Protein AF-A0A6J8EBM7-F1 (afdb_monomer_lite)

pLDDT: mean 73.79, std 21.21, range [24.28, 97.88]

Structure (mmCIF, N/CA/C/O backbone):
data_AF-A0A6J8EBM7-F1
#
_entry.id   AF-A0A6J8EBM7-F1
#
loop_
_atom_site.group_PDB
_atom_site.id
_atom_site.type_symbol
_atom_site.label_atom_id
_atom_site.label_alt_id
_atom_site.label_comp_id
_atom_site.label_asym_id
_atom_site.label_entity_id
_atom_site.label_seq_id
_atom_site.pdbx_PDB_ins_code
_atom_site.Cartn_x
_atom_site.Cartn_y
_atom_site.Cartn_z
_atom_site.occupancy
_atom_site.B_iso_or_equiv
_atom_site.auth_seq_id
_atom_site.auth_comp_id
_atom_site.auth_asym_id
_atom_site.auth_atom_id
_atom_site.pdbx_PDB_model_num
ATOM 1 N N . MET A 1 1 ? -61.424 26.260 4.643 1.00 34.34 1 MET A N 1
ATOM 2 C CA . MET A 1 1 ? -61.121 25.057 3.842 1.00 34.34 1 MET A CA 1
ATOM 3 C C . MET A 1 1 ? -59.621 25.085 3.586 1.00 34.34 1 MET A C 1
ATOM 5 O O . MET A 1 1 ? -59.171 25.880 2.775 1.00 34.34 1 MET A O 1
ATOM 9 N N . LEU A 1 2 ? -58.847 24.397 4.428 1.00 28.45 2 LEU A N 1
ATOM 10 C CA . LEU A 1 2 ? -57.384 24.498 4.471 1.00 28.45 2 LEU A CA 1
ATOM 11 C C . LEU A 1 2 ? -56.798 23.385 3.592 1.00 28.45 2 LEU A C 1
ATOM 13 O O . LEU A 1 2 ? -57.099 22.214 3.816 1.00 28.45 2 LEU A O 1
ATOM 17 N N . ILE A 1 3 ? -56.026 23.755 2.573 1.00 31.33 3 ILE A N 1
ATOM 18 C CA . ILE A 1 3 ? -55.379 22.823 1.643 1.00 31.33 3 ILE A CA 1
ATOM 19 C C . ILE A 1 3 ? -54.123 22.270 2.321 1.00 31.33 3 ILE A C 1
ATOM 21 O O . ILE A 1 3 ? -53.202 23.017 2.645 1.00 31.33 3 ILE A O 1
ATOM 25 N N . LEU A 1 4 ? -54.115 20.957 2.547 1.00 28.03 4 LEU A N 1
ATOM 26 C CA . LEU A 1 4 ? -52.976 20.199 3.049 1.00 28.03 4 LEU A CA 1
ATOM 27 C C . LEU A 1 4 ? -52.017 19.941 1.874 1.00 28.03 4 LEU A C 1
ATOM 29 O O . LEU A 1 4 ? -52.316 19.139 0.991 1.00 28.03 4 LEU A O 1
ATOM 33 N N . VAL A 1 5 ? -50.881 20.637 1.838 1.00 30.91 5 VAL A N 1
ATOM 34 C CA . VAL A 1 5 ? -49.774 20.317 0.926 1.00 30.91 5 VAL A CA 1
ATOM 35 C C . VAL A 1 5 ? -48.948 19.220 1.590 1.00 30.91 5 VAL A C 1
ATOM 37 O O . VAL A 1 5 ? -48.211 19.474 2.539 1.00 30.91 5 VAL A O 1
ATOM 40 N N . VAL A 1 6 ? -49.113 17.983 1.121 1.00 29.61 6 VAL A N 1
ATOM 41 C CA . VAL A 1 6 ? -48.229 16.867 1.470 1.00 29.61 6 VAL A CA 1
ATOM 42 C C . VAL A 1 6 ? -47.024 16.935 0.541 1.00 29.61 6 VAL A C 1
ATOM 44 O O . VAL A 1 6 ? -47.094 16.547 -0.623 1.00 29.61 6 VAL A O 1
ATOM 47 N N . THR A 1 7 ? -45.917 17.459 1.055 1.00 29.83 7 THR A N 1
ATOM 48 C CA . THR A 1 7 ? -44.614 17.398 0.395 1.00 29.83 7 THR A CA 1
ATOM 49 C C . THR A 1 7 ? -44.094 15.964 0.500 1.00 29.83 7 THR A C 1
ATOM 51 O O . THR A 1 7 ? -43.665 15.527 1.567 1.00 29.83 7 THR A O 1
ATOM 54 N N . PHE A 1 8 ? -44.160 15.208 -0.597 1.00 27.70 8 PHE A N 1
ATOM 55 C CA . PHE A 1 8 ? -43.480 13.919 -0.727 1.00 27.70 8 PHE A CA 1
ATOM 56 C C . PHE A 1 8 ? -41.963 14.164 -0.754 1.00 27.70 8 PHE A C 1
ATOM 58 O O . PHE A 1 8 ? -41.404 14.552 -1.778 1.00 27.70 8 PHE A O 1
ATOM 65 N N . PHE A 1 9 ? -41.287 13.942 0.373 1.00 28.20 9 PHE A N 1
ATOM 66 C CA . PHE A 1 9 ? -39.843 13.727 0.388 1.00 28.20 9 PHE A CA 1
ATOM 67 C C . PHE A 1 9 ? -39.566 12.345 -0.216 1.00 28.20 9 PHE A C 1
ATOM 69 O O . PHE A 1 9 ? -39.691 11.321 0.454 1.00 28.20 9 PHE A O 1
ATOM 76 N N . VAL A 1 10 ? -39.210 12.309 -1.500 1.00 27.64 10 VAL A N 1
ATOM 77 C CA . VAL A 1 10 ? -38.586 11.132 -2.111 1.00 27.64 10 VAL A CA 1
ATOM 78 C C . VAL A 1 10 ? -37.149 11.076 -1.595 1.00 27.64 10 VAL A C 1
ATOM 80 O O . VAL A 1 10 ? -36.259 11.738 -2.128 1.00 27.64 10 VAL A O 1
ATOM 83 N N . LEU A 1 11 ? -36.940 10.307 -0.525 1.00 28.88 11 LEU A N 1
ATOM 84 C CA . LEU A 1 11 ? -35.621 9.843 -0.102 1.00 28.88 11 LEU A CA 1
ATOM 85 C C . LEU A 1 11 ? -35.016 9.033 -1.256 1.00 28.88 11 LEU A C 1
ATOM 87 O O . LEU A 1 11 ? -35.345 7.864 -1.452 1.00 28.88 11 LEU A O 1
ATOM 91 N N . HIS A 1 12 ? -34.155 9.675 -2.043 1.00 28.83 12 HIS A N 1
ATOM 92 C CA . HIS A 1 12 ? -33.317 9.035 -3.051 1.00 28.83 12 HIS A CA 1
ATOM 93 C C . HIS A 1 12 ? -32.204 8.240 -2.351 1.00 28.83 12 HIS A C 1
ATOM 95 O O . HIS A 1 12 ? -31.049 8.647 -2.335 1.00 28.83 12 HIS A O 1
ATOM 101 N N . ASN A 1 13 ? -32.549 7.090 -1.771 1.00 30.36 13 ASN A N 1
ATOM 102 C CA . ASN A 1 13 ? -31.578 6.023 -1.539 1.00 30.36 13 ASN A CA 1
ATOM 103 C C . ASN A 1 13 ? -31.380 5.296 -2.873 1.00 30.36 13 ASN A C 1
ATOM 105 O O . ASN A 1 13 ? -32.031 4.288 -3.146 1.00 30.36 13 ASN A O 1
ATOM 109 N N . VAL A 1 14 ? -30.543 5.853 -3.750 1.00 36.25 14 VAL A N 1
ATOM 110 C CA . VAL A 1 14 ? -30.169 5.187 -5.001 1.00 36.25 14 VAL A CA 1
ATOM 111 C C . VAL A 1 14 ? -29.110 4.138 -4.658 1.00 36.25 14 VAL A C 1
ATOM 113 O O . VAL A 1 14 ? -27.910 4.407 -4.666 1.00 36.25 14 VAL A O 1
ATOM 116 N N . ALA A 1 15 ? -29.565 2.926 -4.324 1.00 38.06 15 ALA A N 1
ATOM 117 C CA . ALA A 1 15 ? -28.757 1.726 -4.540 1.00 38.06 15 ALA A CA 1
ATOM 118 C C . ALA A 1 15 ? -28.240 1.779 -5.985 1.00 38.06 15 ALA A C 1
ATOM 120 O O . ALA A 1 15 ? -29.002 2.193 -6.859 1.00 38.06 15 ALA A O 1
ATOM 121 N N . GLY A 1 16 ? -26.965 1.454 -6.220 1.00 50.47 16 GLY A N 1
ATOM 122 C CA . GLY A 1 16 ? -26.249 1.709 -7.476 1.00 50.47 16 GLY A CA 1
ATOM 123 C C . GLY A 1 16 ? -26.928 1.102 -8.709 1.00 50.47 16 GLY A C 1
ATOM 124 O O . GLY A 1 16 ? -26.553 0.030 -9.177 1.00 50.47 16 GLY A O 1
ATOM 125 N N . LEU A 1 17 ? -27.936 1.786 -9.245 1.00 66.12 17 LEU A N 1
ATOM 126 C CA . LEU A 1 17 ? -28.756 1.324 -10.351 1.00 66.12 17 LEU A CA 1
ATOM 127 C C . LEU A 1 17 ? -28.099 1.771 -11.648 1.00 66.12 17 LEU A C 1
ATOM 129 O O . LEU A 1 17 ? -28.055 2.957 -11.974 1.00 66.12 17 LEU A O 1
ATOM 133 N N . LEU A 1 18 ? -27.580 0.789 -12.381 1.00 80.81 18 LEU A N 1
ATOM 134 C CA . LEU A 1 18 ? -27.188 0.959 -13.773 1.00 80.81 18 LEU A CA 1
ATOM 135 C C . LEU A 1 18 ? -28.331 1.629 -14.566 1.00 80.81 18 LEU A C 1
ATOM 137 O O . LEU A 1 18 ? -29.501 1.353 -14.278 1.00 80.81 18 LEU A O 1
ATOM 141 N N . PRO A 1 19 ? -28.026 2.480 -15.563 1.00 82.25 19 PRO A N 1
ATOM 142 C CA . PRO A 1 19 ? -29.050 3.149 -16.360 1.00 82.25 19 PRO A CA 1
ATOM 143 C C . PRO A 1 19 ? -30.061 2.175 -16.978 1.00 82.25 19 PRO A C 1
ATOM 145 O O . PRO A 1 19 ? -29.709 1.092 -17.447 1.00 82.25 19 PRO A O 1
ATOM 148 N N . ASN A 1 20 ? -31.332 2.577 -17.035 1.00 78.12 20 ASN A N 1
ATOM 149 C CA . ASN A 1 20 ? -32.352 1.802 -17.741 1.00 78.12 20 ASN A CA 1
ATOM 150 C C . ASN A 1 20 ? -31.999 1.696 -19.234 1.00 78.12 20 ASN A C 1
ATOM 152 O O . ASN A 1 20 ? -31.618 2.689 -19.848 1.00 78.12 20 ASN A O 1
ATOM 156 N N . GLY A 1 21 ? -32.155 0.506 -19.820 1.00 75.69 21 GLY A N 1
ATOM 157 C CA . GLY A 1 21 ? -31.900 0.275 -21.248 1.00 75.69 21 GLY A CA 1
ATOM 158 C C . GLY A 1 21 ? -30.443 -0.028 -21.616 1.00 75.69 21 GLY A C 1
ATOM 159 O O . GLY A 1 21 ? -30.142 -0.150 -22.798 1.00 75.69 21 GLY A O 1
ATOM 160 N N . CYS A 1 22 ? -29.535 -0.184 -20.646 1.00 83.00 22 CYS A N 1
ATOM 161 C CA . CYS A 1 22 ? -28.195 -0.696 -20.932 1.00 83.00 22 CYS A CA 1
ATOM 162 C C . CYS A 1 22 ? -28.129 -2.233 -20.881 1.00 83.00 22 CYS A C 1
ATOM 164 O O . CYS A 1 22 ? -28.809 -2.891 -20.089 1.00 83.00 22 CYS A O 1
ATOM 166 N N . HIS A 1 23 ? -27.269 -2.812 -21.718 1.00 84.31 23 HIS A N 1
ATOM 167 C CA . HIS A 1 23 ? -26.944 -4.232 -21.713 1.00 84.31 23 HIS A CA 1
ATOM 168 C C . HIS A 1 23 ? -25.970 -4.523 -20.572 1.00 84.31 23 HIS A C 1
ATOM 170 O O . HIS A 1 23 ? -24.823 -4.066 -20.588 1.00 84.31 23 HIS A O 1
ATOM 176 N N . ARG A 1 24 ? -26.432 -5.261 -19.560 1.00 84.44 24 ARG A N 1
ATOM 177 C CA . ARG A 1 24 ? -25.586 -5.706 -18.447 1.00 84.44 24 ARG A CA 1
ATOM 178 C C . ARG A 1 24 ? -24.506 -6.654 -18.957 1.00 84.44 24 ARG A C 1
ATOM 180 O O . ARG A 1 24 ? -24.792 -7.548 -19.747 1.00 84.44 24 ARG A O 1
ATOM 187 N N . LEU A 1 25 ? -23.283 -6.449 -18.479 1.00 74.62 25 LEU A N 1
ATOM 188 C CA . LEU A 1 25 ? -22.130 -7.303 -18.780 1.00 74.62 25 LEU A CA 1
ATOM 189 C C . LEU A 1 25 ? -21.904 -8.389 -17.713 1.00 74.62 25 LEU A C 1
ATOM 191 O O . LEU A 1 25 ? -20.878 -9.060 -17.731 1.00 74.62 25 LEU A O 1
ATOM 195 N N . GLU A 1 26 ? -22.832 -8.528 -16.765 1.00 69.88 26 GLU A N 1
ATOM 196 C CA . GLU A 1 26 ? -22.801 -9.543 -15.705 1.00 69.88 26 GLU A CA 1
ATOM 197 C C . GLU A 1 26 ? -22.791 -10.952 -16.312 1.00 69.88 26 GLU A C 1
ATOM 199 O O . GLU A 1 26 ? -23.626 -11.214 -17.169 1.00 69.88 26 GLU A O 1
ATOM 204 N N . ASP A 1 27 ? -21.869 -11.818 -15.867 1.00 58.56 27 ASP A N 1
ATOM 205 C CA . ASP A 1 27 ? -21.811 -13.295 -15.949 1.00 58.56 27 ASP A CA 1
ATOM 206 C C . ASP A 1 27 ? -22.617 -14.027 -17.045 1.00 58.56 27 ASP A C 1
ATOM 208 O O . ASP A 1 27 ? -23.107 -15.136 -16.826 1.00 58.56 27 ASP A O 1
ATOM 212 N N . ILE A 1 28 ? -22.742 -13.474 -18.253 1.00 62.69 28 ILE A N 1
ATOM 213 C CA . ILE A 1 28 ? -23.234 -14.235 -19.398 1.00 62.69 28 ILE A CA 1
ATOM 214 C C . ILE A 1 28 ? -22.073 -15.148 -19.793 1.00 62.69 28 ILE A C 1
ATOM 216 O O . ILE A 1 28 ? -21.040 -14.641 -20.246 1.00 62.69 28 ILE A O 1
ATOM 220 N N . PRO A 1 29 ? -22.187 -16.478 -19.607 1.00 66.69 29 PRO A N 1
ATOM 221 C CA . PRO A 1 29 ? -21.123 -17.380 -20.001 1.00 66.69 29 PRO A CA 1
ATOM 222 C C . PRO A 1 29 ? -20.877 -17.193 -21.497 1.00 66.69 29 PRO A C 1
ATOM 224 O O . PRO A 1 29 ? -21.786 -17.364 -22.309 1.00 66.69 29 PRO A O 1
ATOM 227 N N . LEU A 1 30 ? -19.645 -16.815 -21.851 1.00 71.00 30 LEU A N 1
ATOM 228 C CA . LEU A 1 30 ? -19.228 -16.671 -23.248 1.00 71.00 30 LEU A CA 1
ATOM 229 C C . LEU A 1 30 ? -19.467 -17.977 -24.020 1.00 71.00 30 LEU A C 1
ATOM 231 O O . LEU A 1 30 ? -19.822 -17.956 -25.195 1.00 71.00 30 LEU A O 1
ATOM 235 N N . ASP A 1 31 ? -19.270 -19.100 -23.331 1.00 75.06 31 ASP A N 1
ATOM 236 C CA . ASP A 1 31 ? -19.528 -20.450 -23.802 1.00 75.06 31 ASP A CA 1
ATOM 237 C C . ASP A 1 31 ? -19.895 -21.342 -22.599 1.00 75.06 31 ASP A C 1
ATOM 239 O O . ASP A 1 31 ? -19.508 -21.072 -21.461 1.00 75.06 31 ASP A O 1
ATOM 243 N N . SER A 1 32 ? -20.644 -22.408 -22.860 1.00 83.19 32 SER A N 1
ATOM 244 C CA . SER A 1 32 ? -20.987 -23.466 -21.902 1.00 83.19 32 SER A CA 1
ATOM 245 C C . SER A 1 32 ? -20.140 -24.732 -22.079 1.00 83.19 32 SER A C 1
ATOM 247 O O . SER A 1 32 ? -20.293 -25.683 -21.312 1.00 83.19 32 SER A O 1
ATOM 249 N N . ALA A 1 33 ? -19.259 -24.763 -23.086 1.00 85.31 33 ALA A N 1
ATOM 250 C CA . ALA A 1 33 ? -18.337 -25.865 -23.309 1.00 85.31 33 ALA A CA 1
ATOM 251 C C . ALA A 1 33 ? -17.456 -26.119 -22.075 1.00 85.31 33 ALA A C 1
ATOM 253 O O . ALA A 1 33 ? -16.852 -25.197 -21.526 1.00 85.31 33 ALA A O 1
ATOM 254 N N . ASP A 1 34 ? -17.345 -27.386 -21.665 1.00 81.81 34 ASP A N 1
ATOM 255 C CA . ASP A 1 34 ? -16.455 -27.786 -20.577 1.00 81.81 34 ASP A CA 1
ATOM 256 C C . ASP A 1 34 ? -14.995 -27.778 -21.070 1.00 81.81 34 ASP A C 1
ATOM 258 O O . ASP A 1 34 ? -14.613 -28.653 -21.863 1.00 81.81 34 ASP A O 1
ATOM 262 N N . PRO A 1 35 ? -14.141 -26.849 -20.595 1.00 81.06 35 PRO A N 1
ATOM 263 C CA . PRO A 1 35 ? -12.741 -26.798 -20.998 1.00 81.06 35 PRO A CA 1
ATOM 264 C C . PRO A 1 35 ? -11.982 -28.079 -20.628 1.00 81.06 35 PRO A C 1
ATOM 266 O O . PRO A 1 35 ? -11.009 -28.414 -21.301 1.00 81.06 35 PRO A O 1
ATOM 269 N N . GLY A 1 36 ? -12.428 -28.838 -19.620 1.00 82.25 36 GLY A N 1
ATOM 270 C CA . GLY A 1 36 ? -11.840 -30.127 -19.257 1.00 82.25 36 GLY A CA 1
ATOM 271 C C . GLY A 1 36 ? -11.951 -31.175 -20.367 1.00 82.25 36 GLY A C 1
ATOM 272 O O . GLY A 1 36 ? -11.052 -32.000 -20.515 1.00 82.25 36 GLY A O 1
ATOM 273 N N . THR A 1 37 ? -12.992 -31.112 -21.204 1.00 86.44 37 THR A N 1
ATOM 274 C CA . THR A 1 37 ? -13.149 -32.020 -22.357 1.00 86.44 37 THR A CA 1
ATOM 275 C C . THR A 1 37 ? -12.228 -31.668 -23.525 1.00 86.44 37 THR A C 1
ATOM 277 O O . THR A 1 37 ? -11.832 -32.551 -24.282 1.00 86.44 37 THR A O 1
ATOM 280 N N . ILE A 1 38 ? -11.860 -30.390 -23.655 1.00 84.94 38 ILE A N 1
ATOM 281 C CA . ILE A 1 38 ? -11.020 -29.873 -24.743 1.00 84.94 38 ILE A CA 1
ATOM 282 C C . ILE A 1 38 ? -9.536 -29.965 -24.370 1.00 84.94 38 ILE A C 1
ATOM 284 O O . ILE A 1 38 ? -8.713 -30.401 -25.172 1.00 84.94 38 ILE A O 1
ATOM 288 N N . PHE A 1 39 ? -9.191 -29.551 -23.150 1.00 84.75 39 PHE A N 1
ATOM 289 C CA . PHE A 1 39 ? -7.809 -29.391 -22.691 1.00 84.75 39 PHE A CA 1
ATOM 290 C C . PHE A 1 39 ? -7.352 -30.494 -21.725 1.00 84.75 39 PHE A C 1
ATOM 292 O O . PHE A 1 39 ? -6.162 -30.581 -21.420 1.00 84.75 39 PHE A O 1
ATOM 299 N N . GLY A 1 40 ? -8.269 -31.345 -21.254 1.00 82.75 40 GLY A N 1
ATOM 300 C CA . GLY A 1 40 ? -8.010 -32.313 -20.189 1.00 82.75 40 GLY A CA 1
ATOM 301 C C . GLY A 1 40 ? -7.995 -31.675 -18.795 1.00 82.75 40 GLY A C 1
ATOM 302 O O . GLY A 1 40 ? -7.933 -30.458 -18.627 1.00 82.75 40 GLY A O 1
ATOM 303 N N . THR A 1 41 ? -8.033 -32.513 -17.760 1.00 80.19 41 THR A N 1
ATOM 304 C CA . THR A 1 41 ? -7.941 -32.092 -16.352 1.00 80.19 41 THR A CA 1
ATOM 305 C C . THR A 1 41 ? -6.570 -32.436 -15.779 1.00 80.19 41 THR A C 1
ATOM 307 O O . THR A 1 41 ? -6.117 -33.573 -15.921 1.00 80.19 41 THR A O 1
ATOM 310 N N . ASN A 1 42 ? -5.927 -31.497 -15.080 1.00 75.81 42 ASN A N 1
ATOM 311 C CA . ASN A 1 42 ? -4.681 -31.749 -14.351 1.00 75.81 42 ASN A CA 1
ATOM 312 C C . ASN A 1 42 ? -4.820 -31.411 -12.858 1.00 75.81 42 ASN A C 1
ATOM 314 O O . ASN A 1 42 ? -5.669 -30.619 -12.460 1.00 75.81 42 ASN A O 1
ATOM 318 N N . ASN A 1 43 ? -3.963 -32.024 -12.036 1.00 70.88 43 ASN A N 1
ATOM 319 C CA . ASN A 1 43 ? -3.931 -31.824 -10.582 1.00 70.88 43 ASN A CA 1
ATOM 320 C C . ASN A 1 43 ? -2.633 -31.150 -10.098 1.00 70.88 43 ASN A C 1
ATOM 322 O O . ASN A 1 43 ? -2.368 -31.115 -8.896 1.00 70.88 43 ASN A O 1
ATOM 326 N N . GLU A 1 44 ? -1.808 -30.618 -11.008 1.00 66.06 44 GLU A N 1
ATOM 327 C CA . GLU A 1 44 ? -0.467 -30.122 -10.668 1.00 66.06 44 GLU A CA 1
ATOM 328 C C . GLU A 1 44 ? -0.490 -28.952 -9.678 1.00 66.06 44 GLU A C 1
ATOM 330 O O . GLU A 1 44 ? 0.314 -28.910 -8.745 1.00 66.06 44 GLU A O 1
ATOM 335 N N . ILE A 1 45 ? -1.420 -28.009 -9.855 1.00 63.88 45 ILE A N 1
ATOM 336 C CA . ILE A 1 45 ? -1.513 -26.807 -9.012 1.00 63.88 45 ILE A CA 1
ATOM 337 C C . ILE A 1 45 ? -1.828 -27.184 -7.560 1.00 63.88 45 ILE A C 1
ATOM 339 O O . ILE A 1 45 ? -1.248 -26.610 -6.639 1.00 63.88 45 ILE A O 1
ATOM 343 N N . ASN A 1 46 ? -2.681 -28.194 -7.355 1.00 66.06 46 ASN A N 1
ATOM 344 C CA . ASN A 1 46 ? -3.083 -28.647 -6.023 1.00 66.06 46 ASN A CA 1
ATOM 345 C C . ASN A 1 46 ? -1.897 -29.196 -5.208 1.00 66.06 46 ASN A C 1
ATOM 347 O O . ASN A 1 46 ? -1.910 -29.139 -3.984 1.00 66.06 46 ASN A O 1
ATOM 351 N N . GLN A 1 47 ? -0.860 -29.705 -5.883 1.00 67.75 47 GLN A N 1
ATOM 352 C CA . GLN A 1 47 ? 0.333 -30.262 -5.240 1.00 67.75 47 GLN A CA 1
ATOM 353 C C . GLN A 1 47 ? 1.483 -29.253 -5.122 1.00 67.75 47 GLN A C 1
ATOM 355 O O . GLN A 1 47 ? 2.264 -29.333 -4.178 1.00 67.75 47 GLN A O 1
ATOM 360 N N . LYS A 1 48 ? 1.610 -28.310 -6.068 1.00 70.88 48 LYS A N 1
ATOM 361 C CA . LYS A 1 48 ? 2.747 -27.372 -6.123 1.00 70.88 48 LYS A CA 1
ATOM 362 C C . LYS A 1 48 ? 2.537 -26.086 -5.318 1.00 70.88 48 LYS A C 1
ATOM 364 O O . LYS A 1 48 ? 3.514 -25.518 -4.843 1.00 70.88 48 LYS A O 1
ATOM 369 N N . ALA A 1 49 ? 1.299 -25.607 -5.191 1.00 71.81 49 ALA A N 1
ATOM 370 C CA . ALA A 1 49 ? 0.998 -24.345 -4.514 1.00 71.81 49 ALA A CA 1
ATOM 371 C C . ALA A 1 49 ? -0.410 -24.370 -3.888 1.00 71.81 49 ALA A C 1
ATOM 373 O O . ALA A 1 49 ? -1.303 -23.653 -4.353 1.00 71.81 49 ALA A O 1
ATOM 374 N N . PRO A 1 50 ? -0.643 -25.215 -2.866 1.00 80.06 50 PRO A N 1
ATOM 375 C CA . PRO A 1 50 ? -1.941 -25.279 -2.212 1.00 80.06 50 PRO A CA 1
ATOM 376 C C . PRO A 1 50 ? -2.269 -23.935 -1.537 1.00 80.06 50 PRO A C 1
ATOM 378 O O . PRO A 1 50 ? -1.382 -23.297 -0.962 1.00 80.06 50 PRO A O 1
ATOM 381 N N . PRO A 1 51 ? -3.528 -23.477 -1.596 1.00 86.50 51 PRO A N 1
ATOM 382 C CA . PRO A 1 51 ? -3.931 -22.254 -0.924 1.00 86.50 51 PRO A CA 1
ATOM 383 C C . PRO A 1 51 ? -4.038 -22.483 0.592 1.00 86.50 51 PRO A C 1
ATOM 385 O O . PRO A 1 51 ? -4.559 -23.498 1.050 1.00 86.50 51 PRO A O 1
ATOM 388 N N . HIS A 1 52 ? -3.585 -21.511 1.376 1.00 88.94 52 HIS A N 1
ATOM 389 C CA . HIS A 1 52 ? -3.660 -21.497 2.838 1.00 88.94 52 HIS A CA 1
ATOM 390 C C . HIS A 1 52 ? -4.772 -20.557 3.308 1.00 88.94 52 HIS A C 1
ATOM 392 O O . HIS A 1 52 ? -5.193 -19.686 2.557 1.00 88.94 52 HIS A O 1
ATOM 398 N N . ARG A 1 53 ? -5.239 -20.701 4.558 1.00 90.50 53 ARG A N 1
ATOM 399 C CA . ARG A 1 53 ? -6.215 -19.776 5.176 1.00 90.50 53 ARG A CA 1
ATOM 400 C C . ARG A 1 53 ? -7.551 -19.678 4.427 1.00 90.50 53 ARG A C 1
ATOM 402 O O . ARG A 1 53 ? -8.170 -18.626 4.404 1.00 90.50 53 ARG A O 1
ATOM 409 N N . THR A 1 54 ? -8.007 -20.754 3.789 1.00 89.81 54 THR A N 1
ATOM 410 C CA . THR A 1 54 ? -9.242 -20.743 2.973 1.00 89.81 54 THR A CA 1
ATOM 411 C C . THR A 1 54 ? -10.417 -21.473 3.608 1.00 89.81 54 THR A C 1
ATOM 413 O O . THR A 1 54 ? -11.517 -21.437 3.060 1.00 89.81 54 THR A O 1
ATOM 416 N N . GLY A 1 55 ? -10.206 -22.145 4.745 1.00 86.50 55 GLY A N 1
ATOM 417 C CA . GLY A 1 55 ? -11.245 -22.928 5.411 1.00 86.50 55 GLY A CA 1
ATOM 418 C C . GLY A 1 55 ? -11.929 -23.881 4.429 1.00 86.50 55 GLY A C 1
ATOM 419 O O . GLY A 1 55 ? -11.270 -24.667 3.750 1.00 86.50 55 GLY A O 1
ATOM 420 N N . TYR A 1 56 ? -13.252 -23.761 4.312 1.00 86.88 56 TYR A N 1
ATOM 421 C CA . TYR A 1 56 ? -14.059 -24.547 3.376 1.00 86.88 56 TYR A CA 1
ATOM 422 C C . TYR A 1 56 ? -14.321 -23.850 2.031 1.00 86.88 56 TYR A C 1
ATOM 424 O O . TYR A 1 56 ? -14.902 -24.474 1.141 1.00 86.88 56 TYR A O 1
ATOM 432 N N . LEU A 1 57 ? -13.873 -22.605 1.821 1.00 88.12 57 LEU A N 1
ATOM 433 C CA . LEU A 1 57 ? -14.194 -21.839 0.607 1.00 88.12 57 LEU A CA 1
ATOM 434 C C . LEU A 1 57 ? -13.751 -22.545 -0.673 1.00 88.12 57 LEU A C 1
ATOM 436 O O . LEU A 1 57 ? -14.490 -22.552 -1.655 1.00 88.12 57 LEU A O 1
ATOM 440 N N . ARG A 1 58 ? -12.582 -23.200 -0.657 1.00 83.06 58 ARG A N 1
ATOM 441 C CA . ARG A 1 58 ? -12.070 -23.928 -1.829 1.00 83.06 58 ARG A CA 1
ATOM 442 C C . ARG A 1 58 ? -13.006 -25.045 -2.292 1.00 83.06 58 ARG A C 1
ATOM 444 O O . ARG A 1 58 ? -13.024 -25.355 -3.481 1.00 83.06 58 ARG A O 1
ATOM 451 N N . SER A 1 59 ? -13.743 -25.651 -1.359 1.00 83.56 59 SER A N 1
ATOM 452 C CA . SER A 1 59 ? -14.717 -26.709 -1.648 1.00 83.56 59 SER A CA 1
ATOM 453 C C . SER A 1 59 ? -16.050 -26.169 -2.170 1.00 83.56 59 SER A C 1
ATOM 455 O O . SER A 1 59 ? -16.779 -26.898 -2.832 1.00 83.56 59 SER A O 1
ATOM 457 N N . GLN A 1 60 ? -16.353 -24.897 -1.900 1.00 86.12 60 GLN A N 1
ATOM 458 C CA . GLN A 1 60 ? -17.609 -24.256 -2.284 1.00 86.12 60 GLN A CA 1
ATOM 459 C C . GLN A 1 60 ? -17.511 -23.540 -3.632 1.00 86.12 60 GLN A C 1
ATOM 461 O O . GLN A 1 60 ? -18.473 -23.543 -4.395 1.00 86.12 60 GLN A O 1
ATOM 466 N N . ARG A 1 61 ? -16.363 -22.917 -3.934 1.00 84.62 61 ARG A N 1
ATOM 467 C CA . ARG A 1 61 ? -16.147 -22.176 -5.183 1.00 84.62 61 ARG A CA 1
ATOM 468 C C . ARG A 1 61 ? -14.667 -22.086 -5.580 1.00 84.62 61 ARG A C 1
ATOM 470 O O . ARG A 1 61 ? -13.780 -22.305 -4.747 1.00 84.62 61 ARG A O 1
ATOM 477 N N . PRO A 1 62 ? -14.360 -21.773 -6.854 1.00 85.25 62 PRO A N 1
ATOM 478 C CA . PRO A 1 62 ? -13.006 -21.418 -7.263 1.00 85.25 62 PRO A CA 1
ATOM 479 C C . PRO A 1 62 ? -12.466 -20.255 -6.428 1.00 85.25 62 PRO A C 1
ATOM 481 O O . PRO A 1 62 ? -13.186 -19.305 -6.135 1.00 85.25 62 PRO A O 1
ATOM 484 N N . LEU A 1 63 ? -11.192 -20.337 -6.047 1.00 87.06 63 LEU A N 1
ATOM 485 C CA . LEU A 1 63 ? -10.510 -19.244 -5.361 1.00 87.06 63 LEU A CA 1
ATOM 486 C C . LEU A 1 63 ? -9.858 -18.313 -6.380 1.00 87.06 63 LEU A C 1
ATOM 488 O O . LEU A 1 63 ? -9.369 -18.789 -7.410 1.00 87.06 63 LEU A O 1
ATOM 492 N N . PRO A 1 64 ? -9.770 -17.011 -6.086 1.00 82.62 64 PRO A N 1
ATOM 493 C CA . PRO A 1 64 ? -9.150 -16.084 -7.002 1.00 82.62 64 PRO A CA 1
ATOM 494 C C . PRO A 1 64 ? -7.624 -16.228 -6.974 1.00 82.62 64 PRO A C 1
ATOM 496 O O . PRO A 1 64 ? -7.001 -16.319 -5.912 1.00 82.62 64 PRO A O 1
ATOM 4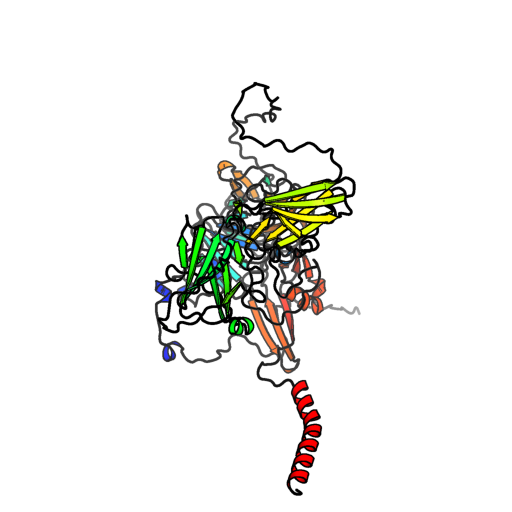99 N N . THR A 1 65 ? -7.001 -16.195 -8.150 1.00 80.50 65 THR A N 1
ATOM 500 C CA . THR A 1 65 ? -5.542 -16.339 -8.311 1.00 80.50 65 THR A CA 1
ATOM 501 C C . THR A 1 65 ? -4.823 -15.019 -8.603 1.00 80.50 65 THR A C 1
ATOM 503 O O . THR A 1 65 ? -3.608 -14.945 -8.428 1.00 80.50 65 THR A O 1
ATOM 506 N N . GLN A 1 66 ? -5.557 -13.972 -8.996 1.00 81.06 66 GLN A N 1
ATOM 507 C CA . GLN A 1 66 ? -5.039 -12.621 -9.278 1.00 81.06 66 GLN A CA 1
ATOM 508 C C . GLN A 1 66 ? -5.825 -11.519 -8.547 1.00 81.06 66 GLN A C 1
ATOM 510 O O . GLN A 1 66 ? -5.845 -10.364 -8.964 1.00 81.06 66 GLN A O 1
ATOM 515 N N . HIS A 1 67 ? -6.486 -11.871 -7.447 1.00 87.00 67 HIS A N 1
ATOM 516 C CA . HIS A 1 67 ? -7.179 -10.908 -6.600 1.00 87.00 67 HIS A CA 1
ATOM 517 C C . HIS A 1 67 ? -6.214 -10.314 -5.572 1.00 87.00 67 HIS A C 1
ATOM 519 O O . HIS A 1 67 ? -5.193 -10.913 -5.229 1.00 87.00 67 HIS A O 1
ATOM 525 N N . PHE A 1 68 ? -6.535 -9.143 -5.026 1.00 86.12 68 PHE A N 1
ATOM 526 C CA . PHE A 1 68 ? -5.655 -8.475 -4.062 1.00 86.12 68 PHE A CA 1
ATOM 527 C C . PHE A 1 68 ? -5.428 -9.304 -2.797 1.00 86.12 68 PHE A C 1
ATOM 529 O O . PHE A 1 68 ? -4.320 -9.348 -2.269 1.00 86.12 68 PHE A O 1
ATOM 536 N N . ALA A 1 69 ? -6.462 -10.029 -2.367 1.00 89.44 69 ALA A N 1
ATOM 537 C CA . ALA A 1 69 ? -6.401 -10.927 -1.222 1.00 89.44 69 ALA A CA 1
ATOM 538 C C . ALA A 1 69 ? -5.716 -12.269 -1.529 1.00 89.44 69 ALA A C 1
ATOM 540 O O . ALA A 1 69 ? -5.422 -13.024 -0.603 1.00 89.44 69 ALA A O 1
ATOM 541 N N . SER A 1 70 ? -5.399 -12.573 -2.798 1.00 88.50 70 SER A N 1
ATOM 542 C CA . SER A 1 70 ? -4.659 -13.791 -3.155 1.00 88.50 70 SER A CA 1
ATOM 543 C C . SER A 1 70 ? -3.280 -13.827 -2.486 1.00 88.50 70 SER A C 1
ATOM 545 O O . SER A 1 70 ? -2.752 -14.904 -2.234 1.00 88.50 70 SER A O 1
ATOM 547 N N . ASN A 1 71 ? -2.701 -12.668 -2.150 1.00 85.31 71 ASN A N 1
ATOM 548 C CA . ASN A 1 71 ? -1.453 -12.585 -1.389 1.00 85.31 71 ASN A CA 1
ATOM 549 C C . ASN A 1 71 ? -1.582 -13.114 0.043 1.00 85.31 71 ASN A C 1
ATOM 551 O O . ASN A 1 71 ? -0.621 -13.682 0.554 1.00 85.31 71 ASN A O 1
ATOM 555 N N . ALA A 1 72 ? -2.751 -12.976 0.669 1.00 89.38 72 ALA A N 1
ATOM 556 C CA . ALA A 1 72 ? -2.972 -13.402 2.045 1.00 89.38 72 ALA A CA 1
ATOM 557 C C . ALA A 1 72 ? -3.202 -14.913 2.187 1.00 89.38 72 ALA A C 1
ATOM 559 O O . ALA A 1 72 ? -2.990 -15.433 3.274 1.00 89.38 72 ALA A O 1
ATOM 560 N N . ILE A 1 73 ? -3.587 -15.613 1.112 1.00 89.06 73 ILE A N 1
ATOM 561 C CA . ILE A 1 73 ? -3.864 -17.067 1.094 1.00 89.06 73 ILE A CA 1
ATOM 562 C C . ILE A 1 73 ? -2.709 -17.902 0.517 1.00 89.06 73 ILE A C 1
ATOM 564 O O . ILE A 1 73 ? -2.879 -19.070 0.165 1.00 89.06 73 ILE A O 1
ATOM 568 N N . LYS A 1 74 ? -1.517 -17.311 0.394 1.00 86.75 74 LYS A N 1
ATOM 569 C CA . LYS A 1 74 ? -0.277 -18.018 0.035 1.00 86.75 74 LYS A CA 1
ATOM 570 C C . LYS A 1 74 ? 0.370 -18.617 1.284 1.00 86.75 74 LYS A C 1
ATOM 572 O O . LYS A 1 74 ? 0.174 -18.113 2.385 1.00 86.75 74 LYS A O 1
ATOM 577 N N . ALA A 1 75 ? 1.201 -19.643 1.098 1.00 81.50 75 ALA A N 1
ATOM 578 C CA . ALA A 1 75 ? 2.002 -20.233 2.178 1.00 81.50 75 ALA A CA 1
ATOM 579 C C . ALA A 1 75 ? 2.906 -19.200 2.877 1.00 81.50 75 ALA A C 1
ATOM 581 O O . ALA A 1 75 ? 3.097 -19.247 4.088 1.00 81.50 75 ALA A O 1
ATOM 582 N N . SER A 1 76 ? 3.434 -18.246 2.107 1.00 83.06 76 SER A N 1
ATOM 583 C CA . SER A 1 76 ? 4.168 -17.085 2.609 1.00 83.06 76 SER A CA 1
ATOM 584 C C . SER A 1 76 ? 3.429 -15.822 2.171 1.00 83.06 76 SER A C 1
ATOM 586 O O . SER A 1 76 ? 3.561 -15.416 1.011 1.00 83.06 76 SER A O 1
ATOM 588 N N . PRO A 1 77 ? 2.599 -15.238 3.052 1.00 84.25 77 PRO A N 1
ATOM 589 C CA . PRO A 1 77 ? 1.880 -14.017 2.748 1.00 84.25 77 PRO A CA 1
ATOM 590 C C . PRO A 1 77 ? 2.840 -12.880 2.421 1.00 84.25 77 PRO A C 1
ATOM 592 O O . PRO A 1 77 ? 3.883 -12.723 3.052 1.00 84.25 77 PRO A O 1
ATOM 595 N N . VAL A 1 78 ? 2.456 -12.072 1.444 1.00 82.44 78 VAL A N 1
ATOM 596 C CA . VAL A 1 78 ? 3.143 -10.824 1.098 1.00 82.44 78 VAL A CA 1
ATOM 597 C C . VAL A 1 78 ? 2.166 -9.662 1.272 1.00 82.44 78 VAL A C 1
ATOM 599 O O . VAL A 1 78 ? 0.953 -9.905 1.296 1.00 82.44 78 VAL A O 1
ATOM 602 N N . PRO A 1 79 ? 2.647 -8.414 1.396 1.00 85.62 79 PRO A N 1
ATOM 603 C CA . PRO A 1 79 ? 1.768 -7.272 1.583 1.00 85.62 79 PRO A CA 1
ATOM 604 C C . PRO A 1 79 ? 0.663 -7.162 0.523 1.00 85.62 79 PRO A C 1
ATOM 606 O O . PRO A 1 79 ? 0.845 -7.458 -0.665 1.00 85.62 79 PRO A O 1
ATOM 609 N N . MET A 1 80 ? -0.512 -6.743 0.975 1.00 87.56 80 MET A N 1
ATOM 610 C CA . MET A 1 80 ? -1.655 -6.369 0.155 1.00 87.56 80 MET A CA 1
ATOM 611 C C . MET A 1 80 ? -1.689 -4.856 0.011 1.00 87.56 80 MET A C 1
ATOM 613 O O . MET A 1 80 ? -1.465 -4.141 0.981 1.00 87.56 80 MET A O 1
ATOM 617 N N . ILE A 1 81 ? -2.042 -4.377 -1.178 1.00 83.00 81 ILE A N 1
ATOM 618 C CA . ILE A 1 81 ? -2.293 -2.956 -1.422 1.00 83.00 81 ILE A CA 1
ATOM 619 C C . ILE A 1 81 ? -3.809 -2.750 -1.432 1.00 83.00 81 ILE A C 1
ATOM 621 O O . ILE A 1 81 ? -4.513 -3.289 -2.298 1.00 83.00 81 ILE A O 1
ATOM 625 N N . LEU A 1 82 ? -4.295 -2.005 -0.439 1.00 83.88 82 LEU A N 1
ATOM 626 C CA . LEU A 1 82 ? -5.713 -1.733 -0.200 1.00 83.88 82 LEU A CA 1
ATOM 627 C C . LEU A 1 82 ? -6.125 -0.321 -0.631 1.00 83.88 82 LEU A C 1
ATOM 629 O O . LEU A 1 82 ? -7.288 -0.149 -0.972 1.00 83.88 82 LEU A O 1
ATOM 633 N N . TYR A 1 83 ? -5.179 0.626 -0.687 1.00 80.06 83 TYR A N 1
ATOM 634 C CA . TYR A 1 83 ? -5.382 2.066 -0.926 1.00 80.06 83 TYR A CA 1
ATOM 635 C C . TYR A 1 83 ? -6.364 2.720 0.073 1.00 80.06 83 TYR A C 1
ATOM 637 O O . TYR A 1 83 ? -7.536 2.353 0.102 1.00 80.06 83 TYR A O 1
ATOM 645 N N . PRO A 1 84 ? -5.927 3.691 0.897 1.00 80.75 84 PRO A N 1
ATOM 646 C CA . PRO A 1 84 ? -4.593 4.294 0.998 1.00 80.75 84 PRO A CA 1
ATOM 647 C C . PRO A 1 84 ? -3.651 3.491 1.912 1.00 80.75 84 PRO A C 1
ATOM 649 O O . PRO A 1 84 ? -2.707 4.042 2.464 1.00 80.75 84 PRO A O 1
ATOM 652 N N . TYR A 1 85 ? -3.917 2.199 2.115 1.00 87.69 85 TYR A N 1
ATOM 653 C CA . TYR A 1 85 ? -3.148 1.344 3.017 1.00 87.69 85 TYR A CA 1
ATOM 654 C C . TYR A 1 85 ? -2.406 0.249 2.274 1.00 87.69 85 TYR A C 1
ATOM 656 O O . TYR A 1 85 ? -2.875 -0.271 1.255 1.00 87.69 85 TYR A O 1
ATOM 664 N N . GLU A 1 86 ? -1.295 -0.160 2.860 1.00 87.81 86 GLU A N 1
ATOM 665 C CA . GLU A 1 86 ? -0.739 -1.486 2.673 1.00 87.81 86 GLU A CA 1
ATOM 666 C C . GLU A 1 86 ? -0.925 -2.307 3.942 1.00 87.81 86 GLU A C 1
ATOM 668 O O . GLU A 1 86 ? -0.997 -1.768 5.048 1.00 87.81 86 GLU A O 1
ATOM 673 N N . ALA A 1 87 ? -1.062 -3.619 3.780 1.00 92.06 87 ALA A N 1
ATOM 674 C CA . ALA A 1 87 ? -1.362 -4.475 4.906 1.00 92.06 87 ALA A CA 1
ATOM 675 C C . ALA A 1 87 ? -0.735 -5.860 4.796 1.00 92.06 87 ALA A C 1
ATOM 677 O O . ALA A 1 87 ? -0.736 -6.471 3.727 1.00 92.06 87 ALA A O 1
ATOM 678 N N . LEU A 1 88 ? -0.238 -6.380 5.914 1.00 92.94 88 LEU A N 1
ATOM 679 C CA . LEU A 1 88 ? 0.324 -7.721 6.011 1.00 92.94 88 LEU A CA 1
ATOM 680 C C . LEU A 1 88 ? -0.413 -8.528 7.075 1.00 92.94 88 LEU A C 1
ATOM 682 O O . LEU A 1 88 ? -0.602 -8.085 8.206 1.00 92.94 88 LEU A O 1
ATOM 686 N N . MET A 1 89 ? -0.814 -9.738 6.697 1.00 93.38 89 MET A N 1
ATOM 687 C CA . MET A 1 89 ? -1.621 -10.621 7.528 1.00 93.38 89 MET A CA 1
ATOM 688 C C . MET A 1 89 ? -0.762 -11.704 8.187 1.00 93.38 89 MET A C 1
ATOM 690 O O . MET A 1 89 ? -0.259 -12.602 7.500 1.00 93.38 89 MET A O 1
ATOM 694 N N . GLY A 1 90 ? -0.642 -11.639 9.513 1.00 92.25 90 GLY A N 1
ATOM 695 C CA . GLY A 1 90 ? 0.023 -12.637 10.352 1.00 92.25 90 GLY A CA 1
ATOM 696 C C . GLY A 1 90 ? -0.960 -13.411 11.230 1.00 92.25 90 GLY A C 1
ATOM 697 O O . GLY A 1 90 ? -2.159 -13.129 11.230 1.00 92.25 90 GLY A O 1
ATOM 698 N N . SER A 1 91 ? -0.445 -14.379 11.992 1.00 91.81 91 SER A N 1
ATOM 699 C CA . SER A 1 91 ? -1.214 -15.139 12.987 1.00 91.81 91 SER A CA 1
ATOM 700 C C . SER A 1 91 ? -1.610 -14.309 14.203 1.00 91.81 91 SER A C 1
ATOM 702 O O . SER A 1 91 ? -2.554 -14.656 14.892 1.00 91.81 91 SER A O 1
ATOM 704 N N . ASP A 1 92 ? -0.875 -13.239 14.500 1.00 91.00 92 ASP A N 1
ATOM 705 C CA . ASP A 1 92 ? -1.036 -12.365 15.668 1.00 91.00 92 ASP A CA 1
ATOM 706 C C . ASP A 1 92 ? -1.854 -11.095 15.377 1.00 91.00 92 ASP A C 1
ATOM 708 O O . ASP A 1 92 ? -1.967 -10.206 16.227 1.00 91.00 92 ASP A O 1
ATOM 712 N N . GLY A 1 93 ? -2.415 -11.010 14.170 1.00 94.56 93 GLY A N 1
ATOM 713 C CA . GLY A 1 93 ? -3.235 -9.906 13.700 1.00 94.56 93 GLY A CA 1
ATOM 714 C C . GLY A 1 93 ? -2.823 -9.413 12.318 1.00 94.56 93 GLY A C 1
ATOM 715 O O . GLY A 1 93 ? -2.043 -10.044 11.598 1.00 94.56 93 GLY A O 1
ATOM 716 N N . MET A 1 94 ? -3.360 -8.255 11.955 1.00 95.50 94 MET A N 1
ATOM 717 C CA . MET A 1 94 ? -3.095 -7.597 10.684 1.00 95.50 94 MET A CA 1
ATOM 718 C C . MET A 1 94 ? -2.328 -6.301 10.920 1.00 95.50 94 MET A C 1
ATOM 720 O O . MET A 1 94 ? -2.733 -5.477 11.739 1.00 95.50 94 MET A O 1
ATOM 724 N N . VAL A 1 95 ? -1.189 -6.159 10.242 1.00 95.62 95 VAL A N 1
ATOM 725 C CA . VAL A 1 95 ? -0.331 -4.971 10.288 1.00 95.62 95 VAL A CA 1
ATOM 726 C C . VAL A 1 95 ? -0.710 -4.056 9.141 1.00 95.62 95 VAL A C 1
ATOM 728 O O . VAL A 1 95 ? -0.815 -4.529 8.012 1.00 95.62 95 VAL A O 1
ATOM 731 N N . TYR A 1 96 ? -0.863 -2.768 9.421 1.00 94.75 96 TYR A N 1
ATOM 732 C CA . TYR A 1 96 ? -1.181 -1.744 8.436 1.00 94.75 96 TYR A CA 1
ATOM 733 C C . TYR A 1 96 ? -0.137 -0.641 8.448 1.00 94.75 96 TYR A C 1
ATOM 735 O O . TYR A 1 96 ? 0.241 -0.163 9.521 1.00 94.75 96 TYR A O 1
ATOM 743 N N . ASP A 1 97 ? 0.261 -0.198 7.262 1.00 90.44 97 ASP A N 1
ATOM 744 C CA . ASP A 1 97 ? 1.004 1.044 7.073 1.00 90.44 97 ASP A CA 1
ATOM 745 C C . ASP A 1 97 ? 0.392 1.854 5.927 1.00 90.44 97 ASP A C 1
ATOM 747 O O . ASP A 1 97 ? -0.515 1.407 5.213 1.00 90.44 97 ASP A O 1
ATOM 751 N N . ALA A 1 98 ? 0.853 3.086 5.793 1.00 81.75 98 ALA A N 1
ATOM 752 C CA . ALA A 1 98 ? 0.335 4.020 4.818 1.00 81.75 98 ALA A CA 1
ATOM 753 C C . ALA A 1 98 ? 0.888 3.770 3.410 1.00 81.75 98 ALA A C 1
ATOM 755 O O . ALA A 1 98 ? 2.077 3.538 3.212 1.00 81.75 98 ALA A O 1
ATOM 756 N N . TYR A 1 99 ? 0.017 3.929 2.419 1.00 76.19 99 TYR A N 1
ATOM 757 C CA . TYR A 1 99 ? 0.305 3.897 0.991 1.00 76.19 99 TYR A CA 1
ATOM 758 C C . TYR A 1 99 ? -0.274 5.164 0.328 1.00 76.19 99 TYR A C 1
ATOM 760 O O . TYR A 1 99 ? -1.383 5.165 -0.211 1.00 76.19 99 TYR A O 1
ATOM 768 N N . THR A 1 100 ? 0.467 6.270 0.429 1.00 67.00 100 THR A N 1
ATOM 769 C CA . THR A 1 100 ? 0.057 7.635 0.034 1.00 67.00 100 THR A CA 1
ATOM 770 C C . THR A 1 100 ? 0.319 7.949 -1.447 1.00 67.00 100 THR A C 1
ATOM 772 O O . THR A 1 100 ? 1.166 7.316 -2.090 1.00 67.00 100 THR A O 1
ATOM 775 N N . LEU A 1 101 ? -0.397 8.944 -2.006 1.00 58.47 101 LEU A N 1
ATOM 776 C CA . LEU A 1 101 ? -0.165 9.406 -3.388 1.00 58.47 101 LEU A CA 1
ATOM 777 C C . LEU A 1 101 ? 1.155 10.136 -3.580 1.00 58.47 101 LEU A C 1
ATOM 779 O O . LEU A 1 101 ? 1.699 10.064 -4.679 1.00 58.47 101 LEU A O 1
ATOM 783 N N . ASP A 1 102 ? 1.680 10.790 -2.544 1.00 56.50 102 ASP A N 1
ATOM 784 C CA . ASP A 1 102 ? 2.897 11.602 -2.647 1.00 56.50 102 ASP A CA 1
ATOM 785 C C . ASP A 1 102 ? 4.088 10.799 -3.186 1.00 56.50 102 ASP A C 1
ATOM 787 O O . ASP A 1 102 ? 4.989 11.345 -3.809 1.00 56.50 102 ASP A O 1
ATOM 791 N N . ARG A 1 103 ? 4.055 9.469 -3.056 1.00 56.03 103 ARG A N 1
ATOM 792 C CA . ARG A 1 103 ? 5.039 8.546 -3.643 1.00 56.03 103 ARG A CA 1
ATOM 793 C C . ARG A 1 103 ? 5.049 8.505 -5.164 1.00 56.03 103 ARG A C 1
ATOM 795 O O . ARG A 1 103 ? 6.076 8.206 -5.757 1.00 56.03 103 ARG A O 1
ATOM 802 N N . TRP A 1 104 ? 3.906 8.754 -5.789 1.00 51.22 104 TRP A N 1
ATOM 803 C CA . TRP A 1 104 ? 3.752 8.757 -7.242 1.00 51.22 104 TRP A CA 1
ATOM 804 C C . TRP A 1 104 ? 4.170 10.097 -7.853 1.00 51.22 104 TRP A C 1
ATOM 806 O O . TRP A 1 104 ? 4.427 10.156 -9.053 1.00 51.22 104 TRP A O 1
ATOM 816 N N . SER A 1 105 ? 4.230 11.156 -7.041 1.00 48.12 105 SER A N 1
ATOM 817 C CA . SER A 1 105 ? 4.613 12.510 -7.452 1.00 48.12 105 SER A CA 1
ATOM 818 C C . SER A 1 105 ? 5.986 12.963 -6.941 1.00 48.12 105 SER A C 1
ATOM 820 O O . SER A 1 105 ? 6.528 13.914 -7.495 1.00 48.12 105 SER A O 1
ATOM 822 N N . ASP A 1 106 ? 6.556 12.322 -5.913 1.00 49.00 106 ASP A N 1
ATOM 823 C CA . ASP A 1 106 ? 7.911 12.600 -5.415 1.00 49.00 106 ASP A CA 1
ATOM 824 C C . ASP A 1 106 ? 8.944 11.914 -6.336 1.00 49.00 106 ASP A C 1
ATOM 826 O O . ASP A 1 106 ? 8.978 10.679 -6.394 1.00 49.00 106 ASP A O 1
ATOM 830 N N . PRO A 1 107 ? 9.778 12.667 -7.079 1.00 48.22 107 PRO A N 1
ATOM 831 C CA . PRO A 1 107 ? 10.788 12.109 -7.983 1.00 48.22 107 PRO A CA 1
ATOM 832 C C . PRO A 1 107 ? 11.866 11.283 -7.263 1.00 48.22 107 PRO A C 1
ATOM 834 O O . PRO A 1 107 ? 12.494 10.440 -7.894 1.00 48.22 107 PRO A O 1
ATOM 837 N N . ASP A 1 108 ? 12.040 11.444 -5.947 1.00 47.03 108 ASP A N 1
ATOM 838 C CA . ASP A 1 108 ? 12.952 10.607 -5.153 1.00 47.03 108 ASP A CA 1
ATOM 839 C C . ASP A 1 108 ? 12.315 9.253 -4.778 1.00 47.03 108 ASP A C 1
ATOM 841 O O . ASP A 1 108 ? 12.998 8.328 -4.334 1.00 47.03 108 ASP A O 1
ATOM 845 N N . ARG A 1 109 ? 10.986 9.136 -4.926 1.00 45.47 109 ARG A N 1
ATOM 846 C CA . ARG A 1 109 ? 10.166 7.947 -4.613 1.00 45.47 109 ARG A CA 1
ATOM 847 C C . ARG A 1 109 ? 9.524 7.315 -5.847 1.00 45.47 109 ARG A C 1
ATOM 849 O O . ARG A 1 109 ? 8.958 6.225 -5.751 1.00 45.47 109 ARG A O 1
ATOM 856 N N . SER A 1 110 ? 9.661 7.950 -7.010 1.00 43.00 110 SER A N 1
ATOM 857 C CA . SER A 1 110 ? 9.185 7.475 -8.309 1.00 43.00 110 SER A CA 1
ATOM 858 C C . SER A 1 110 ? 10.357 7.356 -9.290 1.00 43.00 110 SER A C 1
ATOM 860 O O . SER A 1 110 ? 11.190 8.243 -9.396 1.00 43.00 110 SER A O 1
ATOM 862 N N . ASP A 1 111 ? 10.470 6.232 -10.004 1.00 42.69 111 ASP A N 1
ATOM 863 C CA . ASP A 1 111 ? 11.338 6.219 -11.188 1.00 42.69 111 ASP A CA 1
ATOM 864 C C . ASP A 1 111 ? 10.634 7.002 -12.286 1.00 42.69 111 ASP A C 1
ATOM 866 O O . ASP A 1 111 ? 9.402 7.099 -12.273 1.00 42.69 111 ASP A O 1
ATOM 870 N N . MET A 1 112 ? 11.391 7.511 -13.258 1.00 37.00 112 MET A N 1
ATOM 871 C CA . MET A 1 112 ? 10.797 8.120 -14.437 1.00 37.00 112 MET A CA 1
ATOM 872 C C . MET A 1 112 ? 9.916 7.077 -15.125 1.00 37.00 112 MET A C 1
ATOM 874 O O . MET A 1 112 ? 10.373 6.241 -15.906 1.00 37.00 112 MET A O 1
ATOM 878 N N . MET A 1 113 ? 8.618 7.151 -14.847 1.00 37.66 113 MET A N 1
ATOM 879 C CA . MET A 1 113 ? 7.579 6.590 -15.680 1.00 37.66 113 MET A CA 1
ATOM 880 C C . MET A 1 113 ? 7.806 7.197 -17.057 1.00 37.66 113 MET A C 1
ATOM 882 O O . MET A 1 113 ? 7.451 8.350 -17.303 1.00 37.66 113 MET A O 1
ATOM 886 N N . LEU A 1 114 ? 8.439 6.451 -17.961 1.00 36.72 114 LEU A N 1
ATOM 887 C CA . LEU A 1 114 ? 8.423 6.792 -19.373 1.00 36.72 114 LEU A CA 1
ATOM 888 C C . LEU A 1 114 ? 6.940 6.843 -19.765 1.00 36.72 114 LEU A C 1
ATOM 890 O O . LEU A 1 114 ? 6.351 5.794 -20.013 1.00 36.72 114 LEU A O 1
ATOM 894 N N . GLN A 1 115 ? 6.381 8.064 -19.779 1.00 30.20 115 GLN A N 1
ATOM 895 C CA . GLN A 1 115 ? 4.985 8.487 -20.019 1.00 30.20 115 GLN A CA 1
ATOM 896 C C . GLN A 1 115 ? 4.150 9.012 -18.827 1.00 30.20 115 GLN A C 1
ATOM 898 O O . GLN A 1 115 ? 2.950 9.219 -19.003 1.00 30.20 115 GLN A O 1
ATOM 903 N N . GLN A 1 116 ? 4.729 9.355 -17.672 1.00 36.94 116 GLN A N 1
ATOM 904 C CA . GLN A 1 116 ? 4.071 10.295 -16.747 1.00 36.94 116 GLN A CA 1
ATOM 905 C C . GLN A 1 116 ? 4.927 11.541 -16.533 1.00 36.94 116 GLN A C 1
ATOM 907 O O . GLN A 1 116 ? 6.129 11.461 -16.315 1.00 36.94 116 GLN A O 1
ATOM 912 N N . SER A 1 117 ? 4.279 12.700 -16.520 1.00 33.81 117 SER A N 1
ATOM 913 C CA . SER A 1 117 ? 4.695 13.806 -15.665 1.00 33.81 117 SER A CA 1
ATOM 914 C C . SER A 1 117 ? 3.611 13.945 -14.599 1.00 33.81 117 SER A C 1
ATOM 916 O O . SER A 1 117 ? 2.599 14.607 -14.825 1.00 33.81 117 SER A O 1
ATOM 918 N N . ALA A 1 118 ? 3.787 13.286 -13.453 1.00 40.72 118 ALA A N 1
ATOM 919 C CA . ALA A 1 118 ? 2.959 13.481 -12.259 1.00 40.72 118 ALA A CA 1
ATOM 920 C C . ALA A 1 118 ? 3.348 14.783 -11.524 1.00 40.72 118 ALA A C 1
ATOM 922 O O . ALA A 1 118 ? 3.409 14.832 -10.302 1.00 40.72 118 ALA A O 1
ATOM 923 N N . SER A 1 119 ? 3.707 15.836 -12.263 1.00 37.44 119 SER A N 1
ATOM 924 C CA . SER A 1 119 ? 4.579 16.889 -11.734 1.00 37.44 119 SER A CA 1
ATOM 925 C C . SER A 1 119 ? 3.871 17.958 -10.899 1.00 37.44 119 SER A C 1
ATOM 927 O O . SER A 1 119 ? 4.527 18.919 -10.509 1.00 37.44 119 SER A O 1
ATOM 929 N N . VAL A 1 120 ? 2.560 17.853 -10.640 1.00 38.00 120 VAL A N 1
ATOM 930 C CA . VAL A 1 120 ? 1.845 18.859 -9.837 1.00 38.00 120 VAL A CA 1
ATOM 931 C C . VAL A 1 120 ? 0.787 18.212 -8.943 1.00 38.00 120 VAL A C 1
ATOM 933 O O . VAL A 1 120 ? -0.236 17.718 -9.422 1.00 38.00 120 VAL A O 1
ATOM 936 N N . ALA A 1 121 ? 1.023 18.261 -7.630 1.00 35.88 121 ALA A N 1
ATOM 937 C CA . ALA A 1 121 ? 0.045 17.893 -6.612 1.00 35.88 121 ALA A CA 1
ATOM 938 C C . ALA A 1 121 ? -1.280 18.654 -6.826 1.00 35.88 121 ALA A C 1
ATOM 940 O O . ALA A 1 121 ? -1.286 19.860 -7.075 1.00 35.88 121 ALA A O 1
ATOM 941 N N . GLY A 1 122 ? -2.408 17.941 -6.758 1.00 35.09 122 GLY A N 1
ATOM 942 C CA . GLY A 1 122 ? -3.7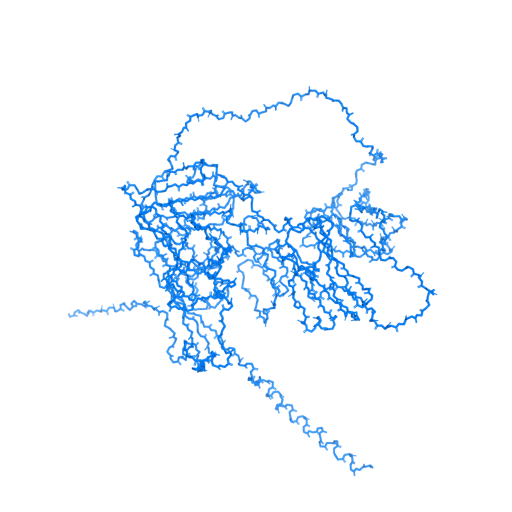42 18.526 -6.934 1.00 35.09 122 GLY A CA 1
ATOM 943 C C . GLY A 1 122 ? -4.174 18.810 -8.382 1.00 35.09 122 GLY A C 1
ATOM 944 O O . GLY A 1 122 ? -5.219 19.431 -8.574 1.00 35.09 122 GLY A O 1
ATOM 945 N N . GLN A 1 123 ? -3.428 18.368 -9.408 1.00 36.75 123 GLN A N 1
ATOM 946 C CA . GLN A 1 123 ? -3.845 18.488 -10.816 1.00 36.75 123 GLN A CA 1
ATOM 947 C C . GLN A 1 123 ? -4.234 17.155 -11.474 1.00 36.75 123 GLN A C 1
ATOM 949 O O . GLN A 1 123 ? -3.820 16.069 -11.071 1.00 36.75 123 GLN A O 1
ATOM 954 N N . SER A 1 124 ? -5.073 17.254 -12.509 1.00 36.62 124 SER A N 1
ATOM 955 C CA . SER A 1 124 ? -5.591 16.129 -13.290 1.00 36.62 124 SER A CA 1
ATOM 956 C C . SER A 1 124 ? -4.496 15.397 -14.070 1.00 36.62 124 SER A C 1
ATOM 958 O O . SER A 1 124 ? -3.610 16.016 -14.652 1.00 36.62 124 SER A O 1
ATOM 960 N N . TRP A 1 125 ? -4.605 14.070 -14.126 1.00 40.38 125 TRP A N 1
ATOM 961 C CA . TRP A 1 125 ? -3.655 13.193 -14.808 1.00 40.38 125 TRP A CA 1
ATOM 962 C C . TRP A 1 125 ? -3.718 13.355 -16.333 1.00 40.38 125 TRP A C 1
ATOM 964 O O . TRP A 1 125 ? -4.801 13.440 -16.914 1.00 40.38 125 TRP A O 1
ATOM 974 N N . ASN A 1 126 ? -2.561 13.306 -17.001 1.00 37.00 126 ASN A N 1
ATOM 975 C CA . ASN A 1 126 ? -2.506 13.145 -18.455 1.00 37.00 126 ASN A CA 1
ATOM 976 C C . ASN A 1 126 ? -2.912 11.709 -18.848 1.00 37.00 126 ASN A C 1
ATOM 978 O O . ASN A 1 126 ? -2.489 10.736 -18.222 1.00 37.00 126 ASN A O 1
ATOM 982 N N . LYS A 1 127 ? -3.746 11.577 -19.891 1.00 32.09 127 LYS A N 1
ATOM 983 C CA . LYS A 1 127 ? -4.320 10.303 -20.365 1.00 32.09 127 LYS A CA 1
ATOM 984 C C . LYS A 1 127 ? -3.237 9.363 -20.919 1.00 32.09 127 LYS A C 1
ATOM 986 O O . LYS A 1 127 ? -2.464 9.754 -21.792 1.00 32.09 127 LYS A O 1
ATOM 991 N N . LEU A 1 128 ? -3.230 8.112 -20.454 1.00 36.44 128 LEU A N 1
ATOM 992 C CA . LEU A 1 128 ? -2.368 7.038 -20.959 1.00 36.44 128 LEU A CA 1
ATOM 993 C C . LEU A 1 128 ? -2.986 6.371 -22.197 1.00 36.44 128 LEU A C 1
ATOM 995 O O . LEU A 1 128 ? -4.177 6.067 -22.213 1.00 36.44 128 LEU A O 1
ATOM 999 N N . TRP A 1 129 ? -2.154 6.083 -23.200 1.00 31.39 129 TRP A N 1
ATOM 1000 C CA . TRP A 1 129 ? -2.532 5.297 -24.386 1.00 31.39 129 TRP A CA 1
ATOM 1001 C C . TRP A 1 129 ? -1.958 3.869 -24.376 1.00 31.39 129 TRP A C 1
ATOM 1003 O O . TRP A 1 129 ? -2.324 3.061 -25.223 1.00 31.39 129 TRP A O 1
ATOM 1013 N N . SER A 1 130 ? -1.065 3.539 -23.434 1.00 31.77 130 SER A N 1
ATOM 1014 C CA . SER A 1 130 ? -0.448 2.212 -23.316 1.00 31.77 130 SER A CA 1
ATOM 1015 C C . SER A 1 130 ? 0.154 2.003 -21.922 1.00 31.77 130 SER A C 1
ATOM 1017 O O . SER A 1 130 ? 1.110 2.680 -21.554 1.00 31.77 130 SER A O 1
ATOM 1019 N N . LEU A 1 131 ? -0.343 1.016 -21.174 1.00 32.88 131 LEU A N 1
ATOM 1020 C CA . LEU A 1 131 ? 0.341 0.481 -19.992 1.00 32.88 131 LEU A CA 1
ATOM 1021 C C . LEU A 1 131 ? 1.387 -0.537 -20.472 1.00 32.88 131 LEU A C 1
ATOM 1023 O O . LEU A 1 131 ? 1.077 -1.702 -20.706 1.00 32.88 131 LEU A O 1
ATOM 1027 N N . GLY A 1 132 ? 2.622 -0.087 -20.700 1.00 32.88 132 GLY A N 1
ATOM 1028 C CA . GLY A 1 132 ? 3.739 -0.991 -20.989 1.00 32.88 132 GLY A CA 1
ATOM 1029 C C . GLY A 1 132 ? 4.104 -1.839 -19.763 1.00 32.88 132 GLY A C 1
ATOM 1030 O O . GLY A 1 132 ? 3.900 -1.420 -18.628 1.00 32.88 132 GLY A O 1
ATOM 1031 N N . THR A 1 133 ? 4.698 -3.014 -19.980 1.00 30.83 133 THR A N 1
ATOM 1032 C CA . THR A 1 133 ? 5.113 -4.026 -18.978 1.00 30.83 133 THR A CA 1
ATOM 1033 C C . THR A 1 133 ? 6.197 -3.580 -17.977 1.00 30.83 133 THR A C 1
ATOM 1035 O O . THR A 1 133 ? 6.892 -4.416 -17.409 1.00 30.83 133 THR A O 1
ATOM 1038 N N . ASN A 1 134 ? 6.403 -2.277 -17.780 1.00 39.72 134 ASN A N 1
ATOM 1039 C CA . ASN A 1 134 ? 7.649 -1.716 -17.252 1.00 39.72 134 ASN A CA 1
ATOM 1040 C C . ASN A 1 134 ? 7.427 -0.782 -16.056 1.00 39.72 134 ASN A C 1
ATOM 1042 O O . ASN A 1 134 ? 8.133 0.213 -15.905 1.00 39.72 134 ASN A O 1
ATOM 1046 N N . MET A 1 135 ? 6.456 -1.089 -15.197 1.00 36.12 135 MET A N 1
ATOM 1047 C CA . MET A 1 135 ? 6.408 -0.456 -13.883 1.00 36.12 135 MET A CA 1
ATOM 1048 C C . MET A 1 135 ? 7.586 -0.960 -13.051 1.00 36.12 135 MET A C 1
ATOM 1050 O O . MET A 1 135 ? 7.613 -2.124 -12.647 1.00 36.12 135 MET A O 1
ATOM 1054 N N . LYS A 1 136 ? 8.524 -0.070 -12.719 1.00 42.78 136 LYS A N 1
ATOM 1055 C CA . LYS A 1 136 ? 9.255 -0.235 -11.466 1.00 42.78 136 LYS A CA 1
ATOM 1056 C C . LYS A 1 136 ? 8.225 -0.009 -10.362 1.00 42.78 136 LYS A C 1
ATOM 1058 O O . LYS A 1 136 ? 7.788 1.115 -10.139 1.00 42.78 136 LYS A O 1
ATOM 1063 N N . GLN A 1 137 ? 7.790 -1.082 -9.706 1.00 40.88 137 GLN A N 1
ATOM 1064 C CA . GLN A 1 137 ? 7.247 -0.962 -8.357 1.00 40.88 137 GLN A CA 1
ATOM 1065 C C . GLN A 1 137 ? 8.421 -0.518 -7.481 1.00 40.88 137 GLN A C 1
ATOM 1067 O O . GLN A 1 137 ? 9.141 -1.352 -6.936 1.00 40.88 137 GLN A O 1
ATOM 1072 N N . MET A 1 138 ? 8.690 0.792 -7.433 1.00 45.22 138 MET A N 1
ATOM 1073 C CA . MET A 1 138 ? 9.501 1.327 -6.346 1.00 45.22 138 MET A CA 1
ATOM 1074 C C . MET A 1 138 ? 8.728 1.025 -5.072 1.00 45.22 138 MET A C 1
ATOM 1076 O O . MET A 1 138 ? 7.505 1.159 -5.012 1.00 45.22 138 MET A O 1
ATOM 1080 N N . THR A 1 139 ? 9.443 0.398 -4.162 1.00 51.28 139 THR A N 1
ATOM 1081 C CA . THR A 1 139 ? 8.930 -0.448 -3.100 1.00 51.28 139 THR A CA 1
ATOM 1082 C C . THR A 1 139 ? 7.904 0.276 -2.234 1.00 51.28 139 THR A C 1
ATOM 1084 O O . THR A 1 139 ? 8.010 1.469 -1.962 1.00 51.28 139 THR A O 1
ATOM 1087 N N . SER A 1 140 ? 6.864 -0.447 -1.823 1.00 51.81 140 SER A N 1
ATOM 1088 C CA . SER A 1 140 ? 5.913 0.055 -0.840 1.00 51.81 140 SER A CA 1
ATOM 1089 C C . SER A 1 140 ? 6.609 0.024 0.519 1.00 51.81 140 SER A C 1
ATOM 1091 O O . SER A 1 140 ? 7.065 -1.040 0.892 1.00 51.81 140 SER A O 1
ATOM 1093 N N . GLY A 1 141 ? 6.817 1.156 1.190 1.00 59.00 141 GLY A N 1
ATOM 1094 C CA . GLY A 1 141 ? 7.449 1.242 2.515 1.00 59.00 141 GLY A CA 1
ATOM 1095 C C . GLY A 1 141 ? 6.708 2.171 3.477 1.00 59.00 141 GLY A C 1
ATOM 1096 O O . GLY A 1 141 ? 5.633 2.639 3.151 1.00 59.00 141 GLY A O 1
ATOM 1097 N N . PRO A 1 142 ? 7.261 2.502 4.646 1.00 60.88 142 PRO A N 1
ATOM 1098 C CA . PRO A 1 142 ? 6.700 3.511 5.553 1.00 60.88 142 PRO A CA 1
ATOM 1099 C C . PRO A 1 142 ? 6.657 4.908 4.912 1.00 60.88 142 PRO A C 1
ATOM 1101 O O . PRO A 1 142 ? 7.575 5.276 4.185 1.00 60.88 142 PRO A O 1
ATOM 1104 N N . ASP A 1 143 ? 5.638 5.721 5.211 1.00 64.12 143 ASP A N 1
ATOM 1105 C CA . ASP A 1 143 ? 5.436 7.022 4.542 1.00 64.12 143 ASP A CA 1
ATOM 1106 C C . ASP A 1 143 ? 6.592 8.024 4.667 1.00 64.12 143 ASP A C 1
ATOM 1108 O O . ASP A 1 143 ? 6.832 8.789 3.736 1.00 64.12 143 ASP A O 1
ATOM 1112 N N . GLY A 1 144 ? 7.373 8.024 5.749 1.00 57.97 144 GLY A N 1
ATOM 1113 C CA . GLY A 1 144 ? 8.556 8.885 5.824 1.00 57.97 144 GLY A CA 1
ATOM 1114 C C . GLY A 1 144 ? 9.814 8.307 5.180 1.00 57.97 144 GLY A C 1
ATOM 1115 O O . GLY A 1 144 ? 10.735 9.072 4.904 1.00 57.97 144 GLY A O 1
ATOM 1116 N N . ASN A 1 145 ? 9.868 7.003 4.883 1.00 66.31 145 ASN A N 1
ATOM 1117 C CA . ASN A 1 145 ? 11.061 6.357 4.332 1.00 66.31 145 ASN A CA 1
ATOM 1118 C C . ASN A 1 145 ? 10.943 6.162 2.812 1.00 66.31 145 ASN A C 1
ATOM 1120 O O . ASN A 1 145 ? 10.343 5.196 2.337 1.00 66.31 145 ASN A O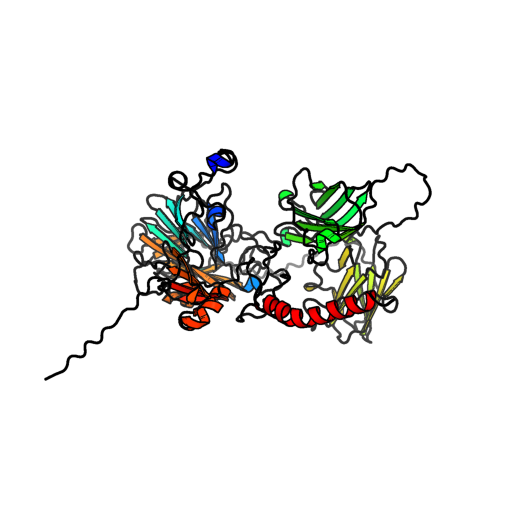 1
ATOM 1124 N N . LYS A 1 146 ? 11.571 7.071 2.051 1.00 57.56 146 LYS A N 1
ATOM 1125 C CA . LYS A 1 146 ? 11.489 7.151 0.579 1.00 57.56 146 LYS A CA 1
ATOM 1126 C C . LYS A 1 1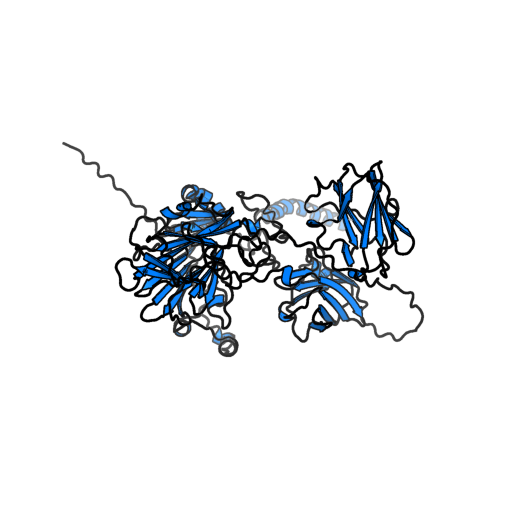46 ? 11.845 5.846 -0.150 1.00 57.56 146 LYS A C 1
ATOM 1128 O O . LYS A 1 146 ? 11.307 5.591 -1.222 1.00 57.56 146 LYS A O 1
ATOM 1133 N N . GLY A 1 147 ? 12.739 5.036 0.420 1.00 60.44 147 GLY A N 1
ATOM 1134 C CA . GLY A 1 147 ? 13.194 3.773 -0.165 1.00 60.44 147 GLY A CA 1
ATOM 1135 C C . GLY A 1 147 ? 12.717 2.533 0.584 1.00 60.44 147 GLY A C 1
ATOM 1136 O O . GLY A 1 147 ? 13.187 1.442 0.272 1.00 60.44 147 GLY A O 1
ATOM 1137 N N . GLY A 1 148 ? 11.854 2.675 1.592 1.00 68.25 148 GLY A N 1
ATOM 1138 C CA . GLY A 1 148 ? 11.444 1.569 2.449 1.00 68.25 148 GLY A CA 1
ATOM 1139 C C . GLY A 1 148 ? 10.678 0.474 1.704 1.00 68.25 148 GLY A C 1
ATOM 1140 O O . GLY A 1 148 ? 10.010 0.712 0.697 1.00 68.25 148 GLY A O 1
ATOM 1141 N N . VAL A 1 149 ? 10.757 -0.738 2.241 1.00 74.19 149 VAL A N 1
ATOM 1142 C CA . VAL A 1 149 ? 9.928 -1.889 1.899 1.00 74.19 149 VAL A CA 1
ATOM 1143 C C . VAL A 1 149 ? 9.143 -2.271 3.143 1.00 74.19 149 VAL A C 1
ATOM 1145 O O . VAL A 1 149 ? 9.727 -2.509 4.192 1.00 74.19 149 VAL A O 1
ATOM 1148 N N . PHE A 1 150 ? 7.830 -2.360 3.042 1.00 82.56 150 PHE A N 1
ATOM 1149 C CA . PHE A 1 150 ? 6.949 -2.737 4.118 1.00 82.56 150 PHE A CA 1
ATOM 1150 C C . PHE A 1 150 ? 7.010 -4.244 4.277 1.00 82.56 150 PHE A C 1
ATOM 1152 O O . PHE A 1 150 ? 6.527 -5.012 3.440 1.00 82.56 150 PHE A O 1
ATOM 1159 N N . THR A 1 151 ? 7.632 -4.678 5.367 1.00 82.81 151 THR A N 1
ATOM 1160 C CA . THR A 1 151 ? 7.728 -6.096 5.722 1.00 82.81 151 THR A CA 1
ATOM 1161 C C . THR A 1 151 ? 6.783 -6.466 6.862 1.00 82.81 151 THR A C 1
ATOM 1163 O O . THR A 1 151 ? 6.835 -7.588 7.364 1.00 82.81 151 THR A O 1
ATOM 1166 N N . GLY A 1 152 ? 5.901 -5.541 7.265 1.00 86.06 152 GLY A N 1
ATOM 1167 C CA . GLY A 1 152 ? 5.029 -5.688 8.431 1.00 86.06 152 GLY A CA 1
ATOM 1168 C C . GLY A 1 152 ? 5.738 -5.419 9.758 1.00 86.06 152 GLY A C 1
ATOM 1169 O O . GLY A 1 152 ? 5.273 -5.879 10.802 1.00 86.06 152 GLY A O 1
ATOM 1170 N N . LYS A 1 153 ? 6.875 -4.714 9.734 1.00 87.44 153 LYS A N 1
ATOM 1171 C CA . LYS A 1 153 ? 7.623 -4.299 10.928 1.00 87.44 153 LYS A CA 1
ATOM 1172 C C . LYS A 1 153 ? 7.418 -2.820 11.255 1.00 87.44 153 LYS A C 1
ATOM 1174 O O . LYS A 1 153 ? 7.962 -2.332 12.238 1.00 87.44 153 LYS A O 1
ATOM 1179 N N . SER A 1 154 ? 6.611 -2.113 10.482 1.00 89.06 154 SER A N 1
ATOM 1180 C CA . SER A 1 154 ? 6.221 -0.729 10.719 1.00 89.06 154 SER A CA 1
ATOM 1181 C C . SER A 1 154 ? 4.698 -0.572 10.780 1.00 89.06 154 SER A C 1
ATOM 1183 O O . SER A 1 154 ? 3.946 -1.495 10.470 1.00 89.06 154 SER A O 1
ATOM 1185 N N . GLY A 1 155 ? 4.239 0.601 11.224 1.00 92.50 155 GLY A N 1
ATOM 1186 C CA . GLY A 1 155 ? 2.816 0.932 11.274 1.00 92.50 155 GLY A CA 1
ATOM 1187 C C . GLY A 1 155 ? 2.117 0.348 12.503 1.00 92.50 155 GLY A C 1
ATOM 1188 O O . GLY A 1 155 ? 2.697 0.290 13.590 1.00 92.50 155 GLY A O 1
ATOM 1189 N N . VAL A 1 156 ? 0.856 -0.056 12.352 1.00 96.75 156 VAL A N 1
ATOM 1190 C CA . VAL A 1 156 ? 0.004 -0.498 13.465 1.00 96.75 156 VAL A CA 1
ATOM 1191 C C . VAL A 1 156 ? -0.541 -1.892 13.199 1.00 96.75 156 VAL A C 1
ATOM 1193 O O . VAL A 1 156 ? -1.232 -2.120 12.210 1.00 96.75 156 VAL A O 1
ATOM 1196 N N . ARG A 1 157 ? -0.275 -2.827 14.116 1.00 97.12 157 ARG A N 1
ATOM 1197 C CA . ARG A 1 157 ? -0.919 -4.141 14.131 1.00 97.12 157 ARG A CA 1
ATOM 1198 C C . ARG A 1 157 ? -2.160 -4.140 15.005 1.00 97.12 157 ARG A C 1
ATOM 1200 O O . ARG A 1 157 ? -2.092 -3.702 16.153 1.00 97.12 157 ARG A O 1
ATOM 1207 N N . ILE A 1 158 ? -3.241 -4.718 14.496 1.00 97.88 158 ILE A N 1
ATOM 1208 C CA . ILE A 1 158 ? -4.485 -4.963 15.229 1.00 97.88 158 ILE A CA 1
ATOM 1209 C C . ILE A 1 158 ? -4.735 -6.468 15.278 1.00 97.88 158 ILE A C 1
ATOM 1211 O O . ILE A 1 158 ? -4.714 -7.137 14.246 1.00 97.88 158 ILE A O 1
ATOM 1215 N N . GLY A 1 159 ? -4.945 -7.005 16.477 1.00 96.69 159 GLY A N 1
ATOM 1216 C CA . GLY A 1 159 ? -5.195 -8.427 16.687 1.00 96.69 159 GLY A CA 1
ATOM 1217 C C . GLY A 1 159 ? -5.985 -8.720 17.960 1.00 96.69 159 GLY A C 1
ATOM 1218 O O . GLY A 1 159 ? -6.449 -7.815 18.657 1.00 96.69 159 GLY A O 1
ATOM 1219 N N . ILE A 1 160 ? -6.102 -10.011 18.270 1.00 93.81 160 ILE A N 1
ATOM 1220 C CA . ILE A 1 160 ? -6.682 -10.537 19.513 1.00 93.81 160 ILE A CA 1
ATOM 1221 C C . ILE A 1 160 ? -5.661 -11.419 20.225 1.00 93.81 160 ILE A C 1
ATOM 1223 O O . ILE A 1 160 ? -4.818 -12.060 19.601 1.00 93.81 160 ILE A O 1
ATOM 1227 N N . SER A 1 161 ? -5.729 -11.469 21.554 1.00 86.69 161 SER A N 1
ATOM 1228 C CA . SER A 1 161 ? -4.828 -12.317 22.338 1.00 86.69 161 SER A CA 1
ATOM 1229 C C . SER A 1 161 ? -5.071 -13.807 22.066 1.00 86.69 161 SER A C 1
ATOM 1231 O O . SER A 1 161 ? -6.217 -14.267 22.055 1.00 86.69 161 SER A O 1
ATOM 1233 N N . GLY A 1 162 ? -3.983 -14.563 21.887 1.00 83.44 162 GLY A N 1
ATOM 1234 C CA . GLY A 1 162 ? -4.041 -15.998 21.596 1.00 83.44 162 GLY A CA 1
ATOM 1235 C C . GLY A 1 162 ? -4.611 -16.318 20.215 1.00 83.44 162 GLY A C 1
ATOM 1236 O O . GLY A 1 162 ? -5.162 -17.401 20.039 1.00 83.44 162 GLY A O 1
ATOM 1237 N N . SER A 1 163 ? -4.535 -15.379 19.266 1.00 88.19 163 SER A N 1
ATOM 1238 C CA . SER A 1 163 ? -5.056 -15.587 17.920 1.00 88.19 163 SER A CA 1
ATOM 1239 C C . SER A 1 163 ? -4.349 -16.726 17.185 1.00 88.19 163 SER A C 1
ATOM 1241 O O . SER A 1 163 ? -3.138 -16.928 17.312 1.00 88.19 163 SER A O 1
ATOM 1243 N N . SER A 1 164 ? -5.123 -17.457 16.388 1.00 85.62 164 SER A N 1
ATOM 1244 C CA . SER A 1 164 ? -4.618 -18.404 15.399 1.00 85.62 164 SER A CA 1
ATOM 1245 C C . SER A 1 164 ? -4.393 -17.741 14.038 1.00 85.62 164 SER A C 1
ATOM 1247 O O . SER A 1 164 ? -4.743 -16.581 13.817 1.00 85.62 164 SER A O 1
ATOM 1249 N N . GLU A 1 165 ? -3.868 -18.517 13.087 1.00 90.94 165 GLU A N 1
ATOM 1250 C CA . GLU A 1 165 ? -3.931 -18.164 11.666 1.00 90.94 165 GLU A CA 1
ATOM 1251 C C . GLU A 1 165 ? -5.376 -17.803 11.265 1.00 90.94 165 GLU A C 1
ATOM 1253 O O . GLU A 1 165 ? -6.302 -18.534 11.640 1.00 90.94 165 GLU A O 1
ATOM 1258 N N . PRO A 1 166 ? -5.582 -16.697 10.529 1.00 94.31 166 PRO A N 1
ATOM 1259 C CA . PRO A 1 166 ? -6.910 -16.286 10.100 1.00 94.31 166 PRO A CA 1
ATOM 1260 C C . PRO A 1 166 ? -7.445 -17.192 8.995 1.00 94.31 166 PRO A C 1
ATOM 1262 O O . PRO A 1 166 ? -6.690 -17.851 8.276 1.00 94.31 166 PRO A O 1
ATOM 1265 N N . VAL A 1 167 ? -8.760 -17.172 8.810 1.00 94.12 167 VAL A N 1
ATOM 1266 C CA . VAL A 1 167 ? -9.443 -17.886 7.729 1.00 94.12 167 VAL A CA 1
ATOM 1267 C C . VAL A 1 167 ? -10.211 -16.888 6.876 1.00 94.12 167 VAL A C 1
ATOM 1269 O O . VAL A 1 167 ? -10.990 -16.098 7.394 1.00 94.12 167 VAL A O 1
ATOM 1272 N N . MET A 1 168 ? -10.007 -16.923 5.560 1.00 94.69 168 MET A N 1
ATOM 1273 C CA . MET A 1 168 ? -10.854 -16.220 4.605 1.00 94.69 168 MET A CA 1
ATOM 1274 C C . MET A 1 168 ? -12.248 -16.846 4.654 1.00 94.69 168 MET A C 1
ATOM 1276 O O . MET A 1 168 ? -12.405 -18.035 4.373 1.00 94.69 168 MET A O 1
ATOM 1280 N N . THR A 1 169 ? -13.245 -16.051 5.022 1.00 93.81 169 THR A N 1
ATOM 1281 C CA . THR A 1 169 ? -14.640 -16.488 5.158 1.00 93.81 169 THR A CA 1
ATOM 1282 C C . THR A 1 169 ? -15.485 -16.087 3.959 1.00 93.81 169 THR A C 1
ATOM 1284 O O . THR A 1 169 ? -16.486 -16.740 3.678 1.00 93.81 169 THR A O 1
ATOM 1287 N N . ASP A 1 170 ? -15.078 -15.048 3.224 1.00 94.12 170 ASP A N 1
ATOM 1288 C CA . ASP A 1 170 ? -15.765 -14.588 2.020 1.00 94.12 170 ASP A CA 1
ATOM 1289 C C . ASP A 1 170 ? -14.859 -13.706 1.137 1.00 94.12 170 ASP A C 1
ATOM 1291 O O . ASP A 1 170 ? -13.838 -13.193 1.594 1.00 94.12 170 ASP A O 1
ATOM 1295 N N . PHE A 1 171 ? -15.239 -13.511 -0.125 1.00 93.88 171 PHE A N 1
ATOM 1296 C CA . PHE A 1 171 ? -14.613 -12.565 -1.057 1.00 93.88 171 PHE A CA 1
ATOM 1297 C C . PHE A 1 171 ? -15.557 -12.195 -2.214 1.00 93.88 171 PHE A C 1
ATOM 1299 O O . PHE A 1 171 ? -16.403 -13.000 -2.618 1.00 93.88 171 PHE A O 1
ATOM 1306 N N . GLY A 1 172 ? -15.355 -11.007 -2.776 1.00 91.12 172 GLY A N 1
ATOM 1307 C CA . GLY A 1 172 ? -15.979 -10.512 -4.006 1.00 91.12 172 GLY A CA 1
ATOM 1308 C C . GLY A 1 172 ? -14.981 -9.667 -4.800 1.00 91.12 172 GLY A C 1
ATOM 1309 O O . GLY A 1 172 ? -13.793 -9.688 -4.493 1.00 91.12 172 GLY A O 1
ATOM 1310 N N . ASP A 1 173 ? -15.437 -8.903 -5.790 1.00 87.25 173 ASP A N 1
ATOM 1311 C CA . ASP A 1 173 ? -14.537 -8.154 -6.689 1.00 87.25 173 ASP A CA 1
ATOM 1312 C C . ASP A 1 173 ? -13.721 -7.062 -5.977 1.00 87.25 173 ASP A C 1
ATOM 1314 O O . ASP A 1 173 ? -12.578 -6.771 -6.342 1.00 87.25 173 ASP A O 1
ATOM 1318 N N . LEU A 1 174 ? -14.312 -6.451 -4.947 1.00 89.94 174 LEU A N 1
ATOM 1319 C CA . LEU A 1 174 ? -13.740 -5.315 -4.220 1.00 89.94 174 LEU A CA 1
ATOM 1320 C C . LEU A 1 174 ? -13.358 -5.631 -2.774 1.00 89.94 174 LEU A C 1
ATOM 1322 O O . LEU A 1 174 ? -12.804 -4.764 -2.090 1.00 89.94 174 LEU A O 1
ATOM 1326 N N . TYR A 1 175 ? -13.648 -6.845 -2.299 1.00 94.81 175 TYR A N 1
ATOM 1327 C CA . TYR A 1 175 ? -13.489 -7.185 -0.892 1.00 94.81 175 TYR A CA 1
ATOM 1328 C C . TYR A 1 175 ? -13.009 -8.613 -0.643 1.00 94.81 175 TYR A C 1
ATOM 1330 O O . TYR A 1 175 ? -13.212 -9.525 -1.441 1.00 94.81 175 TYR A O 1
ATOM 1338 N N . ALA A 1 176 ? -12.412 -8.813 0.526 1.00 95.25 176 ALA A N 1
ATOM 1339 C CA . ALA A 1 176 ? -12.174 -10.121 1.113 1.00 95.25 176 ALA A CA 1
ATOM 1340 C C . ALA A 1 176 ? -12.364 -10.033 2.624 1.00 95.25 176 ALA A C 1
ATOM 1342 O O . ALA A 1 176 ? -11.922 -9.078 3.255 1.00 95.25 176 ALA A O 1
ATOM 1343 N N . ASN A 1 177 ? -13.014 -11.030 3.202 1.00 95.62 177 ASN A N 1
ATOM 1344 C CA . ASN A 1 177 ? -13.289 -11.071 4.625 1.00 95.62 177 ASN A CA 1
ATOM 1345 C C . ASN A 1 177 ? -12.478 -12.177 5.286 1.00 95.62 177 ASN A C 1
ATOM 1347 O O . ASN A 1 177 ? -12.427 -13.300 4.776 1.00 95.62 177 ASN A O 1
ATOM 1351 N N . PHE A 1 178 ? -11.860 -11.858 6.416 1.00 96.12 178 PHE A N 1
ATOM 1352 C CA . PHE A 1 178 ? -11.059 -12.798 7.190 1.00 96.12 178 PHE A CA 1
ATOM 1353 C C . PHE A 1 178 ? -11.530 -12.832 8.633 1.00 96.12 178 PHE A C 1
ATOM 1355 O O . PHE A 1 178 ? -11.897 -11.804 9.185 1.00 96.12 178 PHE A O 1
ATOM 1362 N N . GLU A 1 179 ? -11.479 -13.999 9.256 1.00 96.50 179 GLU A N 1
ATOM 1363 C CA . GLU A 1 179 ? -11.816 -14.169 10.664 1.00 96.50 179 GLU A CA 1
ATOM 1364 C C . GLU A 1 179 ? -10.626 -14.740 11.432 1.00 96.50 179 GLU A C 1
ATOM 1366 O O . GLU A 1 179 ? -10.007 -15.727 11.026 1.00 96.50 179 GLU A O 1
ATOM 1371 N N . TYR A 1 180 ? -10.311 -14.094 12.550 1.00 96.75 180 TYR A N 1
ATOM 1372 C CA . TYR A 1 180 ? -9.381 -14.573 13.560 1.00 96.75 180 TYR A CA 1
ATOM 1373 C C . TYR A 1 180 ? -10.159 -15.164 14.732 1.00 96.75 180 TYR A C 1
ATOM 1375 O O . TYR A 1 180 ? -11.101 -14.545 15.229 1.00 96.75 180 TYR A O 1
ATOM 1383 N N . HIS A 1 181 ? -9.697 -16.304 15.241 1.00 95.00 181 HIS A N 1
ATOM 1384 C CA . HIS A 1 181 ? -10.181 -16.891 16.489 1.00 95.00 181 HIS A CA 1
ATOM 1385 C C . HIS A 1 181 ? -9.102 -16.775 17.561 1.00 95.00 181 HIS A C 1
ATOM 1387 O O . HIS A 1 181 ? -7.935 -17.056 17.294 1.00 95.00 181 HIS A O 1
ATOM 1393 N N . GLY A 1 182 ? -9.490 -16.352 18.763 1.00 90.31 182 GLY A N 1
ATOM 1394 C CA . GLY A 1 182 ? -8.600 -16.225 19.918 1.00 90.31 182 GLY A CA 1
ATOM 1395 C C . GLY A 1 182 ? -9.172 -16.917 21.150 1.00 90.31 182 GLY A C 1
ATOM 1396 O O . GLY A 1 182 ? -10.014 -17.809 21.046 1.00 90.31 182 GLY A O 1
ATOM 1397 N N . ASN A 1 183 ? -8.743 -16.485 22.338 1.00 86.31 183 ASN A N 1
ATOM 1398 C CA . ASN A 1 183 ? -9.168 -17.053 23.624 1.00 86.31 183 ASN A CA 1
ATOM 1399 C C . ASN A 1 183 ? -10.653 -16.762 23.957 1.00 86.31 183 ASN A C 1
ATOM 1401 O O . ASN A 1 183 ? -10.949 -15.964 24.846 1.00 86.31 183 ASN A O 1
ATOM 1405 N N . GLY A 1 184 ? -11.587 -17.418 23.259 1.00 82.25 184 GLY A N 1
ATOM 1406 C CA . GLY A 1 184 ? -13.032 -17.377 23.527 1.00 82.25 184 GLY A CA 1
ATOM 1407 C C . GLY A 1 184 ? -13.839 -16.336 22.738 1.00 82.25 184 GLY A C 1
ATOM 1408 O O . GLY A 1 184 ? -15.025 -16.162 23.018 1.00 82.25 184 GLY A O 1
ATOM 1409 N N . GLY A 1 185 ? -13.228 -15.670 21.758 1.00 94.31 185 GLY A N 1
ATOM 1410 C CA . GLY A 1 185 ? -13.887 -14.685 20.899 1.00 94.31 185 GLY A CA 1
ATOM 1411 C C . GLY A 1 185 ? -13.235 -14.581 19.522 1.00 94.31 185 GLY A C 1
ATOM 1412 O O . GLY A 1 185 ? -12.266 -15.293 19.231 1.00 94.31 185 GLY A O 1
ATOM 1413 N N . THR A 1 186 ? -13.774 -13.703 18.680 1.00 96.75 186 THR A N 1
ATOM 1414 C CA . THR A 1 186 ? -13.354 -13.539 17.283 1.00 96.75 186 THR A CA 1
ATOM 1415 C C . THR A 1 186 ? -13.070 -12.088 16.922 1.00 96.75 186 THR A C 1
ATOM 1417 O O . THR A 1 186 ? -13.541 -11.153 17.577 1.00 96.75 186 THR A O 1
ATOM 1420 N N . MET A 1 187 ? -12.274 -11.916 15.870 1.00 97.38 187 MET A N 1
ATOM 1421 C CA . MET A 1 187 ? -12.073 -10.648 15.180 1.00 97.38 187 MET A CA 1
ATOM 1422 C C . MET A 1 187 ? -12.261 -10.876 13.682 1.00 97.38 187 MET A C 1
ATOM 1424 O O . MET A 1 187 ? -11.425 -11.510 13.036 1.00 97.38 187 MET A O 1
ATOM 1428 N N . GLU A 1 188 ? -13.356 -10.360 13.140 1.00 97.06 188 GLU A N 1
ATOM 1429 C CA . GLU A 1 188 ? -13.619 -10.312 11.705 1.00 97.06 188 GLU A CA 1
ATOM 1430 C C . GLU A 1 188 ? -12.968 -9.058 11.103 1.00 97.06 188 GLU A C 1
ATOM 1432 O O . GLU A 1 188 ? -12.974 -7.976 11.695 1.00 97.06 188 GLU A O 1
ATOM 1437 N N . VAL A 1 189 ? -12.380 -9.211 9.922 1.00 97.00 189 VAL A N 1
ATOM 1438 C CA . VAL A 1 189 ? -11.638 -8.178 9.203 1.00 97.00 189 VAL A CA 1
ATOM 1439 C C . VAL A 1 189 ? -12.217 -8.049 7.791 1.00 97.00 189 VAL A C 1
ATOM 1441 O O . VAL A 1 189 ? -11.756 -8.741 6.872 1.00 97.00 189 VAL A O 1
ATOM 1444 N N . PRO A 1 190 ? -13.223 -7.175 7.599 1.00 95.69 190 PRO A N 1
ATOM 1445 C CA . PRO A 1 190 ? -13.742 -6.854 6.278 1.00 95.69 190 PRO A CA 1
ATOM 1446 C C . PRO A 1 190 ? -12.749 -5.962 5.527 1.00 95.69 190 PRO A C 1
ATOM 1448 O O . PRO A 1 190 ? -12.707 -4.744 5.705 1.00 95.69 190 PRO A O 1
ATOM 1451 N N . LEU A 1 191 ? -11.933 -6.566 4.663 1.00 95.31 191 LEU A N 1
ATOM 1452 C CA . LEU A 1 191 ? -11.008 -5.829 3.808 1.00 95.31 191 LEU A CA 1
ATOM 1453 C C . LEU A 1 191 ? -11.730 -5.375 2.552 1.00 95.31 191 LEU A C 1
ATOM 1455 O O . LEU A 1 191 ? -12.085 -6.195 1.708 1.00 95.31 191 LEU A O 1
ATOM 1459 N N . VAL A 1 192 ? -11.887 -4.065 2.407 1.00 94.00 192 VAL A N 1
ATOM 1460 C CA . VAL A 1 192 ? -12.447 -3.428 1.215 1.00 94.00 192 VAL A CA 1
ATOM 1461 C C . VAL A 1 192 ? -11.415 -2.464 0.644 1.00 94.00 192 VAL A C 1
ATOM 1463 O O . VAL A 1 192 ? -10.808 -1.677 1.374 1.00 94.00 192 VAL A O 1
ATOM 1466 N N . ARG A 1 193 ? -11.187 -2.539 -0.669 1.00 88.12 193 ARG A N 1
ATOM 1467 C CA . ARG A 1 193 ? -10.296 -1.600 -1.359 1.00 88.12 193 ARG A CA 1
ATOM 1468 C C . ARG A 1 193 ? -10.887 -0.195 -1.364 1.00 88.12 193 ARG A C 1
ATOM 1470 O O . ARG A 1 193 ? -12.062 -0.023 -1.669 1.00 88.12 193 ARG A O 1
ATOM 1477 N N . GLY A 1 194 ? -10.054 0.801 -1.079 1.00 88.12 194 GLY A N 1
ATOM 1478 C CA . GLY A 1 194 ? -10.483 2.193 -1.004 1.00 88.12 194 GLY A CA 1
ATOM 1479 C C . GLY A 1 194 ? -11.101 2.584 0.337 1.00 88.12 194 GLY A C 1
ATOM 1480 O O . GLY A 1 194 ? -11.517 3.724 0.472 1.00 88.12 194 GLY A O 1
ATOM 1481 N N . SER A 1 195 ? -11.188 1.710 1.344 1.00 92.31 195 SER A N 1
ATOM 1482 C CA . SER A 1 195 ? -11.690 2.132 2.659 1.00 92.31 195 SER A CA 1
ATOM 1483 C C . SER A 1 195 ? -10.780 3.194 3.273 1.00 92.31 195 SER A C 1
ATOM 1485 O O . SER A 1 195 ? -9.601 2.934 3.509 1.00 92.31 195 SER A O 1
ATOM 1487 N N . ALA A 1 196 ? -11.332 4.373 3.577 1.00 91.00 196 ALA A N 1
ATOM 1488 C CA . ALA A 1 196 ? -10.596 5.420 4.287 1.00 91.00 196 ALA A CA 1
ATOM 1489 C C . ALA A 1 196 ? -10.315 5.032 5.749 1.00 91.00 196 ALA A C 1
ATOM 1491 O O . ALA A 1 196 ? -9.281 5.396 6.295 1.00 91.00 196 ALA A O 1
ATOM 1492 N N . LEU A 1 197 ? -11.210 4.253 6.368 1.00 92.38 197 LEU A N 1
ATOM 1493 C CA . LEU A 1 197 ? -11.046 3.718 7.718 1.00 92.38 197 LEU A CA 1
ATOM 1494 C C . LEU A 1 197 ? -11.069 2.188 7.684 1.00 92.38 197 LEU A C 1
ATOM 1496 O O . LEU A 1 197 ? -12.048 1.566 7.264 1.00 92.38 197 LEU A O 1
ATOM 1500 N N . LEU A 1 198 ? -9.991 1.567 8.156 1.00 95.44 198 LEU A N 1
ATOM 1501 C CA . LEU A 1 198 ? -9.863 0.112 8.212 1.00 95.44 198 LEU A CA 1
ATOM 1502 C C . LEU A 1 198 ? -10.627 -0.428 9.417 1.00 95.44 198 LEU A C 1
ATOM 1504 O O . LEU A 1 198 ? -10.338 -0.049 10.550 1.00 95.44 198 LEU A O 1
ATOM 1508 N N . THR A 1 199 ? -11.579 -1.327 9.185 1.00 95.88 199 THR A N 1
ATOM 1509 C CA . THR A 1 199 ? -12.513 -1.792 10.218 1.00 95.88 199 THR A CA 1
ATOM 1510 C C . THR A 1 199 ? -12.192 -3.212 10.675 1.00 95.88 199 THR A C 1
ATOM 1512 O O . THR A 1 199 ? -11.875 -4.076 9.864 1.00 95.88 199 THR A O 1
ATOM 1515 N N . HIS A 1 200 ? -12.305 -3.445 11.982 1.00 97.44 200 HIS A N 1
ATOM 1516 C CA . HIS A 1 200 ? -12.181 -4.746 12.635 1.00 97.44 200 HIS A CA 1
ATOM 1517 C C . HIS A 1 200 ? -13.382 -4.938 13.558 1.00 97.44 200 HIS A C 1
ATOM 1519 O O . HIS A 1 200 ? -13.661 -4.069 14.385 1.00 97.44 200 HIS A O 1
ATOM 1525 N N . ILE A 1 201 ? -14.089 -6.055 13.430 1.00 96.38 201 ILE A N 1
ATOM 1526 C CA . ILE A 1 201 ? -15.307 -6.351 14.187 1.00 96.38 201 ILE A CA 1
ATOM 1527 C C . ILE A 1 201 ? -14.962 -7.405 15.236 1.00 96.38 201 ILE A C 1
ATOM 1529 O O . ILE A 1 201 ? -14.624 -8.538 14.907 1.00 96.38 201 ILE A O 1
ATOM 1533 N N . PHE A 1 202 ? -15.027 -7.030 16.507 1.00 95.94 202 PHE A N 1
ATOM 1534 C CA . PHE A 1 202 ? -14.694 -7.896 17.631 1.00 95.94 202 PHE A CA 1
ATOM 1535 C C . PHE A 1 202 ? -15.962 -8.453 18.266 1.00 95.94 202 PHE A C 1
ATOM 1537 O O . PHE A 1 202 ? -16.880 -7.700 18.602 1.00 95.94 202 PHE A O 1
ATOM 1544 N N . THR A 1 203 ? -15.963 -9.762 18.508 1.00 95.56 203 THR A N 1
ATOM 1545 C CA . THR A 1 203 ? -17.005 -10.453 19.272 1.00 95.56 203 THR A CA 1
ATOM 1546 C C . THR A 1 203 ? -16.365 -11.170 20.451 1.00 95.56 203 THR A C 1
ATOM 1548 O O . THR A 1 203 ? -15.570 -12.092 20.275 1.00 95.56 203 THR A O 1
ATOM 1551 N N . ASN A 1 204 ? -16.724 -10.755 21.664 1.00 94.75 204 ASN A N 1
ATOM 1552 C CA . ASN A 1 204 ? -16.269 -11.333 22.926 1.00 94.75 204 ASN A CA 1
ATOM 1553 C C . ASN A 1 204 ? -14.731 -11.445 23.048 1.00 94.75 204 ASN A C 1
ATOM 1555 O O . ASN A 1 204 ? -14.209 -12.419 23.591 1.00 94.75 204 ASN A O 1
ATOM 1559 N N . ALA A 1 205 ? -13.989 -10.452 22.551 1.00 94.94 205 ALA A N 1
ATOM 1560 C CA . ALA A 1 205 ? -12.526 -10.456 22.546 1.00 94.94 205 ALA A CA 1
ATOM 1561 C C . ALA A 1 205 ? -11.959 -9.048 22.731 1.00 94.94 205 ALA A C 1
ATOM 1563 O O . ALA A 1 205 ? -12.423 -8.106 22.102 1.00 94.94 205 ALA A O 1
ATOM 1564 N N . ASP A 1 206 ? -10.920 -8.916 23.559 1.00 94.38 206 ASP A N 1
ATOM 1565 C CA . ASP A 1 206 ? -10.254 -7.632 23.798 1.00 94.38 206 ASP A CA 1
ATOM 1566 C C . ASP A 1 206 ? -9.239 -7.321 22.681 1.00 94.38 206 ASP A C 1
ATOM 1568 O O . ASP A 1 206 ? -8.395 -8.180 22.384 1.00 94.38 206 ASP A O 1
ATOM 1572 N N . PRO A 1 207 ? -9.272 -6.112 22.088 1.00 95.88 207 PRO A N 1
ATOM 1573 C CA . PRO A 1 207 ? -8.298 -5.689 21.092 1.00 95.88 207 PRO A CA 1
ATOM 1574 C C . PRO A 1 207 ? -6.885 -5.584 21.665 1.00 95.88 207 PRO A C 1
ATOM 1576 O O . PRO A 1 207 ? -6.650 -4.940 22.694 1.00 95.88 207 PRO A O 1
ATOM 1579 N N . VAL A 1 208 ? -5.934 -6.188 20.953 1.00 96.12 208 VAL A N 1
ATOM 1580 C CA . VAL A 1 208 ? -4.496 -6.111 21.220 1.00 96.12 208 VAL A CA 1
ATOM 1581 C C . VAL A 1 208 ? -3.841 -5.358 20.072 1.00 96.12 208 VAL A C 1
ATOM 1583 O O . VAL A 1 208 ? -3.828 -5.827 18.933 1.00 96.12 208 VAL A O 1
ATOM 1586 N N . ILE A 1 209 ? -3.288 -4.187 20.371 1.00 97.31 209 ILE A N 1
ATOM 1587 C CA . ILE A 1 209 ? -2.706 -3.290 19.373 1.00 97.31 209 ILE A CA 1
ATOM 1588 C C . ILE A 1 209 ? -1.193 -3.254 19.557 1.00 97.31 209 ILE A C 1
ATOM 1590 O O . ILE A 1 209 ? -0.705 -3.023 20.663 1.00 97.31 209 ILE A O 1
ATOM 1594 N N . LYS A 1 210 ? -0.438 -3.458 18.478 1.00 96.56 210 LYS A N 1
ATOM 1595 C CA . LYS A 1 210 ? 1.019 -3.273 18.451 1.00 96.56 210 LYS A CA 1
ATOM 1596 C C . LYS A 1 210 ? 1.376 -2.162 17.460 1.00 96.56 210 LYS A C 1
ATOM 1598 O O . LYS A 1 210 ? 1.545 -2.436 16.274 1.00 96.56 210 LYS A O 1
ATOM 1603 N N . PRO A 1 211 ? 1.455 -0.908 17.923 1.00 95.69 211 PRO A N 1
ATOM 1604 C CA . PRO A 1 211 ? 2.010 0.187 17.140 1.00 95.69 211 PRO A CA 1
ATOM 1605 C C . PRO A 1 211 ? 3.544 0.119 17.168 1.00 95.69 211 PRO A C 1
ATOM 1607 O O . PRO A 1 211 ? 4.171 0.327 18.206 1.00 95.69 211 PRO A O 1
ATOM 1610 N N . TYR A 1 212 ? 4.164 -0.197 16.035 1.00 93.81 212 TYR A N 1
ATOM 1611 C CA . TYR A 1 212 ? 5.622 -0.216 15.915 1.00 93.81 212 TYR A CA 1
ATOM 1612 C C . TYR A 1 212 ? 6.171 1.209 15.995 1.00 93.81 212 TYR A C 1
ATOM 1614 O O . TYR A 1 212 ? 5.587 2.122 15.418 1.00 93.81 212 TYR A O 1
ATOM 1622 N N . CYS A 1 213 ? 7.298 1.409 16.682 1.00 92.31 213 CYS A N 1
ATOM 1623 C CA . CYS A 1 213 ? 7.891 2.734 16.889 1.00 92.31 213 CYS A CA 1
ATOM 1624 C C . CYS A 1 213 ? 6.989 3.733 17.646 1.00 92.31 213 CYS A C 1
ATOM 1626 O O . CYS A 1 213 ? 7.126 4.942 17.453 1.00 92.31 213 CYS A O 1
ATOM 1628 N N . LEU A 1 214 ? 6.042 3.279 18.478 1.00 95.31 214 LEU A N 1
ATOM 1629 C CA . LEU A 1 214 ? 5.170 4.189 19.229 1.00 95.31 214 LEU A CA 1
ATOM 1630 C C . LEU A 1 214 ? 5.978 5.079 20.183 1.00 95.31 214 LEU A C 1
ATOM 1632 O O . LEU A 1 214 ? 6.565 4.607 21.162 1.00 95.31 214 LEU A O 1
ATOM 1636 N N . SER A 1 215 ? 5.915 6.380 19.923 1.00 93.75 215 SER A N 1
ATOM 1637 C CA . SER A 1 215 ? 6.578 7.427 20.703 1.00 93.75 215 SER A CA 1
ATOM 1638 C C . SER A 1 215 ? 5.613 8.210 21.594 1.00 93.75 215 SER A C 1
ATOM 1640 O O . SER A 1 215 ? 6.011 8.760 22.624 1.00 93.75 215 SER A O 1
ATOM 1642 N N . ASN A 1 216 ? 4.334 8.269 21.213 1.00 93.56 216 ASN A N 1
ATOM 1643 C CA . ASN A 1 216 ? 3.307 8.961 21.976 1.00 93.56 216 ASN A CA 1
ATOM 1644 C C . ASN A 1 216 ? 1.921 8.344 21.756 1.00 93.56 216 ASN A C 1
ATOM 1646 O O . ASN A 1 216 ? 1.579 7.975 20.633 1.00 93.56 216 ASN A O 1
ATOM 1650 N N . ILE A 1 217 ? 1.105 8.300 22.810 1.00 93.62 217 ILE A N 1
ATOM 1651 C CA . ILE A 1 217 ? -0.333 8.036 22.730 1.00 93.62 217 ILE A CA 1
ATOM 1652 C C . ILE A 1 217 ? -1.116 9.053 23.568 1.00 93.62 217 ILE A C 1
ATOM 1654 O O . ILE A 1 217 ? -0.909 9.173 24.775 1.00 93.62 217 ILE A O 1
ATOM 1658 N N . ASN A 1 218 ? -2.044 9.787 22.944 1.00 89.69 218 ASN A N 1
ATOM 1659 C CA . ASN A 1 218 ? -2.875 10.814 23.598 1.00 89.69 218 ASN A CA 1
ATOM 1660 C C . ASN A 1 218 ? -2.074 11.834 24.440 1.00 89.69 218 ASN A C 1
ATOM 1662 O O . ASN A 1 218 ? -2.492 12.230 25.532 1.00 89.69 218 ASN A O 1
ATOM 1666 N N . GLY A 1 219 ? -0.903 12.245 23.954 1.00 84.81 219 GLY A N 1
ATOM 1667 C CA . GLY A 1 219 ? 0.008 13.161 24.639 1.00 84.81 219 GLY A CA 1
ATOM 1668 C C . GLY A 1 219 ? 0.938 12.487 25.655 1.00 84.81 219 GLY A C 1
ATOM 1669 O O . GLY A 1 219 ? 1.875 13.133 26.121 1.00 84.81 219 GLY A O 1
ATOM 1670 N N . GLN A 1 220 ? 0.752 11.204 25.979 1.00 88.44 220 GLN A N 1
ATOM 1671 C CA . GLN A 1 220 ? 1.637 10.460 26.878 1.00 88.44 220 GLN A CA 1
ATOM 1672 C C . GLN A 1 220 ? 2.791 9.817 26.104 1.00 88.44 220 GLN A C 1
ATOM 1674 O O . GLN A 1 220 ? 2.563 9.055 25.169 1.00 88.44 220 GLN A O 1
ATOM 1679 N N . GLN A 1 221 ? 4.029 10.105 26.509 1.00 90.19 221 GLN A N 1
ATOM 1680 C CA . GLN A 1 221 ? 5.225 9.534 25.884 1.00 90.19 221 GLN A CA 1
ATOM 1681 C C . GLN A 1 221 ? 5.360 8.029 26.155 1.00 90.19 221 GLN A C 1
ATOM 1683 O O . GLN A 1 221 ? 5.105 7.553 27.262 1.00 90.19 221 GLN A O 1
ATOM 1688 N N . THR A 1 222 ? 5.818 7.293 25.147 1.00 90.69 222 THR A N 1
ATOM 1689 C CA . THR A 1 222 ? 6.067 5.844 25.181 1.00 90.69 222 THR A CA 1
ATOM 1690 C C . THR A 1 222 ? 7.348 5.510 24.420 1.00 90.69 222 THR A C 1
ATOM 1692 O O . THR A 1 222 ? 7.850 6.343 23.673 1.00 90.69 222 THR A O 1
ATOM 1695 N N . HIS A 1 223 ? 7.875 4.296 24.596 1.00 90.06 223 HIS A N 1
ATOM 1696 C CA . HIS A 1 223 ? 9.099 3.859 23.922 1.00 90.06 223 HIS A CA 1
ATOM 1697 C C . HIS A 1 223 ? 8.948 2.403 23.473 1.00 90.06 223 HIS A C 1
ATOM 1699 O O . HIS A 1 223 ? 9.402 1.487 24.154 1.00 90.06 223 HIS A O 1
ATOM 1705 N N . PHE A 1 224 ? 8.242 2.187 22.361 1.00 94.38 224 PHE A N 1
ATOM 1706 C CA . PHE A 1 224 ? 8.049 0.846 21.796 1.00 94.38 224 PHE A CA 1
ATOM 1707 C C . PHE A 1 224 ? 9.171 0.497 20.816 1.00 94.38 224 PHE A C 1
ATOM 1709 O O . PHE A 1 224 ? 9.799 1.386 20.239 1.00 94.38 224 PHE A O 1
ATOM 1716 N N . ASP A 1 225 ? 9.375 -0.803 20.586 1.00 91.00 225 ASP A N 1
ATOM 1717 C CA . ASP A 1 225 ? 10.372 -1.303 19.637 1.00 91.00 225 ASP A CA 1
ATOM 1718 C C . ASP A 1 225 ? 10.203 -0.655 18.258 1.00 91.00 225 ASP A C 1
ATOM 1720 O O . ASP A 1 225 ? 9.106 -0.661 17.683 1.00 91.00 225 ASP A O 1
ATOM 1724 N N . CYS A 1 226 ? 11.310 -0.148 17.712 1.00 88.50 226 CYS A N 1
ATOM 1725 C CA . CYS A 1 226 ? 11.349 0.472 16.395 1.00 88.50 226 CYS A CA 1
ATOM 1726 C C . CYS A 1 226 ? 12.279 -0.290 15.439 1.00 88.50 226 CYS A C 1
ATOM 1728 O O . CYS A 1 226 ? 13.420 0.116 15.207 1.00 88.50 226 CYS A O 1
ATOM 1730 N N . PRO A 1 227 ? 11.839 -1.449 14.917 1.00 87.06 227 PRO A N 1
ATOM 1731 C CA . PRO A 1 227 ? 12.644 -2.227 13.985 1.00 87.06 227 PRO A CA 1
ATOM 1732 C C . PRO A 1 227 ? 12.836 -1.466 12.667 1.00 87.06 227 PRO A C 1
ATOM 1734 O O . PRO A 1 227 ? 11.948 -0.752 12.202 1.00 87.06 227 PRO A O 1
ATOM 1737 N N . LYS A 1 228 ? 14.000 -1.654 12.044 1.00 82.88 228 LYS A N 1
ATOM 1738 C CA . LYS A 1 228 ? 14.296 -1.095 10.726 1.00 82.88 228 LYS A CA 1
ATOM 1739 C C . LYS A 1 228 ? 13.561 -1.889 9.640 1.00 82.88 228 LYS A C 1
ATOM 1741 O O . LYS A 1 228 ? 13.594 -3.124 9.651 1.00 82.88 228 LYS A O 1
ATOM 1746 N N . GLU A 1 229 ? 12.923 -1.184 8.713 1.00 82.06 229 GLU A N 1
ATOM 1747 C CA . GLU A 1 229 ? 12.408 -1.780 7.480 1.00 82.06 229 GLU A CA 1
ATOM 1748 C C . GLU A 1 229 ? 13.532 -1.920 6.447 1.00 82.06 229 GLU A C 1
ATOM 1750 O O . GLU A 1 229 ? 14.479 -1.131 6.436 1.00 82.06 229 GLU A O 1
ATOM 1755 N N . ALA A 1 230 ? 13.449 -2.942 5.593 1.00 75.62 230 ALA A N 1
ATOM 1756 C CA . ALA A 1 230 ? 14.395 -3.067 4.486 1.00 75.62 230 ALA A CA 1
ATOM 1757 C C . ALA A 1 230 ? 14.213 -1.887 3.528 1.00 75.62 230 ALA A C 1
ATOM 1759 O O . ALA A 1 230 ? 13.114 -1.355 3.409 1.00 75.62 230 ALA A O 1
ATOM 1760 N N . THR A 1 231 ? 15.263 -1.490 2.821 1.00 71.44 231 THR A N 1
ATOM 1761 C CA . THR A 1 231 ? 15.198 -0.393 1.853 1.00 71.44 231 THR A CA 1
ATOM 1762 C C . THR A 1 231 ? 15.749 -0.814 0.496 1.00 71.44 231 THR A C 1
ATOM 1764 O O . THR A 1 231 ? 16.596 -1.705 0.402 1.00 71.44 231 THR A O 1
ATOM 1767 N N . ALA A 1 232 ? 15.322 -0.146 -0.576 1.00 63.56 232 ALA A N 1
ATOM 1768 C CA . ALA A 1 232 ? 15.910 -0.323 -1.900 1.00 63.56 232 ALA A CA 1
ATOM 1769 C C . ALA A 1 232 ? 17.436 -0.103 -1.873 1.00 63.56 232 ALA A C 1
ATOM 1771 O O . ALA A 1 232 ? 18.182 -0.859 -2.500 1.00 63.56 232 ALA A O 1
ATOM 1772 N N . PHE A 1 233 ? 17.903 0.840 -1.045 1.00 66.25 233 PHE A N 1
ATOM 1773 C CA . PHE A 1 233 ? 19.319 1.155 -0.826 1.00 66.25 233 PHE A CA 1
ATOM 1774 C C . PHE A 1 233 ? 20.112 0.034 -0.137 1.00 66.25 233 PHE A C 1
ATOM 1776 O O . PHE A 1 233 ? 21.347 -0.002 -0.221 1.00 66.25 233 PHE A O 1
ATOM 1783 N N . ASP A 1 234 ? 19.447 -0.922 0.519 1.00 70.56 234 ASP A N 1
ATOM 1784 C CA . ASP A 1 234 ? 20.125 -2.074 1.120 1.00 70.56 234 ASP A CA 1
ATOM 1785 C C . ASP A 1 234 ? 20.761 -2.973 0.056 1.00 70.56 234 ASP A C 1
ATOM 1787 O O . ASP A 1 234 ? 21.782 -3.596 0.336 1.00 70.56 234 ASP A O 1
ATOM 1791 N N . GLY A 1 235 ? 20.229 -2.969 -1.172 1.00 63.09 235 GLY A N 1
ATOM 1792 C CA . GLY A 1 235 ? 20.802 -3.681 -2.318 1.00 63.09 235 GLY A CA 1
ATOM 1793 C C . GLY A 1 235 ? 22.026 -3.003 -2.932 1.00 63.09 235 GLY A C 1
ATOM 1794 O O . GLY A 1 235 ? 22.705 -3.630 -3.738 1.00 63.09 235 GLY A O 1
ATOM 1795 N N . GLY A 1 236 ? 22.323 -1.760 -2.535 1.00 67.06 236 GLY A N 1
ATOM 1796 C CA . GLY A 1 236 ? 23.485 -1.012 -3.006 1.00 67.06 236 GLY A CA 1
ATOM 1797 C C . GLY A 1 236 ? 23.314 -0.478 -4.427 1.00 67.06 236 GLY A C 1
ATOM 1798 O O . GLY A 1 236 ? 22.213 -0.105 -4.827 1.00 67.06 236 GLY A O 1
ATOM 1799 N N . SER A 1 237 ? 24.406 -0.427 -5.176 1.00 66.38 237 SER A N 1
ATOM 1800 C CA . SER A 1 237 ? 24.476 -0.012 -6.575 1.00 66.38 237 SER A CA 1
ATOM 1801 C C . SER A 1 237 ? 25.149 -1.089 -7.430 1.00 66.38 237 SER A C 1
ATOM 1803 O O . SER A 1 237 ? 25.822 -1.987 -6.920 1.00 66.38 237 SER A O 1
ATOM 1805 N N . GLY A 1 238 ? 24.949 -1.024 -8.747 1.00 65.06 238 GLY A N 1
ATOM 1806 C CA . GLY A 1 238 ? 25.500 -2.007 -9.672 1.00 65.06 238 GLY A CA 1
ATOM 1807 C C . GLY A 1 238 ? 26.079 -1.389 -10.938 1.00 65.06 238 GLY A C 1
ATOM 1808 O O . GLY A 1 238 ? 25.628 -0.347 -11.416 1.00 65.06 238 GLY A O 1
ATOM 1809 N N . HIS A 1 239 ? 27.057 -2.076 -11.514 1.00 76.88 239 HIS A N 1
ATOM 1810 C CA . HIS A 1 239 ? 27.642 -1.792 -12.813 1.00 76.88 239 HIS A CA 1
ATOM 1811 C C . HIS A 1 239 ? 27.316 -2.928 -13.785 1.00 76.88 239 HIS A C 1
ATOM 1813 O O . HIS A 1 239 ? 27.603 -4.093 -13.515 1.00 76.88 239 HIS A O 1
ATOM 1819 N N . LEU A 1 240 ? 26.729 -2.585 -14.932 1.00 83.69 240 LEU A N 1
ATOM 1820 C CA . LEU A 1 240 ? 26.322 -3.548 -15.949 1.00 83.69 240 LEU A CA 1
ATOM 1821 C C . LEU A 1 240 ? 27.241 -3.471 -17.171 1.00 83.69 240 LEU A C 1
ATOM 1823 O O . LEU A 1 240 ? 27.371 -2.424 -17.803 1.00 83.69 240 LEU A O 1
ATOM 1827 N N . SER A 1 241 ? 27.810 -4.608 -17.562 1.00 81.25 241 SER A N 1
ATOM 1828 C CA . SER A 1 241 ? 28.656 -4.730 -18.747 1.00 81.25 241 SER A CA 1
ATOM 1829 C C . SER A 1 241 ? 28.316 -5.978 -19.563 1.00 81.25 241 SER A C 1
ATOM 1831 O O . SER A 1 241 ? 27.598 -6.872 -19.114 1.00 81.25 241 SER A O 1
ATOM 1833 N N . GLY A 1 242 ? 28.800 -6.026 -20.805 1.00 85.25 242 GLY A N 1
ATOM 1834 C CA . GLY A 1 242 ? 28.595 -7.170 -21.686 1.00 85.25 242 GLY A CA 1
ATOM 1835 C C . GLY A 1 242 ? 29.738 -7.347 -22.674 1.00 85.25 242 GLY A C 1
ATOM 1836 O O . GLY A 1 242 ? 30.216 -6.383 -23.280 1.00 85.25 242 GLY A O 1
ATOM 1837 N N . THR A 1 243 ? 30.168 -8.591 -22.852 1.00 86.50 243 THR A N 1
ATOM 1838 C CA . THR A 1 243 ? 31.193 -8.992 -23.820 1.00 86.50 243 THR A CA 1
ATOM 1839 C C . THR A 1 243 ? 30.684 -10.156 -24.658 1.00 86.50 243 THR A C 1
ATOM 1841 O O . THR A 1 243 ? 29.837 -10.926 -24.217 1.00 86.50 243 THR A O 1
ATOM 1844 N N . CYS A 1 244 ? 31.164 -10.289 -25.893 1.00 84.00 244 CYS A N 1
ATOM 1845 C CA . CYS A 1 244 ? 30.824 -11.432 -26.735 1.00 84.00 244 CYS A CA 1
ATOM 1846 C C . CYS A 1 244 ? 32.072 -12.276 -26.961 1.00 84.00 244 CYS A C 1
ATOM 1848 O O . CYS A 1 244 ? 33.088 -11.755 -27.417 1.00 84.00 244 CYS A O 1
ATOM 1850 N N . SER A 1 245 ? 31.985 -13.575 -26.687 1.00 82.56 245 SER A N 1
ATOM 1851 C CA . SER A 1 245 ? 33.051 -14.526 -26.993 1.00 82.56 245 SER A CA 1
ATOM 1852 C C . SER A 1 245 ? 32.449 -15.805 -27.573 1.00 82.56 245 SER A C 1
ATOM 1854 O O . SER A 1 245 ? 31.424 -16.298 -27.103 1.00 82.56 245 SER A O 1
ATOM 1856 N N . GLY A 1 246 ? 33.012 -16.299 -28.681 1.00 75.69 246 GLY A N 1
ATOM 1857 C CA . GLY A 1 246 ? 32.558 -17.540 -29.319 1.00 75.69 246 GLY A CA 1
ATOM 1858 C C . GLY A 1 246 ? 31.048 -17.598 -29.602 1.00 75.69 246 GLY A C 1
ATOM 1859 O O . GLY A 1 246 ? 30.433 -18.631 -29.356 1.00 75.69 246 GLY A O 1
ATOM 1860 N N . GLY A 1 247 ? 30.423 -16.508 -30.064 1.00 76.88 247 GLY A N 1
ATOM 1861 C CA . GLY A 1 247 ? 28.974 -16.443 -30.331 1.00 76.88 247 GLY A CA 1
ATOM 1862 C C . GLY A 1 247 ? 28.072 -16.517 -29.090 1.00 76.88 247 GLY A C 1
ATOM 1863 O O . GLY A 1 247 ? 26.873 -16.764 -29.218 1.00 76.88 247 GLY A O 1
ATOM 1864 N N . THR A 1 248 ? 28.637 -16.326 -27.899 1.00 85.19 248 THR A N 1
ATOM 1865 C CA . THR A 1 248 ? 27.914 -16.199 -26.631 1.00 85.19 248 THR A CA 1
ATOM 1866 C C . THR A 1 248 ? 28.095 -14.782 -26.113 1.00 85.19 248 THR A C 1
ATOM 1868 O O . THR A 1 248 ? 29.206 -14.253 -26.112 1.00 85.19 248 THR A O 1
ATOM 1871 N N . LEU A 1 249 ? 27.000 -14.155 -25.699 1.00 89.31 249 LEU A N 1
ATOM 1872 C CA . LEU A 1 249 ? 27.020 -12.885 -24.987 1.00 89.31 249 LEU A CA 1
ATOM 1873 C C . LEU A 1 249 ? 27.122 -13.173 -23.486 1.00 89.31 249 LEU A C 1
ATOM 1875 O O . LEU A 1 249 ? 26.247 -13.821 -22.920 1.00 89.31 249 LEU A O 1
ATOM 1879 N N . HIS A 1 250 ? 28.183 -12.685 -22.861 1.00 91.31 250 HIS A N 1
ATOM 1880 C CA . HIS A 1 250 ? 28.409 -12.709 -21.423 1.00 91.31 250 HIS A CA 1
ATOM 1881 C C . HIS A 1 250 ? 28.024 -11.349 -20.849 1.00 91.31 250 HIS A C 1
ATOM 1883 O O . HIS A 1 250 ? 28.704 -10.356 -21.102 1.00 91.31 250 HIS A O 1
ATOM 1889 N N . ILE A 1 251 ? 26.926 -11.296 -20.107 1.00 93.81 251 ILE A N 1
ATOM 1890 C CA . ILE A 1 251 ? 26.493 -10.111 -19.367 1.00 93.81 251 ILE A CA 1
ATOM 1891 C C . ILE A 1 251 ? 27.026 -10.244 -17.942 1.00 93.81 251 ILE A C 1
ATOM 1893 O O . ILE A 1 251 ? 26.886 -11.303 -17.330 1.00 93.81 251 ILE A O 1
ATOM 1897 N N . VAL A 1 252 ? 27.625 -9.180 -17.418 1.00 91.38 252 VAL A N 1
ATOM 1898 C CA . VAL A 1 252 ? 28.154 -9.133 -16.053 1.00 91.38 252 VAL A CA 1
ATOM 1899 C C . VAL A 1 252 ? 27.519 -7.969 -15.311 1.00 91.38 252 VAL A C 1
ATOM 1901 O O . VAL A 1 252 ? 27.586 -6.830 -15.775 1.00 91.38 252 VAL A O 1
ATOM 1904 N N . LEU A 1 253 ? 26.919 -8.268 -14.162 1.00 87.56 253 LEU A N 1
ATOM 1905 C CA . LEU A 1 253 ? 26.515 -7.285 -13.164 1.00 87.56 253 LEU A CA 1
ATOM 1906 C C . LEU A 1 253 ? 27.497 -7.358 -11.992 1.00 87.56 253 LEU A C 1
ATOM 1908 O O . LEU A 1 253 ? 27.574 -8.385 -11.320 1.00 87.56 253 LEU A O 1
ATOM 1912 N N . ASP A 1 254 ? 28.213 -6.266 -11.752 1.00 79.25 254 ASP A N 1
ATOM 1913 C CA . ASP A 1 254 ? 29.061 -6.063 -10.579 1.00 79.25 254 ASP A CA 1
ATOM 1914 C C . ASP A 1 254 ? 28.329 -5.173 -9.573 1.00 79.25 254 ASP A C 1
ATOM 1916 O O . ASP A 1 254 ? 28.117 -3.993 -9.830 1.00 79.25 254 ASP A O 1
ATOM 1920 N N . SER A 1 255 ? 27.925 -5.745 -8.445 1.00 77.19 255 SER A N 1
ATOM 1921 C CA . SER A 1 255 ? 27.241 -5.071 -7.342 1.00 77.19 255 SER A CA 1
ATOM 1922 C C . SER A 1 255 ? 28.242 -4.661 -6.260 1.00 77.19 255 SER A C 1
ATOM 1924 O O . SER A 1 255 ? 29.176 -5.400 -5.947 1.00 77.19 255 SER A O 1
ATOM 1926 N N . ASP A 1 256 ? 28.063 -3.492 -5.653 1.00 73.19 256 ASP A N 1
ATOM 1927 C CA . ASP A 1 256 ? 28.895 -3.059 -4.519 1.00 73.19 256 ASP A CA 1
ATOM 1928 C C . ASP A 1 256 ? 28.566 -3.832 -3.220 1.00 73.19 256 ASP A C 1
ATOM 1930 O O . ASP A 1 256 ? 29.446 -4.069 -2.374 1.00 73.19 256 ASP A O 1
ATOM 1934 N N . LYS A 1 257 ? 27.320 -4.306 -3.101 1.00 77.38 257 LYS A N 1
ATOM 1935 C CA . LYS A 1 257 ? 26.797 -5.137 -2.012 1.00 77.38 257 LYS A CA 1
ATOM 1936 C C . LYS A 1 257 ? 26.450 -6.562 -2.474 1.00 77.38 257 LYS A C 1
ATOM 1938 O O . LYS A 1 257 ? 26.105 -6.752 -3.642 1.00 77.38 257 LYS A O 1
ATOM 1943 N N . PRO A 1 258 ? 26.527 -7.567 -1.576 1.00 84.62 258 PRO A N 1
ATOM 1944 C CA . PRO A 1 258 ? 26.166 -8.948 -1.898 1.00 84.62 258 PRO A CA 1
ATOM 1945 C C . PRO A 1 258 ? 24.700 -9.101 -2.329 1.00 84.62 258 PRO A C 1
ATOM 1947 O O . PRO A 1 258 ? 23.798 -8.508 -1.738 1.00 84.62 258 PRO A O 1
ATOM 1950 N N . ILE A 1 259 ? 24.456 -9.948 -3.327 1.00 83.50 259 ILE A N 1
ATOM 1951 C CA . ILE A 1 259 ? 23.123 -10.317 -3.804 1.00 83.50 259 ILE A CA 1
ATOM 1952 C C . ILE A 1 259 ? 22.729 -11.644 -3.153 1.00 83.50 259 ILE A C 1
ATOM 1954 O O . ILE A 1 259 ? 23.137 -12.718 -3.586 1.00 83.50 259 ILE A O 1
ATOM 1958 N N . HIS A 1 260 ? 21.910 -11.568 -2.105 1.00 80.38 260 HIS A N 1
ATOM 1959 C CA . HIS A 1 260 ? 21.544 -12.735 -1.293 1.00 80.38 260 HIS A CA 1
ATOM 1960 C C . HIS A 1 260 ? 20.562 -13.701 -1.971 1.00 80.38 260 HIS A C 1
ATOM 1962 O O . HIS A 1 260 ? 20.464 -14.860 -1.572 1.00 80.38 260 HIS A O 1
ATOM 1968 N N . ASP A 1 261 ? 19.820 -13.236 -2.978 1.00 79.88 261 ASP A N 1
ATOM 1969 C CA . ASP A 1 261 ? 18.824 -14.038 -3.684 1.00 79.88 261 ASP A CA 1
ATOM 1970 C C . ASP A 1 261 ? 18.869 -13.763 -5.190 1.00 79.88 261 ASP A C 1
ATOM 1972 O O . ASP A 1 261 ? 18.342 -12.765 -5.684 1.00 79.88 261 ASP A O 1
ATOM 1976 N N . ILE A 1 262 ? 19.481 -14.687 -5.936 1.00 82.44 262 ILE A N 1
ATOM 1977 C CA . ILE A 1 262 ? 19.614 -14.586 -7.394 1.00 82.44 262 ILE A CA 1
ATOM 1978 C C . ILE A 1 262 ? 18.258 -14.597 -8.113 1.00 82.44 262 ILE A C 1
ATOM 1980 O O . ILE A 1 262 ? 18.162 -14.101 -9.231 1.00 82.44 262 ILE A O 1
ATOM 1984 N N . THR A 1 263 ? 17.198 -15.130 -7.490 1.00 77.31 263 THR A N 1
ATOM 1985 C CA . THR A 1 263 ? 15.859 -15.182 -8.103 1.00 77.31 263 THR A CA 1
ATOM 1986 C C . THR A 1 263 ? 15.193 -13.810 -8.166 1.00 77.31 263 THR A C 1
ATOM 1988 O O . THR A 1 263 ? 14.262 -13.604 -8.945 1.00 77.31 263 THR A O 1
ATOM 1991 N N . ARG A 1 264 ? 15.713 -12.844 -7.399 1.00 76.00 264 ARG A N 1
ATOM 1992 C CA . ARG A 1 264 ? 15.327 -11.433 -7.476 1.00 76.00 264 ARG A CA 1
ATOM 1993 C C . ARG A 1 264 ? 15.994 -10.690 -8.625 1.00 76.00 264 ARG A C 1
ATOM 1995 O O . ARG A 1 264 ? 15.695 -9.519 -8.828 1.00 76.00 264 ARG A O 1
ATOM 2002 N N . LEU A 1 265 ? 16.892 -11.318 -9.377 1.00 79.19 265 LEU A N 1
ATOM 2003 C CA . LEU A 1 265 ? 17.429 -10.721 -10.591 1.00 79.19 265 LEU A CA 1
ATOM 2004 C C . LEU A 1 265 ? 16.558 -11.084 -11.785 1.00 79.19 265 LEU A C 1
ATOM 2006 O O . LEU A 1 265 ? 16.107 -12.217 -11.935 1.00 79.19 265 LEU A O 1
ATOM 2010 N N . GLN A 1 266 ? 16.368 -10.122 -12.672 1.00 82.12 266 GLN A N 1
ATOM 2011 C CA . GLN A 1 266 ? 15.803 -10.333 -13.992 1.00 82.12 266 GLN A CA 1
ATOM 2012 C C . GLN A 1 266 ? 16.729 -9.726 -15.031 1.00 82.12 266 GLN A C 1
ATOM 2014 O O . GLN A 1 266 ? 17.433 -8.757 -14.762 1.00 82.12 266 GLN A O 1
ATOM 2019 N N . TYR A 1 267 ? 16.711 -10.264 -16.239 1.00 86.50 267 TYR A N 1
ATOM 2020 C CA . TYR A 1 267 ? 17.450 -9.704 -17.357 1.00 86.50 267 TYR A CA 1
ATOM 2021 C C . TYR A 1 267 ? 16.598 -9.704 -18.621 1.00 86.50 267 TYR A C 1
ATOM 2023 O O . TYR A 1 267 ? 15.798 -10.608 -18.863 1.00 86.50 267 TYR A O 1
ATOM 2031 N N . ALA A 1 268 ? 16.791 -8.690 -19.452 1.00 85.12 268 ALA A N 1
ATOM 2032 C CA . ALA A 1 268 ? 16.246 -8.622 -20.797 1.00 85.12 268 ALA A CA 1
ATOM 2033 C C . ALA A 1 268 ? 17.410 -8.624 -21.781 1.00 85.12 268 ALA A C 1
ATOM 2035 O O . ALA A 1 268 ? 18.413 -7.947 -21.566 1.00 85.12 268 ALA A O 1
ATOM 2036 N N . VAL A 1 269 ? 17.281 -9.378 -22.871 1.00 88.62 269 VAL A N 1
ATOM 2037 C CA . VAL A 1 269 ? 18.289 -9.434 -23.933 1.00 88.62 269 VAL A CA 1
ATOM 2038 C C . VAL A 1 269 ? 17.628 -9.704 -25.278 1.00 88.62 269 VAL A C 1
ATOM 2040 O O . VAL A 1 269 ? 16.777 -10.588 -25.397 1.00 88.62 269 VAL A O 1
ATOM 2043 N N . ASN A 1 270 ? 18.008 -8.948 -26.306 1.00 87.56 270 ASN A N 1
ATOM 2044 C CA . ASN A 1 270 ? 17.600 -9.209 -27.686 1.00 87.56 270 ASN A CA 1
ATOM 2045 C C . ASN A 1 270 ? 18.554 -8.541 -28.684 1.00 87.56 270 ASN A C 1
ATOM 2047 O O . ASN A 1 270 ? 19.429 -7.774 -28.290 1.00 87.56 270 ASN A O 1
ATOM 2051 N N . SER A 1 271 ? 18.375 -8.781 -29.984 1.00 87.06 271 SER A N 1
ATOM 2052 C CA . SER A 1 271 ? 18.996 -7.920 -30.992 1.00 87.06 271 SER A CA 1
ATOM 2053 C C . SER A 1 271 ? 18.454 -6.492 -30.870 1.00 87.06 271 SER A C 1
ATOM 2055 O O . SER A 1 271 ? 17.286 -6.287 -30.525 1.00 87.06 271 SER A O 1
ATOM 2057 N N . LEU A 1 272 ? 19.271 -5.489 -31.192 1.00 84.12 272 LEU A N 1
ATOM 2058 C CA . LEU A 1 272 ? 18.872 -4.082 -31.097 1.00 84.12 272 LEU A CA 1
ATOM 2059 C C . LEU A 1 272 ? 17.639 -3.761 -31.964 1.00 84.12 272 LEU A C 1
ATOM 2061 O O . LEU A 1 272 ? 16.803 -2.946 -31.581 1.00 84.12 272 LEU A O 1
ATOM 2065 N N . SER A 1 273 ? 17.488 -4.421 -33.116 1.00 77.69 273 SER A N 1
ATOM 2066 C CA . SER A 1 273 ? 16.313 -4.267 -33.984 1.00 77.69 273 SER A CA 1
ATOM 2067 C C . SER A 1 273 ? 15.033 -4.789 -33.329 1.00 77.69 273 SER A C 1
ATOM 2069 O O . SER A 1 273 ? 14.019 -4.094 -33.318 1.00 77.69 273 SER A O 1
ATOM 2071 N N . ASN A 1 274 ? 15.084 -5.980 -32.729 1.00 71.19 274 ASN A N 1
ATOM 2072 C CA . ASN A 1 274 ? 13.948 -6.555 -32.014 1.00 71.19 274 ASN A CA 1
ATOM 2073 C C . ASN A 1 274 ? 13.620 -5.751 -30.755 1.00 71.19 274 ASN A C 1
ATOM 2075 O O . ASN A 1 274 ? 12.446 -5.522 -30.459 1.00 71.19 274 ASN A O 1
ATOM 2079 N N . TRP A 1 275 ? 14.647 -5.273 -30.056 1.00 82.12 275 TRP A N 1
ATOM 2080 C CA . TRP A 1 275 ? 14.495 -4.388 -28.912 1.00 82.12 275 TRP A CA 1
ATOM 2081 C C . TRP A 1 275 ? 13.692 -3.136 -29.278 1.00 82.12 275 TRP A C 1
ATOM 2083 O O . TRP A 1 275 ? 12.670 -2.857 -28.660 1.00 82.12 275 TRP A O 1
ATOM 2093 N N . ARG A 1 276 ? 14.079 -2.441 -30.359 1.00 75.44 276 ARG A N 1
ATOM 2094 C CA . ARG A 1 276 ? 13.368 -1.254 -30.875 1.00 75.44 276 ARG A CA 1
ATOM 2095 C C . ARG A 1 276 ? 11.937 -1.543 -31.341 1.00 75.44 276 ARG A C 1
ATOM 2097 O O . ARG A 1 276 ? 11.122 -0.632 -31.366 1.00 75.44 276 ARG A O 1
ATOM 2104 N N . SER A 1 277 ? 11.621 -2.794 -31.681 1.00 66.62 277 SER A N 1
ATOM 2105 C CA . SER A 1 277 ? 10.257 -3.239 -32.012 1.00 66.62 277 SER A CA 1
ATOM 2106 C C . SER A 1 277 ? 9.400 -3.621 -30.792 1.00 66.62 277 SER A C 1
ATOM 2108 O O . SER A 1 277 ? 8.328 -4.195 -30.960 1.00 66.62 277 SER A O 1
ATOM 2110 N N . GLY A 1 278 ? 9.875 -3.354 -29.568 1.00 58.88 278 GLY A N 1
ATOM 2111 C CA . GLY A 1 278 ? 9.159 -3.644 -28.320 1.00 58.88 278 GLY A CA 1
ATOM 2112 C C . GLY A 1 278 ? 9.408 -5.043 -27.740 1.00 58.88 278 GLY A C 1
ATOM 2113 O O . GLY A 1 278 ? 8.793 -5.422 -26.746 1.00 58.88 278 GLY A O 1
ATOM 2114 N N . LYS A 1 279 ? 10.314 -5.844 -28.322 1.00 69.25 279 LYS A N 1
ATOM 2115 C CA . LYS A 1 279 ? 10.611 -7.215 -27.859 1.00 69.25 279 LYS A CA 1
ATOM 2116 C C . LYS A 1 279 ? 11.731 -7.234 -26.815 1.00 69.25 279 LYS A C 1
ATOM 2118 O O . LYS A 1 279 ? 12.790 -7.820 -27.042 1.00 69.25 279 LYS A O 1
ATOM 2123 N N . HIS A 1 280 ? 11.485 -6.610 -25.670 1.00 70.06 280 HIS A N 1
ATOM 2124 C CA . HIS A 1 280 ? 12.446 -6.447 -24.571 1.00 70.06 280 HIS A CA 1
ATOM 2125 C C . HIS A 1 280 ? 11.890 -6.984 -23.235 1.00 70.06 280 HIS A C 1
ATOM 2127 O O . HIS A 1 280 ? 11.993 -6.340 -22.199 1.00 70.06 280 HIS A O 1
ATOM 2133 N N . GLY A 1 281 ? 11.236 -8.151 -23.248 1.00 66.06 281 GLY A N 1
ATOM 2134 C CA . GLY A 1 281 ? 10.682 -8.757 -22.030 1.00 66.06 281 GLY A CA 1
ATOM 2135 C C . GLY A 1 281 ? 11.768 -9.214 -21.048 1.00 66.06 281 GLY A C 1
ATOM 2136 O O . GLY A 1 281 ? 12.735 -9.862 -21.456 1.00 66.06 281 GLY A O 1
ATOM 2137 N N . MET A 1 282 ? 11.585 -8.898 -19.763 1.00 74.69 282 MET A N 1
ATOM 2138 C CA . MET A 1 282 ? 12.447 -9.357 -18.669 1.00 74.69 282 MET A CA 1
ATOM 2139 C C . MET A 1 282 ? 12.213 -10.843 -18.368 1.00 74.69 282 MET A C 1
ATOM 2141 O O . MET A 1 282 ? 11.083 -11.329 -18.391 1.00 74.69 282 MET A O 1
ATOM 2145 N N . ARG A 1 283 ? 13.293 -11.564 -18.067 1.00 74.44 283 ARG A N 1
ATOM 2146 C CA . ARG A 1 283 ? 13.302 -12.974 -17.659 1.00 74.44 283 ARG A CA 1
ATOM 2147 C C . ARG A 1 283 ? 13.912 -13.079 -16.274 1.00 74.44 283 ARG A C 1
ATOM 2149 O O . ARG A 1 283 ? 14.955 -12.477 -16.045 1.00 74.44 283 ARG A O 1
ATOM 2156 N N . ASN A 1 284 ? 13.303 -13.850 -15.379 1.00 77.81 284 ASN A N 1
ATOM 2157 C CA . ASN A 1 284 ? 13.893 -14.112 -14.067 1.00 77.81 284 ASN A CA 1
ATOM 2158 C C . ASN A 1 284 ? 15.191 -14.910 -14.226 1.00 77.81 284 ASN A C 1
ATOM 2160 O O . ASN A 1 284 ? 15.267 -15.825 -15.047 1.00 77.81 284 ASN A O 1
ATOM 2164 N N . CYS A 1 285 ? 16.192 -14.566 -13.426 1.00 80.50 285 CYS A N 1
ATOM 2165 C CA . CYS A 1 285 ? 17.365 -15.394 -13.237 1.00 80.50 285 CYS A CA 1
ATOM 2166 C C . CYS A 1 285 ? 16.977 -16.684 -12.512 1.00 80.50 285 CYS A C 1
ATOM 2168 O O . CYS A 1 285 ? 16.260 -16.672 -11.512 1.00 80.50 285 CYS A O 1
ATOM 2170 N N . ASP A 1 286 ? 17.518 -17.797 -12.986 1.00 76.62 286 ASP A N 1
ATOM 2171 C CA . ASP A 1 286 ? 17.567 -19.051 -12.255 1.00 76.62 286 ASP A CA 1
ATOM 2172 C C . ASP A 1 286 ? 19.024 -19.522 -12.102 1.00 76.62 286 ASP A C 1
ATOM 2174 O O . ASP A 1 286 ? 19.962 -18.905 -12.617 1.00 76.62 286 ASP A O 1
ATOM 2178 N N . LYS A 1 287 ? 19.214 -20.631 -11.375 1.00 70.56 287 LYS A N 1
ATOM 2179 C CA . LYS A 1 287 ? 20.538 -21.222 -11.114 1.00 70.56 287 LYS A CA 1
ATOM 2180 C C . LYS A 1 287 ? 21.282 -21.667 -12.385 1.00 70.56 287 LYS A C 1
ATOM 2182 O O . LYS A 1 287 ? 22.485 -21.905 -12.315 1.00 70.56 287 LYS A O 1
ATOM 2187 N N . ASN A 1 288 ? 20.584 -21.810 -13.512 1.00 74.12 288 ASN A N 1
ATOM 2188 C CA . ASN A 1 288 ? 21.144 -22.256 -14.786 1.00 74.12 288 ASN A CA 1
ATOM 2189 C C . ASN A 1 288 ? 21.454 -21.080 -15.724 1.00 74.12 288 ASN A C 1
ATOM 2191 O O . ASN A 1 288 ? 22.361 -21.182 -16.545 1.00 74.12 288 ASN A O 1
ATOM 2195 N N . SER A 1 289 ? 20.705 -19.978 -15.632 1.00 73.25 289 SER A N 1
ATOM 2196 C CA . SER A 1 289 ? 20.885 -18.799 -16.480 1.00 73.25 289 SER A CA 1
ATOM 2197 C C . SER A 1 289 ? 21.852 -17.772 -15.895 1.00 73.25 289 SER A C 1
ATOM 2199 O O . SER A 1 289 ? 22.432 -16.992 -16.649 1.00 73.25 289 SER A O 1
ATOM 2201 N N . CYS A 1 290 ? 21.995 -17.745 -14.566 1.00 89.56 290 CYS A N 1
ATOM 2202 C CA . CYS A 1 290 ? 22.762 -16.737 -13.844 1.00 89.56 290 CYS A CA 1
ATOM 2203 C C . CYS A 1 290 ? 23.680 -17.394 -12.801 1.00 89.56 290 CYS A C 1
ATOM 2205 O O . CYS A 1 290 ? 23.283 -18.327 -12.103 1.00 89.56 290 CYS A O 1
ATOM 2207 N N . HIS A 1 291 ? 24.906 -16.888 -12.671 1.00 91.00 291 HIS A N 1
ATOM 2208 C CA . HIS A 1 291 ? 25.903 -17.399 -11.729 1.00 91.00 291 HIS A CA 1
ATOM 2209 C C . HIS A 1 291 ? 26.418 -16.289 -10.821 1.00 91.00 291 HIS A C 1
ATOM 2211 O O . HIS A 1 291 ? 26.913 -15.278 -11.319 1.00 91.00 291 HIS A O 1
ATOM 2217 N N . LEU A 1 292 ? 26.328 -16.501 -9.506 1.00 89.62 292 LEU A N 1
ATOM 2218 C CA . LEU A 1 292 ? 26.925 -15.631 -8.496 1.00 89.62 292 LEU A CA 1
ATOM 2219 C C . LEU A 1 292 ? 28.381 -16.025 -8.235 1.00 89.62 292 LEU A C 1
ATOM 2221 O O . LEU A 1 292 ? 28.742 -17.202 -8.227 1.00 89.62 292 LEU A O 1
ATOM 2225 N N . SER A 1 293 ? 29.221 -15.018 -8.046 1.00 89.06 293 SER A N 1
ATOM 2226 C CA . SER A 1 293 ? 30.644 -15.137 -7.745 1.00 89.06 293 SER A CA 1
ATOM 2227 C C . SER A 1 293 ? 31.106 -13.908 -6.961 1.00 89.06 293 SER A C 1
ATOM 2229 O O . SER A 1 293 ? 30.342 -12.955 -6.802 1.00 89.06 293 SER A O 1
ATOM 2231 N N . ASN A 1 294 ? 32.361 -13.915 -6.502 1.00 84.00 294 ASN A N 1
ATOM 2232 C CA . ASN A 1 294 ? 32.966 -12.795 -5.774 1.00 84.00 294 ASN A CA 1
ATOM 2233 C C . ASN A 1 294 ? 32.154 -12.402 -4.526 1.00 84.00 294 ASN A C 1
ATOM 2235 O O . ASN A 1 294 ? 31.647 -11.288 -4.449 1.00 84.00 294 ASN A O 1
ATOM 2239 N N . GLU A 1 295 ? 31.977 -13.345 -3.592 1.00 85.50 295 GLU A N 1
ATOM 2240 C CA . GLU A 1 295 ? 31.186 -13.132 -2.361 1.00 85.50 295 GLU A CA 1
ATOM 2241 C C . GLU A 1 295 ? 29.761 -12.626 -2.653 1.00 85.50 295 GLU A C 1
ATOM 2243 O O . GLU A 1 295 ? 29.265 -11.687 -2.034 1.00 85.50 295 GLU A O 1
ATOM 2248 N N . ASP A 1 296 ? 29.127 -13.223 -3.665 1.00 87.19 296 ASP A N 1
ATOM 2249 C CA . ASP A 1 296 ? 27.793 -12.874 -4.164 1.00 87.19 296 ASP A CA 1
ATOM 2250 C C . ASP A 1 296 ? 27.654 -11.442 -4.713 1.00 87.19 296 ASP A C 1
ATOM 2252 O O . ASP A 1 296 ? 26.544 -10.954 -4.912 1.00 87.19 296 ASP A O 1
ATOM 2256 N N . LYS A 1 297 ? 28.764 -10.758 -5.013 1.00 84.75 297 LYS A N 1
ATOM 2257 C CA . LYS A 1 297 ? 28.757 -9.406 -5.595 1.00 84.75 297 LYS A CA 1
ATOM 2258 C C . LYS A 1 297 ? 28.773 -9.380 -7.118 1.00 84.75 297 LYS A C 1
ATOM 2260 O O . LYS A 1 297 ? 28.455 -8.354 -7.704 1.00 84.75 297 LYS A O 1
ATOM 2265 N N . ARG A 1 298 ? 29.141 -10.474 -7.788 1.00 89.94 298 ARG A N 1
ATOM 2266 C CA . ARG A 1 298 ? 29.214 -10.535 -9.256 1.00 89.94 298 ARG A CA 1
ATOM 2267 C C . ARG A 1 298 ? 28.256 -11.573 -9.812 1.00 89.94 298 ARG A C 1
ATOM 2269 O O . ARG A 1 298 ? 28.413 -12.762 -9.538 1.00 89.94 298 ARG A O 1
ATOM 2276 N N . VAL A 1 299 ? 27.343 -11.140 -10.677 1.00 92.38 299 VAL A N 1
ATOM 2277 C CA . VAL A 1 299 ? 26.442 -12.015 -11.437 1.00 92.38 299 VAL A CA 1
ATOM 2278 C C . VAL A 1 299 ? 26.922 -12.106 -12.875 1.00 92.38 299 VAL A C 1
ATOM 2280 O O . VAL A 1 299 ? 27.131 -11.088 -13.530 1.00 92.38 299 VAL A O 1
ATOM 2283 N N . THR A 1 300 ? 27.040 -13.324 -13.391 1.00 93.12 300 THR A N 1
ATOM 2284 C CA . THR A 1 300 ? 27.309 -13.587 -14.809 1.00 93.12 300 THR A CA 1
ATOM 2285 C C . THR A 1 300 ? 26.104 -14.256 -15.459 1.00 93.12 300 THR A C 1
ATOM 2287 O O . THR A 1 300 ? 25.592 -15.240 -14.927 1.00 93.12 300 THR A O 1
ATOM 2290 N N . ILE A 1 301 ? 25.673 -13.749 -16.613 1.00 94.19 301 ILE A N 1
ATOM 2291 C CA . ILE A 1 301 ? 24.546 -14.265 -17.399 1.00 94.19 301 ILE A CA 1
ATOM 2292 C C . ILE A 1 301 ? 25.050 -14.583 -18.806 1.00 94.19 301 ILE A C 1
ATOM 2294 O O . ILE A 1 301 ? 25.604 -13.718 -19.486 1.00 94.19 301 ILE A O 1
ATOM 2298 N N . ASN A 1 302 ? 24.857 -15.822 -19.256 1.00 90.88 302 ASN A N 1
ATOM 2299 C CA . ASN A 1 302 ? 25.383 -16.301 -20.535 1.00 90.88 302 ASN A CA 1
ATOM 2300 C C . ASN A 1 302 ? 24.254 -16.518 -21.546 1.00 90.88 302 ASN A C 1
ATOM 2302 O O . ASN A 1 302 ? 23.385 -17.364 -21.348 1.00 90.88 302 ASN A O 1
ATOM 2306 N N . ILE A 1 303 ? 24.290 -15.783 -22.658 1.00 90.25 303 ILE A N 1
ATOM 2307 C CA . ILE A 1 303 ? 23.274 -15.818 -23.714 1.00 90.25 303 ILE A CA 1
ATOM 2308 C C . ILE A 1 303 ? 23.879 -16.435 -24.985 1.00 90.25 303 ILE A C 1
ATOM 2310 O O . ILE A 1 303 ? 24.599 -15.751 -25.729 1.00 90.25 303 ILE A O 1
ATOM 2314 N N . PRO A 1 304 ? 23.623 -17.727 -25.260 1.00 86.88 304 PRO A N 1
ATOM 2315 C CA . PRO A 1 304 ? 24.174 -18.404 -26.430 1.00 86.88 304 PRO A CA 1
ATOM 2316 C C . PRO A 1 304 ? 23.550 -17.892 -27.735 1.00 86.88 304 PRO A C 1
ATOM 2318 O O . PRO A 1 304 ? 22.482 -17.283 -27.737 1.00 86.88 304 PRO A O 1
ATOM 2321 N N . ASN A 1 305 ? 24.197 -18.201 -28.864 1.00 84.69 305 ASN A N 1
ATOM 2322 C CA . ASN A 1 305 ? 23.732 -17.874 -30.223 1.00 84.69 305 ASN A CA 1
ATOM 2323 C C . ASN A 1 305 ? 23.541 -16.365 -30.484 1.00 84.69 305 ASN A C 1
ATOM 2325 O O . ASN A 1 305 ? 22.751 -15.959 -31.342 1.00 84.69 305 ASN A O 1
ATOM 2329 N N . SER A 1 306 ? 24.291 -15.529 -29.768 1.00 84.94 306 SER A N 1
ATOM 2330 C CA . SER A 1 306 ? 24.215 -14.072 -29.871 1.00 84.94 306 SER A CA 1
ATOM 2331 C C . SER A 1 306 ? 25.051 -13.580 -31.055 1.00 84.94 306 SER A C 1
ATOM 2333 O O . SER A 1 306 ? 26.224 -13.934 -31.189 1.00 84.94 306 SER A O 1
ATOM 2335 N N . HIS A 1 307 ? 24.452 -12.775 -31.934 1.00 83.81 307 HIS A N 1
ATOM 2336 C CA . HIS A 1 307 ? 25.079 -12.292 -33.167 1.00 83.81 307 HIS A CA 1
ATOM 2337 C C . HIS A 1 307 ? 24.563 -10.897 -33.540 1.00 83.81 307 HIS A C 1
ATOM 2339 O O . HIS A 1 307 ? 23.396 -10.578 -33.327 1.00 83.81 307 HIS A O 1
ATOM 2345 N N . GLY A 1 308 ? 25.427 -10.070 -34.134 1.00 85.06 308 GLY A N 1
ATOM 2346 C CA . GLY A 1 308 ? 25.093 -8.686 -34.471 1.00 85.06 308 GLY A CA 1
ATOM 2347 C C . GLY A 1 308 ? 25.034 -7.783 -33.236 1.00 85.06 308 GLY A C 1
ATOM 2348 O O . GLY A 1 308 ? 25.631 -8.085 -32.204 1.00 85.06 308 GLY A O 1
ATOM 2349 N N . GLN A 1 309 ? 24.351 -6.644 -33.353 1.00 89.69 309 GLN A N 1
ATOM 2350 C CA . GLN A 1 309 ? 24.154 -5.731 -32.227 1.00 89.69 309 GLN A CA 1
ATOM 2351 C C . GLN A 1 309 ? 23.093 -6.281 -31.276 1.00 89.69 309 GLN A C 1
ATOM 2353 O O . GLN A 1 309 ? 21.924 -6.418 -31.644 1.00 89.69 309 GLN A O 1
ATOM 2358 N N . MET A 1 310 ? 23.513 -6.557 -30.050 1.00 90.06 310 MET A N 1
ATOM 2359 C CA . MET A 1 310 ? 22.680 -7.008 -28.947 1.00 90.06 310 MET A CA 1
ATOM 2360 C C . MET A 1 310 ? 22.410 -5.839 -28.001 1.00 90.06 310 MET A C 1
ATOM 2362 O O . MET A 1 310 ? 23.292 -5.018 -27.755 1.00 90.06 310 MET A O 1
ATOM 2366 N N . ALA A 1 311 ? 21.197 -5.792 -27.469 1.00 87.88 311 ALA A N 1
ATOM 2367 C CA . ALA A 1 311 ? 20.727 -4.875 -26.446 1.00 87.88 311 ALA A CA 1
ATOM 2368 C C . ALA A 1 311 ? 20.322 -5.678 -25.206 1.00 87.88 311 ALA A C 1
ATOM 2370 O O . ALA A 1 311 ? 19.708 -6.741 -25.339 1.00 87.88 311 ALA A O 1
ATOM 2371 N N . PHE A 1 312 ? 20.672 -5.194 -24.017 1.00 89.69 312 PHE A N 1
ATOM 2372 C CA . PHE A 1 312 ? 20.361 -5.867 -22.764 1.00 89.69 312 PHE A CA 1
ATOM 2373 C C . PHE A 1 312 ? 20.199 -4.906 -21.582 1.00 89.69 312 PHE A C 1
ATOM 2375 O O . PHE A 1 312 ? 20.644 -3.757 -21.615 1.00 89.69 312 PHE A O 1
ATOM 2382 N N . ALA A 1 313 ? 19.538 -5.405 -20.541 1.00 82.19 313 ALA A N 1
ATOM 2383 C CA . ALA A 1 313 ? 19.309 -4.726 -19.272 1.00 82.19 313 ALA A CA 1
ATOM 2384 C C . ALA A 1 313 ? 19.189 -5.755 -18.142 1.00 82.19 313 ALA A C 1
ATOM 2386 O O . ALA A 1 313 ? 18.813 -6.902 -18.397 1.00 82.19 313 ALA A O 1
ATOM 2387 N N . VAL A 1 314 ? 19.481 -5.345 -16.908 1.00 82.50 314 VAL A N 1
ATOM 2388 C CA . VAL A 1 314 ? 19.367 -6.185 -15.708 1.00 82.50 314 VAL A CA 1
ATOM 2389 C C . VAL A 1 314 ? 18.625 -5.427 -14.615 1.00 82.50 314 VAL A C 1
ATOM 2391 O O . VAL A 1 314 ? 18.961 -4.289 -14.303 1.00 82.50 314 VAL A O 1
ATOM 2394 N N . ASN A 1 315 ? 17.619 -6.075 -14.039 1.00 76.00 315 ASN A N 1
ATOM 2395 C CA . ASN A 1 315 ? 16.799 -5.594 -12.937 1.00 76.00 315 ASN A CA 1
ATOM 2396 C C . ASN A 1 315 ? 17.129 -6.394 -11.674 1.00 76.00 315 ASN A C 1
ATOM 2398 O O . ASN A 1 315 ? 16.941 -7.607 -11.673 1.00 76.00 315 ASN A O 1
ATOM 2402 N N . TYR A 1 316 ? 17.560 -5.746 -10.598 1.00 75.69 316 TYR A N 1
ATOM 2403 C CA . TYR A 1 316 ? 17.545 -6.340 -9.265 1.00 75.69 316 TYR A CA 1
ATOM 2404 C C . TYR A 1 316 ? 16.264 -5.890 -8.558 1.00 75.69 316 TYR A C 1
ATOM 2406 O O . TYR A 1 316 ? 16.153 -4.745 -8.117 1.00 75.69 316 TYR A O 1
ATOM 2414 N N . ILE A 1 317 ? 15.269 -6.781 -8.515 1.00 63.25 317 ILE A N 1
ATOM 2415 C CA . ILE A 1 317 ? 13.905 -6.494 -8.058 1.00 63.25 317 ILE A CA 1
ATOM 2416 C C . ILE A 1 317 ? 13.937 -5.876 -6.659 1.00 63.25 317 ILE A C 1
ATOM 2418 O O . ILE A 1 317 ? 14.475 -6.461 -5.720 1.00 63.25 317 ILE A O 1
ATOM 2422 N N . GLY A 1 318 ? 13.306 -4.707 -6.535 1.00 57.75 318 GLY A N 1
ATOM 2423 C CA . GLY A 1 318 ? 13.221 -3.953 -5.286 1.00 57.75 318 GLY A CA 1
ATOM 2424 C C . GLY A 1 318 ? 14.457 -3.110 -4.962 1.00 57.75 318 GLY A C 1
ATOM 2425 O O . GLY A 1 318 ? 14.436 -2.424 -3.950 1.00 57.75 318 GLY A O 1
ATOM 2426 N N . HIS A 1 319 ? 15.498 -3.128 -5.802 1.00 66.50 319 HIS A N 1
ATOM 2427 C CA . HIS A 1 319 ? 16.753 -2.413 -5.561 1.00 66.50 319 HIS A CA 1
ATOM 2428 C C . HIS A 1 319 ? 17.083 -1.432 -6.694 1.00 66.50 319 HIS A C 1
ATOM 2430 O O . HIS A 1 319 ? 16.916 -0.226 -6.527 1.00 66.50 319 HIS A O 1
ATOM 2436 N N . TYR A 1 320 ? 17.500 -1.915 -7.869 1.00 65.50 320 TYR A N 1
ATOM 2437 C CA . TYR A 1 320 ? 17.886 -1.048 -8.990 1.00 65.50 320 TYR A CA 1
ATOM 2438 C C . TYR A 1 320 ? 17.735 -1.728 -10.356 1.00 65.50 320 TYR A C 1
ATOM 2440 O O . TYR A 1 320 ? 17.724 -2.951 -10.470 1.00 65.50 320 TYR A O 1
ATOM 2448 N N . LEU A 1 321 ? 17.653 -0.914 -11.412 1.00 67.06 321 LEU A N 1
ATOM 2449 C CA . LEU A 1 321 ? 17.528 -1.341 -12.806 1.00 67.06 321 LEU A CA 1
ATOM 2450 C C . LEU A 1 321 ? 18.610 -0.673 -13.648 1.00 67.06 321 LEU A C 1
ATOM 2452 O O . LEU A 1 321 ? 18.775 0.546 -13.603 1.00 67.06 321 LEU A O 1
ATOM 2456 N N . LEU A 1 322 ? 19.338 -1.473 -14.423 1.00 65.62 322 LEU A N 1
ATOM 2457 C CA . LEU A 1 322 ? 20.474 -1.014 -15.207 1.00 65.62 322 LEU A CA 1
ATOM 2458 C C . LEU A 1 322 ? 20.310 -1.361 -16.692 1.00 65.62 322 LEU A C 1
ATOM 2460 O O . LEU A 1 322 ? 20.054 -2.522 -17.024 1.00 65.62 322 LEU A O 1
ATOM 2464 N N . PRO A 1 323 ? 20.523 -0.389 -17.594 1.00 58.00 323 PRO A N 1
ATOM 2465 C CA . PRO A 1 323 ? 20.614 1.050 -17.306 1.00 58.00 323 PRO A CA 1
ATOM 2466 C C . PRO A 1 323 ? 19.239 1.620 -16.891 1.00 58.00 323 PRO A C 1
ATOM 2468 O O . PRO A 1 323 ? 18.213 1.086 -17.294 1.00 58.00 323 PRO A O 1
ATOM 2471 N N . GLY A 1 324 ? 19.182 2.716 -16.123 1.00 54.75 324 GLY A N 1
ATOM 2472 C CA . GLY A 1 324 ? 17.902 3.244 -15.603 1.00 54.75 324 GLY A CA 1
ATOM 2473 C C . GLY A 1 324 ? 16.852 3.541 -16.688 1.00 54.75 324 GLY A C 1
ATOM 2474 O O . GLY A 1 324 ? 15.670 3.269 -16.516 1.00 54.75 324 GLY A O 1
ATOM 2475 N N . ASN A 1 325 ? 17.291 3.976 -17.874 1.00 60.47 325 ASN A N 1
ATOM 2476 C CA . ASN A 1 325 ? 16.433 4.219 -19.037 1.00 60.47 325 ASN A CA 1
ATOM 2477 C C . ASN A 1 325 ? 16.501 3.078 -20.076 1.00 60.47 325 ASN A C 1
ATOM 2479 O O . ASN A 1 325 ? 16.671 3.310 -21.275 1.00 60.47 325 ASN A O 1
ATOM 2483 N N . TRP A 1 326 ? 16.435 1.832 -19.607 1.00 63.41 326 TRP A N 1
ATOM 2484 C CA . TRP A 1 326 ? 16.762 0.634 -20.386 1.00 63.41 326 TRP A CA 1
ATOM 2485 C C . TRP A 1 326 ? 15.968 0.429 -21.678 1.00 63.41 326 TRP A C 1
ATOM 2487 O O . TRP A 1 326 ? 16.512 -0.124 -22.629 1.00 63.41 326 TRP A O 1
ATOM 2497 N N . VAL A 1 327 ? 14.705 0.857 -21.754 1.00 59.28 327 VAL A N 1
ATOM 2498 C CA . VAL A 1 327 ? 13.887 0.642 -22.959 1.00 59.28 327 VAL A CA 1
ATOM 2499 C C . VAL A 1 327 ? 14.401 1.470 -24.142 1.00 59.28 327 VAL A C 1
ATOM 2501 O O . VAL A 1 327 ? 14.776 0.869 -25.151 1.00 59.28 327 VAL A O 1
ATOM 2504 N N . PRO A 1 328 ? 14.465 2.814 -24.073 1.00 57.41 328 PRO A N 1
ATOM 2505 C CA . PRO A 1 328 ? 15.011 3.607 -25.172 1.00 57.41 328 PRO A CA 1
ATOM 2506 C C . PRO A 1 328 ? 16.543 3.547 -25.241 1.00 57.41 328 PRO A C 1
ATOM 2508 O O . PRO A 1 328 ? 17.096 3.681 -26.331 1.00 57.41 328 PRO A O 1
ATOM 2511 N N . ASN A 1 329 ? 17.226 3.321 -24.114 1.00 68.44 329 ASN A N 1
ATOM 2512 C CA . ASN A 1 329 ? 18.686 3.343 -24.016 1.00 68.44 329 ASN A CA 1
ATOM 2513 C C . ASN A 1 329 ? 19.226 2.077 -23.327 1.00 68.44 329 ASN A C 1
ATOM 2515 O O . ASN A 1 329 ? 19.754 2.167 -22.219 1.00 68.44 329 ASN A O 1
ATOM 2519 N N . PRO A 1 330 ? 19.108 0.891 -23.952 1.00 79.44 330 PRO A N 1
ATOM 2520 C CA . PRO A 1 330 ? 19.658 -0.337 -23.388 1.00 79.44 330 PRO A CA 1
ATOM 2521 C C . PRO A 1 330 ? 21.185 -0.339 -23.423 1.00 79.44 330 PRO A C 1
ATOM 2523 O O . PRO A 1 330 ? 21.800 0.329 -24.264 1.00 79.44 330 PRO A O 1
ATOM 2526 N N . GLN A 1 331 ? 21.794 -1.185 -22.588 1.00 82.94 331 GLN A N 1
ATOM 2527 C CA . GLN A 1 331 ? 23.207 -1.508 -22.738 1.00 82.94 331 GLN A CA 1
ATOM 2528 C C . GLN A 1 331 ? 23.394 -2.287 -24.042 1.00 82.94 331 GLN A C 1
ATOM 2530 O O . GLN A 1 331 ? 22.585 -3.152 -24.374 1.00 82.94 331 GLN A O 1
ATOM 2535 N N . GLN A 1 332 ? 24.439 -1.973 -24.808 1.00 87.69 332 GLN A N 1
ATOM 2536 C CA . GLN A 1 332 ? 24.642 -2.550 -26.136 1.00 87.69 332 GLN A CA 1
ATOM 2537 C C . GLN A 1 332 ? 26.026 -3.166 -26.293 1.00 87.69 332 GLN A C 1
ATOM 2539 O O . GLN A 1 332 ? 27.021 -2.667 -25.769 1.00 87.69 332 GLN A O 1
ATOM 2544 N N . VAL A 1 333 ? 26.091 -4.250 -27.061 1.00 86.62 333 VAL A N 1
ATOM 2545 C CA . VAL A 1 333 ? 27.339 -4.915 -27.440 1.00 86.62 333 VAL A CA 1
ATOM 2546 C C . VAL A 1 333 ? 27.186 -5.561 -28.810 1.00 86.62 333 VAL A C 1
ATOM 2548 O O . VAL A 1 333 ? 26.108 -6.013 -29.179 1.00 86.62 333 VAL A O 1
ATOM 2551 N N . THR A 1 334 ? 28.264 -5.594 -29.589 1.00 85.88 334 THR A N 1
ATOM 2552 C CA . THR A 1 334 ? 28.267 -6.255 -30.898 1.00 85.88 334 THR A CA 1
ATOM 2553 C C . THR A 1 334 ? 28.912 -7.628 -30.774 1.00 85.88 334 THR A C 1
ATOM 2555 O O . THR A 1 334 ? 30.061 -7.726 -30.350 1.00 85.88 334 THR A O 1
ATOM 2558 N N . CYS A 1 335 ? 28.188 -8.677 -31.160 1.00 81.00 335 CYS A N 1
ATOM 2559 C CA . CYS A 1 335 ? 28.695 -10.041 -31.214 1.00 81.00 335 CYS A CA 1
ATOM 2560 C C . CYS A 1 335 ? 29.073 -10.428 -32.648 1.00 81.00 335 CYS A C 1
ATOM 2562 O O . CYS A 1 335 ? 28.238 -10.390 -33.559 1.00 81.00 335 CYS A O 1
ATOM 2564 N N . SER A 1 336 ? 30.315 -10.868 -32.847 1.00 73.25 336 SER A N 1
ATOM 2565 C CA . SER A 1 336 ? 30.727 -11.564 -34.064 1.00 73.25 336 SER A CA 1
ATOM 2566 C C . SER A 1 336 ? 30.131 -12.977 -34.054 1.00 73.25 336 SER A C 1
ATOM 2568 O O . SER A 1 336 ? 30.332 -13.759 -33.125 1.00 73.25 336 SER A O 1
ATOM 2570 N N . GLY A 1 337 ? 29.320 -13.300 -35.065 1.00 53.06 337 GLY A N 1
ATOM 2571 C CA . GLY A 1 337 ? 28.713 -14.628 -35.177 1.00 53.06 337 GLY A CA 1
ATOM 2572 C C . GLY A 1 337 ? 29.779 -15.719 -35.330 1.00 53.06 337 GLY A C 1
ATOM 2573 O O . GLY A 1 337 ? 30.813 -15.490 -35.959 1.00 53.06 337 GLY A O 1
ATOM 2574 N N . LYS A 1 338 ? 29.522 -16.923 -34.799 1.00 45.78 338 LYS A N 1
ATOM 2575 C CA . LYS A 1 338 ? 30.353 -18.106 -35.073 1.00 45.78 338 LYS A CA 1
ATOM 2576 C C . LYS A 1 338 ? 30.365 -18.386 -36.581 1.00 45.78 338 LYS A C 1
ATOM 2578 O O . LYS A 1 338 ? 29.453 -19.018 -37.107 1.00 45.78 338 LYS A O 1
ATOM 2583 N N . ARG A 1 339 ? 31.425 -17.983 -37.279 1.00 41.94 339 ARG A N 1
ATOM 2584 C CA . ARG A 1 339 ? 31.948 -18.782 -38.390 1.00 41.94 339 ARG A CA 1
ATOM 2585 C C . ARG A 1 339 ? 33.164 -19.518 -37.860 1.00 41.94 339 ARG A C 1
ATOM 2587 O O . ARG A 1 339 ? 34.135 -18.880 -37.473 1.00 41.94 339 ARG A O 1
ATOM 2594 N N . ASN A 1 340 ? 33.092 -20.849 -37.861 1.00 39.16 340 ASN A N 1
ATOM 2595 C CA . ASN A 1 340 ? 34.274 -21.699 -37.830 1.00 39.16 340 ASN A CA 1
ATOM 2596 C C . ASN A 1 340 ? 35.197 -21.250 -38.966 1.00 39.16 340 ASN A C 1
ATOM 2598 O O . ASN A 1 340 ? 34.951 -21.560 -40.131 1.00 39.16 340 ASN A O 1
ATOM 2602 N N . LYS A 1 341 ? 36.222 -20.482 -38.623 1.00 33.69 341 LYS A N 1
ATOM 2603 C CA . LYS A 1 341 ? 37.451 -20.383 -39.389 1.00 33.69 341 LYS A CA 1
ATOM 2604 C C . LYS A 1 341 ? 38.585 -20.378 -38.379 1.00 33.69 341 LYS A C 1
ATOM 2606 O O . LYS A 1 341 ? 38.926 -19.345 -37.819 1.00 33.69 341 LYS A O 1
ATOM 2611 N N . GLU A 1 342 ? 39.139 -21.568 -38.158 1.00 43.34 342 GLU A N 1
ATOM 2612 C CA . GLU A 1 342 ? 40.593 -21.733 -38.207 1.00 43.34 342 GLU A CA 1
ATOM 2613 C C . GLU A 1 342 ? 41.120 -20.790 -39.291 1.00 43.34 342 GLU A C 1
ATOM 2615 O O . GLU A 1 342 ? 40.802 -21.005 -40.456 1.00 43.34 342 GLU A O 1
ATOM 2620 N N . TYR A 1 343 ? 41.782 -19.694 -38.920 1.00 30.42 343 TYR A N 1
ATOM 2621 C CA . TYR A 1 343 ? 42.763 -19.009 -39.761 1.00 30.42 343 TYR A CA 1
ATOM 2622 C C . TYR A 1 343 ? 43.499 -17.934 -38.943 1.00 30.42 343 TYR A C 1
ATOM 2624 O O . TYR A 1 343 ? 42.939 -16.896 -38.607 1.00 30.42 343 TYR A O 1
ATOM 2632 N N . ASN A 1 344 ? 44.769 -18.247 -38.686 1.00 32.06 344 ASN A N 1
ATOM 2633 C CA . ASN A 1 344 ? 45.935 -17.398 -38.445 1.00 32.06 344 ASN A CA 1
ATOM 2634 C C . ASN A 1 344 ? 45.912 -16.358 -37.315 1.00 32.06 344 ASN A C 1
ATOM 2636 O O . ASN A 1 344 ? 45.417 -15.243 -37.444 1.00 32.06 344 ASN A O 1
ATOM 2640 N N . GLU A 1 345 ? 46.656 -16.719 -36.266 1.00 40.84 345 GLU A N 1
ATOM 2641 C CA . GLU A 1 345 ? 47.506 -15.821 -35.488 1.00 40.84 345 GLU A CA 1
ATOM 2642 C C . GLU A 1 345 ? 48.149 -14.744 -36.379 1.00 40.84 345 GLU A C 1
ATOM 2644 O O . GLU A 1 345 ? 48.940 -15.067 -37.270 1.00 40.84 345 GLU A O 1
ATOM 2649 N N . LYS A 1 346 ? 47.793 -13.482 -36.110 1.00 36.50 346 LYS A N 1
ATOM 2650 C CA . LYS A 1 346 ? 48.559 -12.227 -36.275 1.00 36.50 346 LYS A CA 1
ATOM 2651 C C . LYS A 1 346 ? 47.618 -11.084 -36.653 1.00 36.50 346 LYS A C 1
ATOM 2653 O O . LYS A 1 346 ? 47.602 -10.650 -37.794 1.00 36.50 346 LYS A O 1
ATOM 2658 N N . GLU A 1 347 ? 46.863 -10.608 -35.668 1.00 33.62 347 GLU A N 1
ATOM 2659 C CA . GLU A 1 347 ? 46.547 -9.183 -35.477 1.00 33.62 347 GLU A CA 1
ATOM 2660 C C . GLU A 1 347 ? 45.810 -9.018 -34.136 1.00 33.62 347 GLU A C 1
ATOM 2662 O O . GLU A 1 347 ? 44.632 -8.687 -34.058 1.00 33.62 347 GLU A O 1
ATOM 2667 N N . GLU A 1 348 ? 46.520 -9.284 -33.036 1.00 35.19 348 GLU A N 1
ATOM 2668 C CA . GLU A 1 348 ? 46.193 -8.652 -31.757 1.00 35.19 348 GLU A CA 1
ATOM 2669 C C . GLU A 1 348 ? 46.800 -7.246 -31.774 1.00 35.19 348 GLU A C 1
ATOM 2671 O O . GLU A 1 348 ? 47.951 -7.038 -31.396 1.00 35.19 348 GLU A O 1
ATOM 2676 N N . VAL A 1 349 ? 46.020 -6.265 -32.225 1.00 33.16 349 VAL A N 1
ATOM 2677 C CA . VAL A 1 349 ? 46.194 -4.887 -31.762 1.00 33.16 349 VAL A CA 1
ATOM 2678 C C . VAL A 1 349 ? 45.067 -4.628 -30.776 1.00 33.16 349 VAL A C 1
ATOM 2680 O O . VAL A 1 349 ? 43.894 -4.551 -31.126 1.00 33.16 349 VAL A O 1
ATOM 2683 N N . HIS A 1 350 ? 45.463 -4.596 -29.510 1.00 32.19 350 HIS A N 1
ATOM 2684 C CA . HIS A 1 350 ? 44.648 -4.365 -28.332 1.00 32.19 350 HIS A CA 1
ATOM 2685 C C . HIS A 1 350 ? 43.648 -3.201 -28.477 1.00 32.19 350 HIS A C 1
ATOM 2687 O O . HIS A 1 350 ? 44.024 -2.044 -28.323 1.00 32.19 350 HIS A O 1
ATOM 2693 N N . GLU A 1 351 ? 42.350 -3.500 -28.563 1.00 33.75 351 GLU A N 1
ATOM 2694 C CA . GLU A 1 351 ? 41.351 -2.727 -27.815 1.00 33.75 351 GLU A CA 1
ATOM 2695 C C . GLU A 1 351 ? 41.188 -3.389 -26.440 1.00 33.75 351 GLU A C 1
ATOM 2697 O O . GLU A 1 351 ? 40.251 -4.146 -26.176 1.00 33.75 351 GLU A O 1
ATOM 2702 N N . LYS A 1 352 ? 42.137 -3.119 -25.534 1.00 33.75 352 LYS A N 1
ATOM 2703 C CA . LYS A 1 352 ? 41.894 -3.293 -24.099 1.00 33.75 352 LYS A CA 1
ATOM 2704 C C . LYS A 1 352 ? 40.769 -2.327 -23.726 1.00 33.75 352 LYS A C 1
ATOM 2706 O O . LYS A 1 352 ? 41.014 -1.152 -23.478 1.00 33.75 352 LYS A O 1
ATOM 2711 N N . ARG A 1 353 ? 39.518 -2.798 -23.713 1.00 39.38 353 ARG A N 1
ATOM 2712 C CA . ARG A 1 353 ? 38.425 -2.063 -23.065 1.00 39.38 353 ARG A CA 1
ATOM 2713 C C . ARG A 1 353 ? 38.825 -1.855 -21.607 1.00 39.38 353 ARG A C 1
ATOM 2715 O O . ARG A 1 353 ? 39.062 -2.832 -20.901 1.00 39.38 353 ARG A O 1
ATOM 2722 N N . ALA A 1 354 ? 38.951 -0.592 -21.212 1.00 39.38 354 ALA A N 1
ATOM 2723 C CA . ALA A 1 354 ? 39.387 -0.185 -19.888 1.00 39.38 354 ALA A CA 1
ATOM 2724 C C . ALA A 1 354 ? 38.571 -0.900 -18.803 1.00 39.38 354 ALA A C 1
ATOM 2726 O O . ALA A 1 354 ? 37.354 -0.737 -18.716 1.00 39.38 354 ALA A O 1
ATOM 2727 N N . ILE A 1 355 ? 39.257 -1.712 -18.000 1.00 44.12 355 ILE A N 1
ATOM 2728 C CA . ILE A 1 355 ? 38.737 -2.210 -16.732 1.00 44.12 355 ILE A CA 1
ATOM 2729 C C . ILE A 1 355 ? 38.728 -0.996 -15.810 1.00 44.12 355 ILE A C 1
ATOM 2731 O O . ILE A 1 355 ? 39.772 -0.393 -15.577 1.00 44.12 355 ILE A O 1
ATOM 2735 N N . CYS A 1 356 ? 37.545 -0.599 -15.358 1.00 50.50 356 CYS A N 1
ATOM 2736 C CA . CYS A 1 356 ? 37.401 0.504 -14.429 1.00 50.50 356 CYS A CA 1
ATOM 2737 C C . CYS A 1 356 ? 37.288 -0.058 -13.013 1.00 50.50 356 CYS A C 1
ATOM 2739 O O . CYS A 1 356 ? 36.405 -0.877 -12.754 1.00 50.50 356 CYS A O 1
ATOM 2741 N N . HIS A 1 357 ? 38.165 0.369 -12.108 1.00 56.28 357 HIS A N 1
ATOM 2742 C CA . HIS A 1 357 ? 38.062 0.070 -10.682 1.00 56.28 357 HIS A CA 1
ATOM 2743 C C . HIS A 1 357 ? 37.541 1.329 -9.972 1.00 56.28 357 HIS A C 1
ATOM 2745 O O . HIS A 1 357 ? 38.310 2.270 -9.786 1.00 56.28 357 HIS A O 1
ATOM 2751 N N . PRO A 1 358 ? 36.249 1.395 -9.584 1.00 50.22 358 PRO A N 1
ATOM 2752 C CA . PRO A 1 358 ? 35.643 2.618 -9.046 1.00 50.22 358 PRO A CA 1
ATOM 2753 C C . PRO A 1 358 ? 36.332 3.171 -7.790 1.00 50.22 358 PRO A C 1
ATOM 2755 O O . PRO A 1 358 ? 36.225 4.362 -7.526 1.00 50.22 358 PRO A O 1
ATOM 2758 N N . GLY A 1 359 ? 37.049 2.328 -7.034 1.00 56.78 359 GLY A N 1
ATOM 2759 C CA . GLY A 1 359 ? 37.807 2.731 -5.843 1.00 56.78 359 GLY A CA 1
ATOM 2760 C C . GLY A 1 359 ? 39.127 3.461 -6.123 1.00 56.78 359 GLY A C 1
ATOM 2761 O O . GLY A 1 359 ? 39.689 4.043 -5.201 1.00 56.78 359 GLY A O 1
ATOM 2762 N N . ASP A 1 360 ? 39.603 3.459 -7.372 1.00 65.69 360 ASP A N 1
ATOM 2763 C CA . ASP A 1 360 ? 40.882 4.069 -7.765 1.00 65.69 360 ASP A CA 1
ATOM 2764 C C . ASP A 1 360 ? 40.719 5.492 -8.320 1.00 65.69 360 ASP A C 1
ATOM 2766 O O . ASP A 1 360 ? 41.711 6.203 -8.496 1.00 65.69 360 ASP A O 1
ATOM 2770 N N . ILE A 1 361 ? 39.484 5.902 -8.629 1.00 75.44 361 ILE A N 1
ATOM 2771 C CA . ILE A 1 361 ? 39.200 7.182 -9.278 1.00 75.44 361 ILE A CA 1
ATOM 2772 C C . ILE A 1 361 ? 38.802 8.211 -8.226 1.00 75.44 361 ILE A C 1
ATOM 2774 O O . ILE A 1 361 ? 37.830 8.029 -7.495 1.00 75.44 361 ILE A O 1
ATOM 2778 N N . SER A 1 362 ? 39.527 9.327 -8.182 1.00 82.56 362 SER A N 1
ATOM 2779 C CA . SER A 1 362 ? 39.227 10.445 -7.284 1.00 82.56 362 SER A CA 1
ATOM 2780 C C . SER A 1 362 ? 39.182 11.763 -8.048 1.00 82.56 362 SER A C 1
ATOM 2782 O O . SER A 1 362 ? 39.827 11.920 -9.083 1.00 82.56 362 SER A O 1
ATOM 2784 N N . ALA A 1 363 ? 38.397 12.711 -7.543 1.00 87.38 363 ALA A N 1
ATOM 2785 C CA . ALA A 1 363 ? 38.309 14.058 -8.083 1.00 87.38 363 ALA A CA 1
ATOM 2786 C C . ALA A 1 363 ? 38.536 15.070 -6.957 1.00 87.38 363 ALA A C 1
ATOM 2788 O O . ALA A 1 363 ? 38.018 14.914 -5.852 1.00 87.38 363 ALA A O 1
ATOM 2789 N N . SER A 1 364 ? 39.315 16.103 -7.248 1.00 88.62 364 SER A N 1
ATOM 2790 C CA . SER A 1 364 ? 39.515 17.267 -6.386 1.00 88.62 364 SER A CA 1
ATOM 2791 C C . SER A 1 364 ? 39.456 18.534 -7.232 1.00 88.62 364 SER A C 1
ATOM 2793 O O . SER A 1 364 ? 39.659 18.471 -8.442 1.00 88.62 364 SER A O 1
ATOM 2795 N N . ALA A 1 365 ? 39.176 19.683 -6.626 1.00 90.75 365 ALA A N 1
ATOM 2796 C CA . ALA A 1 365 ? 39.088 20.950 -7.341 1.00 90.75 365 ALA A CA 1
ATOM 2797 C C . ALA A 1 365 ? 39.850 22.044 -6.597 1.00 90.75 365 ALA A C 1
ATOM 2799 O O . ALA A 1 365 ? 39.752 22.154 -5.376 1.00 90.75 365 ALA A O 1
ATOM 2800 N N . VAL A 1 366 ? 40.577 22.871 -7.344 1.00 89.00 366 VAL A N 1
ATOM 2801 C CA . VAL A 1 366 ? 41.223 24.089 -6.841 1.00 89.00 366 VAL A CA 1
ATOM 2802 C C . VAL A 1 366 ? 40.582 25.282 -7.535 1.00 89.00 366 VAL A C 1
ATOM 2804 O O . VAL A 1 366 ? 40.396 25.242 -8.747 1.00 89.00 366 VAL A O 1
ATOM 2807 N N . CYS A 1 367 ? 40.246 26.336 -6.787 1.00 89.94 367 CYS A N 1
ATOM 2808 C CA . CYS A 1 367 ? 39.685 27.564 -7.345 1.00 89.94 367 CYS A CA 1
ATOM 2809 C C . CYS A 1 367 ? 40.495 28.798 -6.933 1.00 89.94 367 CYS A C 1
ATOM 2811 O O . CYS A 1 367 ? 40.723 29.024 -5.742 1.00 89.94 367 CYS A O 1
ATOM 2813 N N . ASP A 1 368 ? 40.911 29.608 -7.909 1.00 87.12 368 ASP A N 1
ATOM 2814 C CA . ASP A 1 368 ? 41.678 30.831 -7.665 1.00 87.12 368 ASP A CA 1
ATOM 2815 C C . ASP A 1 368 ? 40.794 32.046 -7.302 1.00 87.12 368 ASP A C 1
ATOM 2817 O O . ASP A 1 368 ? 39.561 32.007 -7.339 1.00 87.12 368 ASP A O 1
ATOM 2821 N N . VAL A 1 369 ? 41.439 33.164 -6.947 1.00 82.81 369 VAL A N 1
ATOM 2822 C CA . VAL A 1 369 ? 40.772 34.441 -6.616 1.00 82.81 369 VAL A CA 1
ATOM 2823 C C . VAL A 1 369 ? 40.016 35.063 -7.796 1.00 82.81 369 VAL A C 1
ATOM 2825 O O . VAL A 1 369 ? 39.121 35.880 -7.592 1.00 82.81 369 VAL A O 1
ATOM 2828 N N . ASN A 1 370 ? 40.347 34.662 -9.025 1.00 86.12 370 ASN A N 1
ATOM 2829 C CA . ASN A 1 370 ? 39.670 35.078 -10.252 1.00 86.12 370 ASN A CA 1
ATOM 2830 C C . ASN A 1 370 ? 38.536 34.111 -10.637 1.00 86.12 370 ASN A C 1
ATOM 2832 O O . ASN A 1 370 ? 37.957 34.251 -11.715 1.00 86.12 370 ASN A O 1
ATOM 2836 N N . ARG A 1 371 ? 38.201 33.157 -9.755 1.00 85.69 371 ARG A N 1
ATOM 2837 C CA . ARG A 1 371 ? 37.163 32.132 -9.932 1.00 85.69 371 ARG A CA 1
ATOM 2838 C C . ARG A 1 371 ? 37.433 31.156 -11.076 1.00 85.69 371 ARG A C 1
ATOM 2840 O O . ARG A 1 371 ? 36.496 30.557 -11.611 1.00 85.69 371 ARG A O 1
ATOM 2847 N N . ASN A 1 372 ? 38.699 30.971 -11.440 1.00 89.75 372 ASN A N 1
ATOM 2848 C CA . ASN A 1 372 ? 39.113 29.886 -12.316 1.00 89.75 372 ASN A CA 1
ATOM 2849 C C . ASN A 1 372 ? 39.254 28.612 -11.488 1.00 89.75 372 ASN A C 1
ATOM 2851 O O . ASN A 1 372 ? 40.004 28.579 -10.512 1.00 89.75 372 ASN A O 1
ATOM 2855 N N . ILE A 1 373 ? 38.536 27.573 -11.895 1.00 90.38 373 ILE A N 1
ATOM 2856 C CA . ILE A 1 373 ? 38.533 26.259 -11.263 1.00 90.38 373 ILE A CA 1
ATOM 2857 C C . ILE A 1 373 ? 39.346 25.295 -12.127 1.00 90.38 373 ILE A C 1
ATOM 2859 O O . ILE A 1 373 ? 39.138 25.223 -13.339 1.00 90.38 373 ILE A O 1
ATOM 2863 N N . ASP A 1 374 ? 40.216 24.515 -11.495 1.00 92.25 374 ASP A N 1
ATOM 2864 C CA . ASP A 1 374 ? 40.851 23.329 -12.071 1.00 92.25 374 ASP A CA 1
ATOM 2865 C C . ASP A 1 374 ? 40.389 22.096 -11.283 1.00 92.25 374 ASP A C 1
ATOM 2867 O O . ASP A 1 374 ? 40.774 21.904 -10.126 1.00 92.25 374 ASP A O 1
ATOM 2871 N N . ILE A 1 375 ? 39.513 21.290 -11.890 1.00 93.56 375 ILE A N 1
ATOM 2872 C CA . ILE A 1 375 ? 39.113 19.990 -11.342 1.00 93.56 375 ILE A CA 1
ATOM 2873 C C . ILE A 1 375 ? 40.141 18.961 -11.808 1.00 93.56 375 ILE A C 1
ATOM 2875 O O . ILE A 1 375 ? 40.210 18.635 -12.992 1.00 93.56 375 ILE A O 1
ATOM 2879 N N . THR A 1 376 ? 40.918 18.430 -10.869 1.00 93.19 376 THR A N 1
ATOM 2880 C CA . THR A 1 376 ? 41.889 17.365 -11.103 1.00 93.19 376 THR A CA 1
ATOM 2881 C C . THR A 1 376 ? 41.279 16.011 -10.766 1.00 93.19 376 THR A C 1
ATOM 2883 O O . THR A 1 376 ? 40.918 15.731 -9.622 1.00 93.19 376 THR A O 1
ATOM 2886 N N . 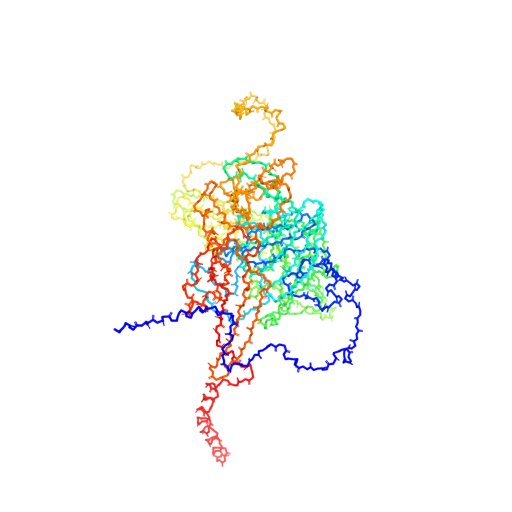ILE A 1 377 ? 41.202 15.159 -11.779 1.00 91.19 377 ILE A N 1
ATOM 2887 C CA . ILE A 1 377 ? 40.771 13.769 -11.700 1.00 91.19 377 ILE A CA 1
ATOM 2888 C C . ILE A 1 377 ? 42.015 12.888 -11.713 1.00 91.19 377 ILE A C 1
ATOM 2890 O O . ILE A 1 377 ? 42.777 12.941 -12.676 1.00 91.19 377 ILE A O 1
ATOM 2894 N N . ASP A 1 378 ? 42.199 12.048 -10.700 1.00 88.69 378 ASP A N 1
ATOM 2895 C CA . ASP A 1 378 ? 43.149 10.936 -10.754 1.00 88.69 378 ASP A CA 1
ATOM 2896 C C . ASP A 1 378 ? 42.402 9.688 -11.229 1.00 88.69 378 ASP A C 1
ATOM 2898 O O . ASP A 1 378 ? 41.476 9.232 -10.560 1.00 88.69 378 ASP A O 1
ATOM 2902 N N . LEU A 1 379 ? 42.776 9.151 -12.392 1.00 81.88 379 LEU A N 1
ATOM 2903 C CA . LEU A 1 379 ? 42.193 7.916 -12.925 1.00 81.88 379 LEU A CA 1
ATOM 2904 C C . LEU A 1 379 ? 42.746 6.650 -12.245 1.00 81.88 379 LEU A C 1
ATOM 2906 O O . LEU A 1 379 ? 42.287 5.542 -12.541 1.00 81.88 379 LEU A O 1
ATOM 2910 N N . GLY A 1 380 ? 43.755 6.786 -11.379 1.00 81.75 380 GLY A N 1
ATOM 2911 C CA . GLY A 1 380 ? 44.432 5.666 -10.742 1.00 81.75 380 GLY A CA 1
ATOM 2912 C C . GLY A 1 380 ? 45.057 4.729 -11.777 1.00 81.75 380 GLY A C 1
ATOM 2913 O O . GLY A 1 380 ? 45.903 5.145 -12.572 1.00 81.75 380 GLY A O 1
ATOM 2914 N N . SER A 1 381 ? 44.652 3.457 -11.759 1.00 71.50 381 SER A N 1
ATOM 2915 C CA . SER A 1 381 ? 45.075 2.439 -12.733 1.00 71.50 381 SER A CA 1
ATOM 2916 C C . SER A 1 381 ? 44.222 2.409 -14.017 1.00 71.50 381 SER A C 1
ATOM 2918 O O . SER A 1 381 ? 44.540 1.670 -14.952 1.00 71.50 381 SER A O 1
ATOM 2920 N N . SER A 1 382 ? 43.155 3.215 -14.086 1.00 68.75 382 SER A N 1
ATOM 2921 C CA . SER A 1 382 ? 42.166 3.184 -15.168 1.00 68.75 382 SER A CA 1
ATOM 2922 C C . SER A 1 382 ? 42.631 3.968 -16.401 1.00 68.75 382 SER A C 1
ATOM 2924 O O . SER A 1 382 ? 43.082 5.108 -16.300 1.00 68.75 382 SER A O 1
ATOM 2926 N N . ASP A 1 383 ? 42.457 3.398 -17.598 1.00 74.00 383 ASP A N 1
ATOM 2927 C CA . ASP A 1 383 ? 42.768 4.073 -18.867 1.00 74.00 383 ASP A CA 1
ATOM 2928 C C . ASP A 1 383 ? 41.496 4.574 -19.569 1.00 74.00 383 ASP A C 1
ATOM 2930 O O . ASP A 1 383 ? 40.989 3.959 -20.507 1.00 74.00 383 ASP A O 1
ATOM 2934 N N . ILE A 1 384 ? 40.934 5.678 -19.067 1.00 76.00 384 ILE A N 1
ATOM 2935 C CA . ILE A 1 384 ? 39.676 6.241 -19.577 1.00 76.00 384 ILE A CA 1
ATOM 2936 C C . ILE A 1 384 ? 39.966 7.338 -20.618 1.00 76.00 384 ILE A C 1
ATOM 2938 O O . ILE A 1 384 ? 40.665 8.311 -20.309 1.00 76.00 384 ILE A O 1
ATOM 2942 N N . PRO A 1 385 ? 39.434 7.223 -21.850 1.00 78.25 385 PRO A N 1
ATOM 2943 C CA . PRO A 1 385 ? 39.536 8.282 -22.851 1.00 78.25 385 PRO A CA 1
ATOM 2944 C C . PRO A 1 385 ? 38.783 9.554 -22.428 1.00 78.25 385 PRO A C 1
ATOM 2946 O O . PRO A 1 385 ? 37.718 9.468 -21.815 1.00 78.25 385 PRO A O 1
ATOM 2949 N N . ILE A 1 386 ? 39.304 10.737 -22.780 1.00 79.00 386 ILE A N 1
ATOM 2950 C CA . ILE A 1 386 ? 38.734 12.044 -22.381 1.00 79.00 386 ILE A CA 1
ATOM 2951 C C . ILE A 1 386 ? 37.284 12.192 -22.865 1.00 79.00 386 ILE A C 1
ATOM 2953 O O . ILE A 1 386 ? 36.442 12.733 -22.153 1.00 79.00 386 ILE A O 1
ATOM 2957 N N . GLU A 1 387 ? 36.965 11.668 -24.047 1.00 75.88 387 GLU A N 1
ATOM 2958 C CA . GLU A 1 387 ? 35.627 11.701 -24.642 1.00 75.88 387 GLU A CA 1
ATOM 2959 C C . GLU A 1 387 ? 34.581 10.886 -23.867 1.00 75.88 387 GLU A C 1
ATOM 2961 O O . GLU A 1 387 ? 33.382 11.045 -24.094 1.00 75.88 387 GLU A O 1
ATOM 2966 N N . LYS A 1 388 ? 35.021 10.021 -22.945 1.00 77.50 388 LYS A N 1
ATOM 2967 C CA . LYS A 1 388 ? 34.149 9.270 -22.036 1.00 77.50 388 LYS A CA 1
ATOM 2968 C C . LYS A 1 388 ? 33.975 9.949 -20.684 1.00 77.50 388 LYS A C 1
ATOM 2970 O O . LYS A 1 388 ? 33.463 9.324 -19.766 1.00 77.50 388 LYS A O 1
ATOM 2975 N N . ILE A 1 389 ? 34.388 11.200 -20.537 1.00 81.44 389 ILE A N 1
ATOM 2976 C CA . ILE A 1 389 ? 34.250 11.939 -19.285 1.00 81.44 389 ILE A CA 1
ATOM 2977 C C . ILE A 1 389 ? 33.203 13.022 -19.472 1.00 81.44 389 ILE A C 1
ATOM 2979 O O . ILE A 1 389 ? 33.149 13.709 -20.490 1.00 81.44 389 ILE A O 1
ATOM 2983 N N . GLN A 1 390 ? 32.350 13.162 -18.476 1.00 86.56 390 GLN A N 1
ATOM 2984 C CA . GLN A 1 390 ? 31.388 14.231 -18.325 1.00 86.56 390 GLN A CA 1
ATOM 2985 C C . GLN A 1 390 ? 31.587 14.859 -16.955 1.00 86.56 390 GLN A C 1
ATOM 2987 O O . GLN A 1 390 ? 32.056 14.206 -16.026 1.00 86.56 390 GLN A O 1
ATOM 2992 N N . TYR A 1 391 ? 31.226 16.121 -16.816 1.00 89.62 391 TYR A N 1
ATOM 2993 C CA . TYR A 1 391 ? 31.268 16.813 -15.541 1.00 89.62 391 TYR A CA 1
ATOM 2994 C C . TYR A 1 391 ? 30.046 17.713 -15.390 1.00 89.62 391 TYR A C 1
ATOM 2996 O O . TYR A 1 391 ? 29.542 18.257 -16.371 1.00 89.62 391 TYR A O 1
ATOM 3004 N N . ALA A 1 392 ? 29.596 17.891 -14.157 1.00 87.69 392 ALA A N 1
ATOM 3005 C CA . ALA A 1 392 ? 28.616 18.895 -13.771 1.00 87.69 392 ALA A CA 1
ATOM 3006 C C . ALA A 1 392 ? 29.289 19.868 -12.800 1.00 87.69 392 ALA A C 1
ATOM 3008 O O . ALA A 1 392 ? 30.080 19.441 -11.957 1.00 87.69 392 ALA A O 1
ATOM 3009 N N . MET A 1 393 ? 29.011 21.165 -12.932 1.00 87.75 393 MET A N 1
ATOM 3010 C CA . MET A 1 393 ? 29.492 22.184 -11.999 1.00 87.75 393 MET A CA 1
ATOM 3011 C C . MET A 1 393 ? 28.534 23.368 -11.983 1.00 87.75 393 MET A C 1
ATOM 3013 O O . MET A 1 393 ? 28.271 23.959 -13.029 1.00 87.75 393 MET A O 1
ATOM 3017 N N . GLU A 1 394 ? 28.044 23.714 -10.798 1.00 86.75 394 GLU A N 1
ATOM 3018 C CA . GLU A 1 394 ? 27.152 24.851 -10.574 1.00 86.75 394 GLU A CA 1
ATOM 3019 C C . GLU A 1 394 ? 27.508 25.537 -9.243 1.00 86.75 394 GLU A C 1
ATOM 3021 O O . GLU A 1 394 ? 28.240 24.986 -8.415 1.00 86.75 394 GLU A O 1
ATOM 3026 N N . GLY A 1 395 ? 27.009 26.757 -9.024 1.00 85.69 395 GLY A N 1
ATOM 3027 C CA . GLY A 1 395 ? 27.076 27.382 -7.700 1.00 85.69 395 GLY A CA 1
ATOM 3028 C C . GLY A 1 395 ? 26.318 26.538 -6.671 1.00 85.69 395 GLY A C 1
ATOM 3029 O O . GLY A 1 395 ? 25.301 25.932 -7.005 1.00 85.69 395 GLY A O 1
ATOM 3030 N N . SER A 1 396 ? 26.795 26.476 -5.424 1.00 84.19 396 SER A N 1
ATOM 3031 C CA . SER A 1 396 ? 26.162 25.634 -4.392 1.00 84.19 396 SER A CA 1
ATOM 3032 C C . SER A 1 396 ? 24.693 26.001 -4.118 1.00 84.19 396 SER A C 1
ATOM 3034 O O . SER A 1 396 ? 23.933 25.164 -3.650 1.00 84.19 396 SER A O 1
ATOM 3036 N N . ASP A 1 397 ? 24.295 27.238 -4.417 1.00 77.75 397 ASP A N 1
ATOM 3037 C CA . ASP A 1 397 ? 22.944 27.792 -4.286 1.00 77.75 397 ASP A CA 1
ATOM 3038 C C . ASP A 1 397 ? 21.994 27.431 -5.439 1.00 77.75 397 ASP A C 1
ATOM 3040 O O . ASP A 1 397 ? 20.778 27.543 -5.291 1.00 77.75 397 ASP A O 1
ATOM 3044 N N . VAL A 1 398 ? 22.538 26.993 -6.575 1.00 80.25 398 VAL A N 1
ATOM 3045 C CA . VAL A 1 398 ? 21.783 26.693 -7.803 1.00 80.25 398 VAL A CA 1
ATOM 3046 C C . VAL A 1 398 ? 21.920 25.242 -8.251 1.00 80.25 398 VAL A C 1
ATOM 3048 O O . VAL A 1 398 ? 21.406 24.901 -9.304 1.00 80.25 398 VAL A O 1
ATOM 3051 N N . TRP A 1 399 ? 22.564 24.386 -7.452 1.00 79.19 399 TRP A N 1
ATOM 3052 C CA . TRP A 1 399 ? 22.660 22.950 -7.714 1.00 79.19 399 TRP A CA 1
ATOM 3053 C C . TRP A 1 399 ? 21.258 22.312 -7.745 1.00 79.19 399 TRP A C 1
ATOM 3055 O O . TRP A 1 399 ? 20.667 21.993 -6.708 1.00 79.19 399 TRP A O 1
ATOM 3065 N N . HIS A 1 400 ? 20.688 22.180 -8.943 1.00 59.47 400 HIS A N 1
ATOM 3066 C CA . HIS A 1 400 ? 19.332 21.671 -9.171 1.00 59.47 400 HIS A CA 1
ATOM 3067 C C . HIS A 1 400 ? 19.322 20.151 -9.382 1.00 59.47 400 HIS A C 1
ATOM 3069 O O . HIS A 1 400 ? 20.326 19.569 -9.761 1.00 59.47 400 HIS A O 1
ATOM 3075 N N . HIS A 1 401 ? 18.186 19.483 -9.161 1.00 58.12 401 HIS A N 1
ATOM 3076 C CA . HIS A 1 401 ? 18.074 18.025 -9.306 1.00 58.12 401 HIS A CA 1
ATOM 3077 C C . HIS A 1 401 ? 17.385 17.660 -10.644 1.00 58.12 401 HIS A C 1
ATOM 3079 O O . HIS A 1 401 ? 16.163 17.818 -10.724 1.00 58.12 401 HIS A O 1
ATOM 3085 N N . PRO A 1 402 ? 18.095 17.167 -11.694 1.00 48.94 402 PRO A N 1
ATOM 3086 C CA . PRO A 1 402 ? 19.550 16.981 -11.833 1.00 48.94 402 PRO A CA 1
ATOM 3087 C C . PRO A 1 402 ? 20.280 18.131 -12.584 1.00 48.94 402 PRO A C 1
ATOM 3089 O O . PRO A 1 402 ? 19.725 18.669 -13.549 1.00 48.94 402 PRO A O 1
ATOM 3092 N N . PRO A 1 403 ? 21.546 18.451 -12.234 1.00 69.94 403 PRO A N 1
ATOM 3093 C CA . PRO A 1 403 ? 22.354 19.454 -12.934 1.00 69.94 403 PRO A CA 1
ATOM 3094 C C . PRO A 1 403 ? 22.748 18.990 -14.340 1.00 69.94 403 PRO A C 1
ATOM 3096 O O . PRO A 1 403 ? 22.847 17.789 -14.618 1.00 69.94 403 PRO A O 1
ATOM 3099 N N . ALA A 1 404 ? 23.046 19.933 -15.236 1.00 72.38 404 ALA A N 1
ATOM 3100 C CA . ALA A 1 404 ? 23.474 19.595 -16.591 1.00 72.38 404 ALA A CA 1
ATOM 3101 C C . ALA A 1 404 ? 24.877 18.953 -16.612 1.00 72.38 404 ALA A C 1
ATOM 3103 O O . ALA A 1 404 ? 25.856 19.521 -16.131 1.00 72.38 404 ALA A O 1
ATOM 3104 N N . MET A 1 405 ? 24.989 17.781 -17.244 1.00 79.75 405 MET A N 1
ATOM 3105 C CA . MET A 1 405 ? 26.270 17.113 -17.498 1.00 79.75 405 MET A CA 1
ATOM 3106 C C . MET A 1 405 ? 26.886 17.598 -18.815 1.00 79.75 405 MET A C 1
ATOM 3108 O O . MET A 1 405 ? 26.294 17.479 -19.891 1.00 79.75 405 MET A O 1
ATOM 3112 N N . HIS A 1 406 ? 28.110 18.107 -18.743 1.00 80.50 406 HIS A N 1
ATOM 3113 C CA . HIS A 1 406 ? 28.891 18.576 -19.879 1.00 80.50 406 HIS A CA 1
ATOM 3114 C C . HIS A 1 406 ? 29.934 17.537 -20.282 1.00 80.50 406 HIS A C 1
ATOM 3116 O O . HIS A 1 406 ? 30.708 17.074 -19.452 1.00 80.50 406 HIS A O 1
ATOM 3122 N N . ASN A 1 407 ? 30.002 17.199 -21.570 1.00 84.50 407 ASN A N 1
ATOM 3123 C CA . ASN A 1 407 ? 31.062 16.332 -22.088 1.00 84.50 407 ASN A CA 1
ATOM 3124 C C . ASN A 1 407 ? 32.426 17.024 -21.979 1.00 84.50 407 ASN A C 1
ATOM 3126 O O . ASN A 1 407 ? 32.563 18.186 -22.373 1.00 84.50 407 ASN A O 1
ATOM 3130 N N . CYS A 1 408 ? 33.442 16.286 -21.535 1.00 82.25 408 CYS A N 1
ATOM 3131 C CA . CYS A 1 408 ? 34.825 16.722 -21.619 1.00 82.25 408 CYS A CA 1
ATOM 3132 C C . CYS A 1 408 ? 35.214 16.904 -23.085 1.00 82.25 408 CYS A C 1
ATOM 3134 O O . CYS A 1 408 ? 35.175 15.965 -23.882 1.00 82.25 408 CYS A O 1
ATOM 3136 N N . LYS A 1 409 ? 35.615 18.122 -23.437 1.00 82.69 409 LYS A N 1
ATOM 3137 C CA . LYS A 1 409 ? 36.137 18.461 -24.759 1.00 82.69 409 LYS A CA 1
ATOM 3138 C C . LYS A 1 409 ? 37.601 18.896 -24.644 1.00 82.69 409 LYS A C 1
ATOM 3140 O O . LYS A 1 409 ? 37.974 19.427 -23.596 1.00 82.69 409 LYS A O 1
ATOM 3145 N N . PRO A 1 410 ? 38.429 18.717 -25.690 1.00 77.31 410 PRO A N 1
ATOM 3146 C CA . PRO A 1 410 ? 39.858 19.043 -25.636 1.00 77.31 410 PRO A CA 1
ATOM 3147 C C . PRO A 1 410 ? 40.192 20.505 -25.292 1.00 77.31 410 PRO A C 1
ATOM 3149 O O . PRO A 1 410 ? 41.297 20.788 -24.848 1.00 77.31 410 PRO A O 1
ATOM 3152 N N . ASP A 1 411 ? 39.257 21.439 -25.488 1.00 78.31 411 ASP A N 1
ATOM 3153 C CA . ASP A 1 411 ? 39.401 22.859 -25.142 1.00 78.31 411 ASP A CA 1
ATOM 3154 C C . ASP A 1 411 ? 39.236 23.149 -23.640 1.00 78.31 411 ASP A C 1
ATOM 3156 O O . ASP A 1 411 ? 39.651 24.208 -23.176 1.00 78.31 411 ASP A O 1
ATOM 3160 N N . ARG A 1 412 ? 38.652 22.219 -22.873 1.00 81.81 412 ARG A N 1
ATOM 3161 C CA . ARG A 1 412 ? 38.429 22.359 -21.420 1.00 81.81 412 ARG A CA 1
ATOM 3162 C C . ARG A 1 412 ? 39.042 21.246 -20.587 1.00 81.81 412 ARG A C 1
ATOM 3164 O O . ARG A 1 412 ? 39.267 21.449 -19.399 1.00 81.81 412 ARG A O 1
ATOM 3171 N N . CYS A 1 413 ? 39.311 20.099 -21.200 1.00 90.81 413 CYS A N 1
ATOM 3172 C CA . CYS A 1 413 ? 39.864 18.929 -20.545 1.00 90.81 413 CYS A CA 1
ATOM 3173 C C . CYS A 1 413 ? 41.214 18.562 -21.144 1.00 90.81 413 CYS A C 1
ATOM 3175 O O . CYS A 1 413 ? 41.311 18.254 -22.331 1.00 90.81 413 CYS A O 1
ATOM 3177 N N . THR A 1 414 ? 42.247 18.531 -20.310 1.00 91.50 414 THR A N 1
ATOM 3178 C CA . THR A 1 414 ? 43.596 18.122 -20.711 1.00 91.50 414 THR A CA 1
ATOM 3179 C C . THR A 1 414 ? 44.046 16.927 -19.888 1.00 91.50 414 THR A C 1
ATOM 3181 O O . THR A 1 414 ? 43.911 16.938 -18.666 1.00 91.50 414 THR A O 1
ATOM 3184 N N . ARG A 1 415 ? 44.604 15.903 -20.542 1.00 89.38 415 ARG A N 1
ATOM 3185 C CA . ARG A 1 415 ? 45.167 14.725 -19.870 1.00 89.38 415 ARG A CA 1
ATOM 3186 C C . ARG A 1 415 ? 46.682 14.850 -19.740 1.00 89.38 415 ARG A C 1
ATOM 3188 O O . ARG A 1 415 ? 47.370 15.058 -20.736 1.00 89.38 415 ARG A O 1
ATOM 3195 N N . THR A 1 416 ? 47.182 14.633 -18.527 1.00 87.44 416 THR A N 1
ATOM 3196 C CA . THR A 1 416 ? 48.609 14.580 -18.191 1.00 87.44 416 THR A CA 1
ATOM 3197 C C . THR A 1 416 ? 48.886 13.262 -17.466 1.00 87.44 416 THR A C 1
ATOM 3199 O O . THR A 1 416 ? 48.700 13.135 -16.257 1.00 87.44 416 THR A O 1
ATOM 3202 N N . GLY A 1 417 ? 49.297 12.234 -18.215 1.00 85.81 417 GLY A N 1
ATOM 3203 C CA . GLY A 1 417 ? 49.478 10.884 -17.670 1.00 85.81 417 GLY A CA 1
ATOM 3204 C C . GLY A 1 417 ? 48.154 10.272 -17.194 1.00 85.81 417 GLY A C 1
ATOM 3205 O O . GLY A 1 417 ? 47.232 10.094 -17.995 1.00 85.81 417 GLY A O 1
ATOM 3206 N N . ARG A 1 418 ? 48.069 9.939 -15.899 1.00 85.12 418 ARG A N 1
ATOM 3207 C CA . ARG A 1 418 ? 46.849 9.427 -15.243 1.00 85.12 418 ARG A CA 1
ATOM 3208 C C . ARG A 1 418 ? 45.892 10.524 -14.763 1.00 85.12 418 ARG A C 1
ATOM 3210 O O . ARG A 1 418 ? 44.788 10.210 -14.335 1.00 85.12 418 ARG A O 1
ATOM 3217 N N . PHE A 1 419 ? 46.316 11.787 -14.817 1.00 90.44 419 PHE A N 1
ATOM 3218 C CA . PHE A 1 419 ? 45.514 12.911 -14.351 1.00 90.44 419 PHE A CA 1
ATOM 3219 C C . PHE A 1 419 ? 44.765 13.570 -15.502 1.00 90.44 419 PHE A C 1
ATOM 3221 O O . PHE A 1 419 ? 45.312 13.745 -16.595 1.00 90.44 419 PHE A O 1
ATOM 3228 N N . ILE A 1 420 ? 43.521 13.964 -15.250 1.00 91.44 420 ILE A N 1
ATOM 3229 C CA . ILE A 1 420 ? 42.715 14.770 -16.165 1.00 91.44 420 ILE A CA 1
ATOM 3230 C C . ILE A 1 420 ? 42.340 16.062 -15.461 1.00 91.44 420 ILE A C 1
ATOM 3232 O O . ILE A 1 420 ? 41.807 16.043 -14.360 1.00 91.44 420 ILE A O 1
ATOM 3236 N N . HIS A 1 421 ? 42.630 17.177 -16.118 1.00 92.19 421 HIS A N 1
ATOM 3237 C CA . HIS A 1 421 ? 42.364 18.520 -15.625 1.00 92.19 421 HIS A CA 1
ATOM 3238 C C . HIS A 1 421 ? 41.195 19.112 -16.396 1.00 92.19 421 HIS A C 1
ATOM 3240 O O . HIS A 1 421 ? 41.273 19.201 -17.623 1.00 92.19 421 HIS A O 1
ATOM 3246 N N . ILE A 1 422 ? 40.139 19.516 -15.694 1.00 93.75 422 ILE A N 1
ATOM 3247 C CA . ILE A 1 422 ? 38.981 20.212 -16.258 1.00 93.75 422 ILE A CA 1
ATOM 3248 C C . ILE A 1 422 ? 39.040 21.669 -15.810 1.00 93.75 422 ILE A C 1
ATOM 3250 O O . ILE A 1 422 ? 38.865 21.968 -14.629 1.00 93.75 422 ILE A O 1
ATOM 3254 N N . LYS A 1 423 ? 39.267 22.579 -16.759 1.00 92.00 423 LYS A N 1
ATOM 3255 C CA . LYS A 1 423 ? 39.388 24.016 -16.494 1.00 92.00 423 LYS A CA 1
ATOM 3256 C C . LYS A 1 423 ? 38.077 24.738 -16.769 1.00 92.00 423 LYS A C 1
ATOM 3258 O O . LYS A 1 423 ? 37.549 24.687 -17.882 1.00 92.00 423 LYS A O 1
ATOM 3263 N N . LEU A 1 424 ? 37.556 25.412 -15.748 1.00 91.81 424 LEU A N 1
ATOM 3264 C CA . LEU A 1 424 ? 36.254 26.080 -15.747 1.00 91.81 424 LEU A CA 1
ATOM 3265 C C . LEU A 1 424 ? 36.351 27.460 -15.088 1.00 91.81 424 LEU A C 1
ATOM 3267 O O . LEU A 1 424 ? 37.324 27.771 -14.410 1.00 91.81 424 LEU A O 1
ATOM 3271 N N . THR A 1 425 ? 35.309 28.272 -15.245 1.00 88.31 425 THR A N 1
ATOM 3272 C CA . THR A 1 425 ? 35.137 29.528 -14.503 1.00 88.31 425 THR A CA 1
ATOM 3273 C C . THR A 1 425 ? 33.761 29.504 -13.850 1.00 88.31 425 THR A C 1
ATOM 3275 O O . THR A 1 425 ? 32.786 29.149 -14.516 1.00 88.31 425 THR A O 1
ATOM 3278 N N . THR A 1 426 ? 33.673 29.853 -12.566 1.00 84.62 426 THR A N 1
ATOM 3279 C CA . THR A 1 426 ? 32.399 29.910 -11.826 1.00 84.62 426 THR A CA 1
ATOM 3280 C C . THR A 1 426 ? 31.953 31.348 -11.563 1.00 84.62 426 THR A C 1
ATOM 3282 O O . THR A 1 426 ? 32.762 32.271 -11.465 1.00 84.62 426 THR A O 1
ATOM 3285 N N . LEU A 1 427 ? 30.640 31.544 -11.432 1.00 81.19 427 LEU A N 1
ATOM 3286 C CA . LEU A 1 427 ? 30.038 32.821 -11.040 1.00 81.19 427 LEU A CA 1
ATOM 3287 C C . LEU A 1 427 ? 29.862 32.953 -9.517 1.00 81.19 427 LEU A C 1
ATOM 3289 O O . LEU A 1 427 ? 29.664 34.070 -9.038 1.00 81.19 427 LEU A O 1
ATOM 3293 N N . SER A 1 428 ? 29.971 31.854 -8.764 1.00 84.69 428 SER A N 1
ATOM 3294 C CA . SER A 1 428 ? 29.799 31.819 -7.305 1.00 84.69 428 SER A CA 1
ATOM 3295 C C . SER A 1 428 ? 31.119 31.535 -6.585 1.00 84.69 428 SER A C 1
ATOM 3297 O O . SER A 1 428 ? 32.007 30.886 -7.129 1.00 84.69 428 SER A O 1
ATOM 3299 N N . ASN A 1 429 ? 31.258 32.021 -5.348 1.00 84.75 429 ASN A N 1
ATOM 3300 C CA . ASN A 1 429 ? 32.429 31.721 -4.518 1.00 84.75 429 ASN A CA 1
ATOM 3301 C C . ASN A 1 429 ? 32.381 30.297 -3.947 1.00 84.75 429 ASN A C 1
ATOM 3303 O O . ASN A 1 429 ? 33.432 29.756 -3.630 1.00 84.75 429 ASN A O 1
ATOM 3307 N N . ASN A 1 430 ? 31.190 29.703 -3.830 1.00 89.12 430 ASN A N 1
ATOM 3308 C CA . ASN A 1 430 ? 30.993 28.313 -3.429 1.00 89.12 430 ASN A CA 1
ATOM 3309 C C . ASN A 1 430 ? 30.385 27.551 -4.603 1.00 89.12 430 ASN A C 1
ATOM 3311 O O . ASN A 1 430 ? 29.429 28.025 -5.222 1.00 89.12 430 ASN A O 1
ATOM 3315 N N . PHE A 1 431 ? 30.938 26.388 -4.916 1.00 90.69 431 PHE A N 1
ATOM 3316 C CA . PHE A 1 431 ? 30.487 25.580 -6.040 1.00 90.69 431 PHE A CA 1
ATOM 3317 C C . PHE A 1 431 ? 30.409 24.108 -5.666 1.00 90.69 431 PHE A C 1
ATOM 3319 O O . PHE A 1 431 ? 31.172 23.616 -4.833 1.00 90.69 431 PHE A O 1
ATOM 3326 N N . ASN A 1 432 ? 29.500 23.416 -6.339 1.00 92.75 432 ASN A N 1
ATOM 3327 C CA . ASN A 1 432 ? 29.323 21.977 -6.275 1.00 92.75 432 ASN A CA 1
ATOM 3328 C C . ASN A 1 432 ? 29.715 21.380 -7.628 1.00 92.75 432 ASN A C 1
ATOM 3330 O O . ASN A 1 432 ? 29.503 22.005 -8.671 1.00 92.75 432 ASN A O 1
ATOM 3334 N N . TYR A 1 433 ? 30.312 20.192 -7.628 1.00 92.00 433 TYR A N 1
ATOM 3335 C CA . TYR A 1 433 ? 30.728 19.514 -8.846 1.00 92.00 433 TYR A CA 1
ATOM 3336 C C . TYR A 1 433 ? 30.667 17.991 -8.733 1.00 92.00 433 TYR A C 1
ATOM 3338 O O . TYR A 1 433 ? 30.696 17.403 -7.649 1.00 92.00 433 TYR A O 1
ATOM 3346 N N . ALA A 1 434 ? 30.602 17.359 -9.900 1.00 88.06 434 ALA A N 1
ATOM 3347 C CA . ALA A 1 434 ? 30.617 15.916 -10.066 1.00 88.06 434 ALA A CA 1
ATOM 3348 C C . ALA A 1 434 ? 31.263 15.537 -11.394 1.00 88.06 434 ALA A C 1
ATOM 3350 O O . ALA A 1 434 ? 31.207 16.303 -12.357 1.00 88.06 434 ALA A O 1
ATOM 3351 N N . VAL A 1 435 ? 31.840 14.340 -11.464 1.00 86.69 435 VAL A N 1
ATOM 3352 C CA . VAL A 1 435 ? 32.474 13.826 -12.681 1.00 86.69 435 VAL A CA 1
ATOM 3353 C C . VAL A 1 435 ? 31.912 12.454 -13.010 1.00 86.69 435 VAL A C 1
ATOM 3355 O O . VAL A 1 435 ? 32.084 11.510 -12.246 1.00 86.69 435 VAL A O 1
ATOM 3358 N N . ASN A 1 436 ? 31.256 12.331 -14.158 1.00 82.94 436 ASN A N 1
ATOM 3359 C CA . ASN A 1 436 ? 30.746 11.071 -14.675 1.00 82.94 436 ASN A CA 1
ATOM 3360 C C . ASN A 1 436 ? 31.699 10.484 -15.725 1.00 82.94 436 ASN A C 1
ATOM 3362 O O . ASN A 1 436 ? 32.021 11.111 -16.726 1.00 82.94 436 ASN A O 1
ATOM 3366 N N . PHE A 1 437 ? 32.111 9.243 -15.528 1.00 76.06 437 PHE A N 1
ATOM 3367 C CA . PHE A 1 437 ? 32.881 8.453 -16.475 1.00 76.06 437 PHE A CA 1
ATOM 3368 C C . PHE A 1 437 ? 31.900 7.542 -17.213 1.00 76.06 437 PHE A C 1
ATOM 3370 O O . PHE A 1 437 ? 31.436 6.541 -16.666 1.00 76.06 437 PHE A O 1
ATOM 3377 N N . ILE A 1 438 ? 31.559 7.900 -18.452 1.00 57.22 438 ILE A N 1
ATOM 3378 C CA . ILE A 1 438 ? 30.576 7.216 -19.295 1.00 57.22 438 ILE A CA 1
ATOM 3379 C C . ILE A 1 438 ? 30.939 5.734 -19.413 1.00 57.22 438 ILE A C 1
ATOM 3381 O O . ILE A 1 438 ? 31.962 5.359 -19.993 1.00 57.22 438 ILE A O 1
ATOM 3385 N N . GLY A 1 439 ? 30.050 4.885 -18.898 1.00 49.44 439 GLY A N 1
ATOM 3386 C CA . GLY A 1 439 ? 30.250 3.439 -18.873 1.00 49.44 439 GLY A CA 1
ATOM 3387 C C . GLY A 1 439 ? 31.204 2.954 -17.778 1.00 49.44 439 GLY A C 1
ATOM 3388 O O . GLY A 1 439 ? 31.694 1.837 -17.897 1.00 49.44 439 GLY A O 1
ATOM 3389 N N . CYS A 1 440 ? 31.470 3.757 -16.740 1.00 63.72 440 CYS A N 1
ATOM 3390 C CA . CYS A 1 440 ? 32.176 3.347 -15.525 1.00 63.72 440 CYS A CA 1
ATOM 3391 C C . CYS A 1 440 ? 31.453 3.769 -14.226 1.00 63.72 440 CYS A C 1
ATOM 3393 O O . CYS A 1 440 ? 30.794 2.928 -13.622 1.00 63.72 440 CYS A O 1
ATOM 3395 N N . THR A 1 441 ? 31.593 5.023 -13.774 1.00 67.25 441 THR A N 1
ATOM 3396 C CA . THR A 1 441 ? 31.135 5.501 -12.452 1.00 67.25 441 THR A CA 1
ATOM 3397 C C . THR A 1 441 ? 30.885 7.009 -12.475 1.00 67.25 441 THR A C 1
ATOM 3399 O O . THR A 1 441 ? 31.361 7.691 -13.377 1.00 67.25 441 THR A O 1
ATOM 3402 N N . THR A 1 442 ? 30.187 7.552 -11.479 1.00 74.00 442 THR A N 1
ATOM 3403 C CA . THR A 1 442 ? 30.176 8.994 -11.198 1.00 74.00 442 THR A CA 1
ATOM 3404 C C . THR A 1 442 ? 30.846 9.248 -9.854 1.00 74.00 442 THR A C 1
ATOM 3406 O O . THR A 1 442 ? 30.645 8.497 -8.904 1.00 74.00 442 THR A O 1
ATOM 3409 N N . VAL A 1 443 ? 31.685 10.278 -9.786 1.00 76.69 443 VAL A N 1
ATOM 3410 C CA . VAL A 1 443 ? 32.398 10.689 -8.579 1.00 76.69 443 VAL A CA 1
ATOM 3411 C C . VAL A 1 443 ? 31.836 12.040 -8.134 1.00 76.69 443 VAL A C 1
ATOM 3413 O O . VAL A 1 443 ? 31.983 13.019 -8.873 1.00 76.69 443 VAL A O 1
ATOM 3416 N N . PRO A 1 444 ? 31.196 12.115 -6.954 1.00 74.62 444 PRO A N 1
ATOM 3417 C CA . PRO A 1 444 ? 30.899 11.010 -6.032 1.00 74.62 444 PRO A CA 1
ATOM 3418 C C . PRO A 1 444 ? 29.705 10.158 -6.515 1.00 74.62 444 PRO A C 1
ATOM 3420 O O . PRO A 1 444 ? 28.935 10.583 -7.371 1.00 74.62 444 PRO A O 1
ATOM 3423 N N . GLY A 1 445 ? 29.530 8.945 -5.977 1.00 63.88 445 GLY A N 1
ATOM 3424 C CA . GLY A 1 445 ? 28.475 8.020 -6.435 1.00 63.88 445 GLY A CA 1
ATOM 3425 C C . GLY A 1 445 ? 27.053 8.581 -6.293 1.00 63.88 445 GLY A C 1
ATOM 3426 O O . GLY A 1 445 ? 26.231 8.413 -7.188 1.00 63.88 445 GLY A O 1
ATOM 3427 N N . ASN A 1 446 ? 26.806 9.345 -5.222 1.00 70.81 446 ASN A N 1
ATOM 3428 C CA . ASN A 1 446 ? 25.548 10.054 -4.956 1.00 70.81 446 ASN A CA 1
ATOM 3429 C C . ASN A 1 446 ? 25.661 11.542 -5.314 1.00 70.81 446 ASN A C 1
ATOM 3431 O O . ASN A 1 446 ? 25.265 12.401 -4.535 1.00 70.81 446 ASN A O 1
ATOM 3435 N N . TRP A 1 447 ? 26.269 11.864 -6.454 1.00 72.56 447 TRP A N 1
ATOM 3436 C CA . TRP A 1 447 ? 26.630 13.238 -6.808 1.00 72.56 447 TRP A CA 1
ATOM 3437 C C . TRP A 1 447 ? 25.488 14.251 -6.817 1.00 72.56 447 TRP A C 1
ATOM 3439 O O . TRP A 1 447 ? 25.752 15.428 -6.610 1.00 72.56 447 TRP A O 1
ATOM 3449 N N . ILE A 1 448 ? 24.253 13.817 -7.059 1.00 69.94 448 ILE A N 1
ATOM 3450 C CA . ILE A 1 448 ? 23.090 14.705 -7.057 1.00 69.94 448 ILE A CA 1
ATOM 3451 C C . ILE A 1 448 ? 22.842 15.235 -5.634 1.00 69.94 448 ILE A C 1
ATOM 3453 O O . ILE A 1 448 ? 22.789 16.448 -5.451 1.00 69.94 448 ILE A O 1
ATOM 3457 N N . ASP A 1 449 ? 22.806 14.348 -4.638 1.00 66.50 449 ASP A N 1
ATOM 3458 C CA . ASP A 1 449 ? 22.492 14.700 -3.243 1.00 66.50 449 ASP A CA 1
ATOM 3459 C C . ASP A 1 449 ? 23.728 15.120 -2.434 1.00 66.50 449 ASP A C 1
ATOM 3461 O O . ASP A 1 449 ? 23.651 15.913 -1.499 1.00 66.50 449 ASP A O 1
ATOM 3465 N N . HIS A 1 450 ? 24.886 14.558 -2.778 1.00 77.06 450 HIS A N 1
ATOM 3466 C CA . HIS A 1 450 ? 26.154 14.750 -2.080 1.00 77.06 450 HIS A CA 1
ATOM 3467 C C . HIS A 1 450 ? 27.259 15.101 -3.080 1.00 77.06 450 HIS A C 1
ATOM 3469 O O . HIS A 1 450 ? 28.195 14.314 -3.242 1.00 77.06 450 HIS A O 1
ATOM 3475 N N . PRO A 1 451 ? 27.173 16.241 -3.788 1.00 85.88 451 PRO A N 1
ATOM 3476 C CA . PRO A 1 451 ? 28.230 16.654 -4.699 1.00 85.88 451 PRO A CA 1
ATOM 3477 C C . PRO A 1 451 ? 29.534 16.928 -3.950 1.00 85.88 451 PRO A C 1
ATOM 3479 O O . PRO A 1 451 ? 29.547 17.213 -2.751 1.00 85.88 451 PRO A O 1
ATOM 3482 N N . LEU A 1 452 ? 30.650 16.903 -4.676 1.00 87.00 452 LEU A N 1
ATOM 3483 C CA . LEU A 1 452 ? 31.882 17.473 -4.145 1.00 87.00 452 LEU A CA 1
ATOM 3484 C C . LEU A 1 452 ? 31.741 18.996 -4.123 1.00 87.00 452 LEU A C 1
ATOM 3486 O O . LEU A 1 452 ? 31.231 19.586 -5.072 1.00 87.00 452 LEU A O 1
ATOM 3490 N N . SER A 1 453 ? 32.207 19.637 -3.058 1.00 90.31 453 SER A N 1
ATOM 3491 C CA . SER A 1 453 ? 32.114 21.088 -2.882 1.00 90.31 453 SER A CA 1
ATOM 3492 C C . SER A 1 453 ? 33.492 21.746 -2.895 1.00 90.31 453 SER A C 1
ATOM 3494 O O . SER A 1 453 ? 34.470 21.155 -2.432 1.00 90.31 453 SER A O 1
ATOM 3496 N N . GLY A 1 454 ? 33.572 22.986 -3.371 1.00 87.25 454 GLY A N 1
ATOM 3497 C CA . GLY A 1 454 ? 34.776 23.810 -3.305 1.00 87.25 454 GLY A CA 1
ATOM 3498 C C . GLY A 1 454 ? 34.466 25.287 -3.073 1.00 87.25 454 GLY A C 1
ATOM 3499 O O . GLY A 1 454 ? 33.345 25.749 -3.297 1.00 87.25 454 GLY A O 1
ATOM 3500 N N . THR A 1 455 ? 35.482 26.031 -2.631 1.00 88.19 455 THR A N 1
ATOM 3501 C CA . THR A 1 455 ? 35.393 27.473 -2.365 1.00 88.19 455 THR A CA 1
ATOM 3502 C C . THR A 1 455 ? 36.535 28.208 -3.062 1.00 88.19 455 THR A C 1
ATOM 3504 O O . THR A 1 455 ? 37.684 27.770 -3.025 1.00 88.19 455 THR A O 1
ATOM 3507 N N . CYS A 1 456 ? 36.226 29.331 -3.704 1.00 84.88 456 CYS A N 1
ATOM 3508 C CA . CYS A 1 456 ? 37.196 30.199 -4.365 1.00 84.88 456 CYS A CA 1
ATOM 3509 C C . CYS A 1 456 ? 37.768 31.236 -3.389 1.00 84.88 456 CYS A C 1
ATOM 3511 O O . CYS A 1 456 ? 37.018 31.862 -2.640 1.00 84.88 456 CYS A O 1
ATOM 3513 N N . GLY A 1 457 ? 39.086 31.460 -3.440 1.00 69.25 457 GLY A N 1
ATOM 3514 C CA . GLY A 1 457 ? 39.743 32.555 -2.712 1.00 69.25 457 GLY A CA 1
ATOM 3515 C C . GLY A 1 457 ? 40.235 32.245 -1.293 1.00 69.25 457 GLY A C 1
ATOM 3516 O O . GLY A 1 457 ? 40.309 33.158 -0.476 1.00 69.25 457 GLY A O 1
ATOM 3517 N N . GLY A 1 458 ? 40.589 30.991 -0.992 1.00 56.03 458 GLY A N 1
ATOM 3518 C CA . GLY A 1 458 ? 41.365 30.649 0.208 1.00 56.03 458 GLY A CA 1
ATOM 3519 C C . GLY A 1 458 ? 42.875 30.792 -0.023 1.00 56.03 458 GLY A C 1
ATOM 3520 O O . GLY A 1 458 ? 43.359 30.505 -1.119 1.00 56.03 458 GLY A O 1
ATOM 3521 N N . ASP A 1 459 ? 43.619 31.231 0.996 1.00 37.81 459 ASP A N 1
ATOM 3522 C CA . ASP A 1 459 ? 45.084 31.318 0.956 1.00 37.81 459 ASP A CA 1
ATOM 3523 C C . ASP A 1 459 ? 45.727 29.971 0.585 1.00 37.81 459 ASP A C 1
ATOM 3525 O O . ASP A 1 459 ? 45.373 28.909 1.102 1.00 37.81 459 ASP A O 1
ATOM 3529 N N . VAL A 1 460 ? 46.708 30.028 -0.320 1.00 40.22 460 VAL A N 1
ATOM 3530 C CA . VAL A 1 460 ? 47.493 28.879 -0.780 1.00 40.22 460 VAL A CA 1
ATOM 3531 C C . VAL A 1 460 ? 48.318 28.331 0.386 1.00 40.22 460 VAL A C 1
ATOM 3533 O O . VAL A 1 460 ? 49.362 28.877 0.747 1.00 40.22 460 VAL A O 1
ATOM 3536 N N . HIS A 1 461 ? 47.893 27.201 0.947 1.00 30.97 461 HIS A N 1
ATOM 3537 C CA . HIS A 1 461 ? 48.774 26.317 1.699 1.00 30.97 461 HIS A CA 1
ATOM 3538 C C . HIS A 1 461 ? 49.119 25.089 0.852 1.00 30.97 461 HIS A C 1
ATOM 3540 O O . HIS A 1 461 ? 48.263 24.335 0.402 1.00 30.97 461 HIS A O 1
ATOM 3546 N N . THR A 1 462 ? 50.421 24.953 0.604 1.00 30.23 462 THR A N 1
ATOM 3547 C CA . THR A 1 462 ? 51.122 23.842 -0.048 1.00 30.23 462 THR A CA 1
ATOM 3548 C C . THR A 1 462 ? 50.624 22.456 0.387 1.00 30.23 462 THR A C 1
ATOM 3550 O O . THR A 1 462 ? 50.346 22.262 1.572 1.00 30.23 462 THR A O 1
ATOM 3553 N N . PRO A 1 463 ? 50.592 21.459 -0.520 1.00 31.44 463 PRO A N 1
ATOM 3554 C CA . PRO A 1 463 ? 50.175 20.104 -0.187 1.00 31.44 463 PRO A CA 1
ATOM 3555 C C . PRO A 1 463 ? 51.255 19.418 0.661 1.00 31.44 463 PRO A C 1
ATOM 3557 O O . PRO A 1 463 ? 52.345 19.121 0.174 1.00 31.44 463 PRO A O 1
ATOM 3560 N N . SER A 1 464 ? 50.951 19.150 1.931 1.00 24.94 464 SER A N 1
ATOM 3561 C CA . SER A 1 464 ? 51.703 18.170 2.721 1.00 24.94 464 SER A CA 1
ATOM 3562 C C . SER A 1 464 ? 51.189 16.764 2.394 1.00 24.94 464 SER A C 1
ATOM 3564 O O . SER A 1 464 ? 49.972 16.563 2.376 1.00 24.94 464 SER A O 1
ATOM 3566 N N . PRO A 1 465 ? 52.070 15.774 2.165 1.00 31.42 465 PRO A N 1
ATOM 3567 C CA . PRO A 1 465 ? 51.656 14.391 1.984 1.00 31.42 465 PRO A CA 1
ATOM 3568 C C . PRO A 1 465 ? 51.068 13.896 3.306 1.00 31.42 465 PRO A C 1
ATOM 3570 O O . PRO A 1 465 ? 51.754 13.879 4.328 1.00 31.42 465 PRO A O 1
ATOM 3573 N N . THR A 1 466 ? 49.789 13.523 3.317 1.00 27.11 466 THR A N 1
ATOM 3574 C CA . THR A 1 466 ? 49.176 12.928 4.507 1.00 27.11 466 THR A CA 1
ATOM 3575 C C . THR A 1 466 ? 49.679 11.497 4.647 1.00 27.11 466 THR A C 1
ATOM 3577 O O . THR A 1 466 ? 49.159 10.552 4.059 1.00 27.11 466 THR A O 1
ATOM 3580 N N . SER A 1 467 ? 50.756 11.367 5.412 1.00 25.27 467 SER A N 1
ATOM 3581 C CA . SER A 1 467 ? 51.191 10.149 6.079 1.00 25.27 467 SER A CA 1
ATOM 3582 C C . SER A 1 467 ? 50.027 9.521 6.850 1.00 25.27 467 SER A C 1
ATOM 3584 O O . SER A 1 467 ? 49.207 10.230 7.436 1.00 25.27 467 SER A O 1
ATOM 3586 N N . ALA A 1 468 ? 49.995 8.190 6.884 1.00 30.39 468 ALA A N 1
ATOM 3587 C CA . ALA A 1 468 ? 49.123 7.396 7.743 1.00 30.39 468 ALA A CA 1
ATOM 3588 C C . ALA A 1 468 ? 49.077 7.935 9.191 1.00 30.39 468 ALA A C 1
ATOM 3590 O O . ALA A 1 468 ? 50.116 8.363 9.706 1.00 30.39 468 ALA A O 1
ATOM 3591 N N . PRO A 1 469 ? 47.933 7.863 9.896 1.00 25.78 469 PRO A N 1
ATOM 3592 C CA . PRO A 1 469 ? 47.919 8.154 11.315 1.00 25.78 469 PRO A CA 1
ATOM 3593 C C . PRO A 1 469 ? 48.494 6.953 12.073 1.00 25.78 469 PRO A C 1
ATOM 3595 O O . PRO A 1 469 ? 47.792 5.999 12.410 1.00 25.78 469 PRO A O 1
ATOM 3598 N N . THR A 1 470 ? 49.794 7.012 12.357 1.00 26.05 470 THR A N 1
ATOM 3599 C CA . THR A 1 470 ? 50.374 6.306 13.499 1.00 26.05 470 THR A CA 1
ATOM 3600 C C . THR A 1 470 ? 49.848 6.966 14.770 1.00 26.05 470 THR A C 1
ATOM 3602 O O . THR A 1 470 ? 49.910 8.185 14.927 1.00 26.05 470 THR A O 1
ATOM 3605 N N . GLN A 1 471 ? 49.327 6.131 15.665 1.00 36.62 471 GLN A N 1
ATOM 3606 C CA . GLN A 1 471 ? 49.003 6.431 17.057 1.00 36.62 471 GLN A CA 1
ATOM 3607 C C . GLN A 1 471 ? 50.027 7.365 17.716 1.00 36.62 471 GLN A C 1
ATOM 3609 O O . GLN A 1 471 ? 51.216 7.080 17.630 1.00 36.62 471 GLN A O 1
ATOM 3614 N N . MET A 1 472 ? 49.553 8.387 18.440 1.00 24.86 472 MET A N 1
ATOM 3615 C CA . MET A 1 472 ? 50.110 8.946 19.690 1.00 24.86 472 MET A CA 1
ATOM 3616 C C . MET A 1 472 ? 49.157 10.041 20.222 1.00 24.86 472 MET A C 1
ATOM 3618 O O . MET A 1 472 ? 48.402 10.614 19.443 1.00 24.86 472 MET A O 1
ATOM 3622 N N . PRO A 1 473 ? 49.256 10.457 21.493 1.00 24.69 473 PRO A N 1
ATOM 3623 C CA . PRO A 1 473 ? 49.100 9.698 22.722 1.00 24.69 473 PRO A CA 1
ATOM 3624 C C . PRO A 1 473 ? 47.817 10.124 23.462 1.00 24.69 473 PRO A C 1
ATOM 3626 O O . PRO A 1 473 ? 47.297 11.226 23.306 1.00 24.69 473 PRO A O 1
ATOM 3629 N N . VAL A 1 474 ? 47.332 9.238 24.327 1.00 30.23 474 VAL A N 1
ATOM 3630 C CA . VAL A 1 474 ? 46.269 9.511 25.296 1.00 30.23 474 VAL A CA 1
ATOM 3631 C C . VAL A 1 474 ? 46.678 10.699 26.178 1.00 30.23 474 VAL A C 1
ATOM 3633 O O . VAL A 1 474 ? 47.504 10.555 27.076 1.00 30.23 474 VAL A O 1
ATOM 3636 N N . GLN A 1 475 ? 46.090 11.870 25.935 1.00 25.77 475 GLN A N 1
ATOM 3637 C CA . GLN A 1 475 ? 45.960 12.923 26.936 1.00 25.77 475 GLN A CA 1
ATOM 3638 C C . GLN A 1 475 ? 44.489 13.040 27.316 1.00 25.77 475 GLN A C 1
ATOM 3640 O O . GLN A 1 475 ? 43.633 13.486 26.558 1.00 25.77 475 GLN A O 1
ATOM 3645 N N . THR A 1 476 ? 44.224 12.568 28.527 1.00 31.03 476 THR A N 1
ATOM 3646 C CA . THR A 1 476 ? 42.981 12.669 29.277 1.00 31.03 476 THR A CA 1
ATOM 3647 C C . THR A 1 476 ? 42.591 14.134 29.472 1.00 31.03 476 THR A C 1
ATOM 3649 O O . THR A 1 476 ? 43.008 14.791 30.428 1.00 31.03 476 THR A O 1
ATOM 3652 N N . HIS A 1 477 ? 41.755 14.650 28.580 1.00 28.45 477 HIS A N 1
ATOM 3653 C CA . HIS A 1 477 ? 40.824 15.716 28.918 1.00 28.45 477 HIS A CA 1
ATOM 3654 C C . HIS A 1 477 ? 39.439 15.099 29.010 1.00 28.45 477 HIS A C 1
ATOM 3656 O O . HIS A 1 477 ? 38.848 14.703 28.010 1.00 28.45 477 HIS A O 1
ATOM 3662 N N . ASN A 1 478 ? 38.985 14.955 30.259 1.00 25.83 478 ASN A N 1
ATOM 3663 C CA . ASN A 1 478 ? 37.634 14.546 30.601 1.00 25.83 478 ASN A CA 1
ATOM 3664 C C . ASN A 1 478 ? 36.649 15.390 29.785 1.00 25.83 478 ASN A C 1
ATOM 3666 O O . ASN A 1 478 ? 36.612 16.611 29.973 1.00 25.83 478 ASN A O 1
ATOM 3670 N N . PRO A 1 479 ? 35.829 14.776 28.919 1.00 28.08 479 PRO A N 1
ATOM 3671 C CA . PRO A 1 479 ? 34.637 15.437 28.441 1.00 28.08 479 PRO A CA 1
ATOM 3672 C C . PRO A 1 479 ? 33.789 15.725 29.675 1.00 28.08 479 PRO A C 1
ATOM 3674 O O . PRO A 1 479 ? 33.513 14.828 30.476 1.00 28.08 479 PRO A O 1
ATOM 3677 N N . VAL A 1 480 ? 33.399 16.984 29.847 1.00 27.70 480 VAL A N 1
ATOM 3678 C CA . VAL A 1 480 ? 32.287 17.334 30.721 1.00 27.70 480 VAL A CA 1
ATOM 3679 C C . VAL A 1 480 ? 31.079 16.597 30.162 1.00 27.70 480 VAL A C 1
ATOM 3681 O O . VAL A 1 480 ? 30.482 16.998 29.168 1.00 27.70 480 VAL A O 1
ATOM 3684 N N . ILE A 1 481 ? 30.782 15.463 30.790 1.00 27.88 481 ILE A N 1
ATOM 3685 C CA . ILE A 1 481 ? 29.512 14.769 30.701 1.00 27.88 481 ILE A CA 1
ATOM 3686 C C . ILE A 1 481 ? 28.490 15.781 31.217 1.00 27.88 481 ILE A C 1
ATOM 3688 O O . ILE A 1 481 ? 28.320 15.953 32.425 1.00 27.88 481 ILE A O 1
ATOM 3692 N N . THR A 1 482 ? 27.815 16.493 30.318 1.00 26.86 482 THR A N 1
ATOM 3693 C CA . THR A 1 482 ? 26.470 16.954 30.631 1.00 26.86 482 THR A CA 1
ATOM 3694 C C . THR A 1 482 ? 25.652 15.689 30.789 1.00 26.86 482 THR A C 1
ATOM 3696 O O . THR A 1 482 ? 25.224 15.073 29.815 1.00 26.86 482 THR A O 1
ATOM 3699 N N . ASN A 1 483 ? 25.542 15.251 32.045 1.00 24.31 483 ASN A N 1
ATOM 3700 C CA . ASN A 1 483 ? 24.642 14.192 32.456 1.00 24.31 483 ASN A CA 1
ATOM 3701 C C . ASN A 1 483 ? 23.314 14.418 31.722 1.00 24.31 483 ASN A C 1
ATOM 3703 O O . ASN A 1 483 ? 22.727 15.490 31.913 1.00 24.31 483 ASN A O 1
ATOM 3707 N N . PRO A 1 484 ? 22.796 13.461 30.926 1.00 28.14 484 PRO A N 1
ATOM 3708 C CA . PRO A 1 484 ? 21.355 13.399 30.785 1.00 28.14 484 PRO A CA 1
ATOM 3709 C C . PRO A 1 484 ? 20.848 13.351 32.220 1.00 28.14 484 PRO A C 1
ATOM 3711 O O . PRO A 1 484 ? 21.272 12.494 33.001 1.00 28.14 484 PRO A O 1
ATOM 3714 N N . THR A 1 485 ? 20.076 14.361 32.613 1.00 26.50 485 THR A N 1
ATOM 3715 C CA . THR A 1 485 ? 19.454 14.409 33.928 1.00 26.50 485 THR A CA 1
ATOM 3716 C C . THR A 1 485 ? 18.837 13.039 34.147 1.00 26.50 485 THR A C 1
ATOM 3718 O O . THR A 1 485 ? 17.962 12.638 33.381 1.00 26.50 485 THR A O 1
ATOM 3721 N N . GLN A 1 486 ? 19.381 12.283 35.106 1.00 25.94 486 GLN A N 1
ATOM 3722 C CA . GLN A 1 486 ? 18.806 11.021 35.531 1.00 25.94 486 GLN A CA 1
ATOM 3723 C C . GLN A 1 486 ? 17.348 11.323 35.863 1.00 25.94 486 GLN A C 1
ATOM 3725 O O . GLN A 1 486 ? 17.052 11.948 36.882 1.00 25.94 486 GLN A O 1
ATOM 3730 N N . ALA A 1 487 ? 16.442 10.922 34.973 1.00 27.34 487 ALA A N 1
ATOM 3731 C CA . ALA A 1 487 ? 15.063 10.721 35.351 1.00 27.34 487 ALA A CA 1
ATOM 3732 C C . ALA A 1 487 ? 15.089 9.717 36.516 1.00 27.34 487 ALA A C 1
ATOM 3734 O O . ALA A 1 487 ? 15.893 8.777 36.476 1.00 27.34 487 ALA A O 1
ATOM 3735 N N . PRO A 1 488 ? 14.285 9.924 37.571 1.00 24.28 488 PRO A N 1
ATOM 3736 C CA . PRO A 1 488 ? 14.297 9.037 38.719 1.00 24.28 488 PRO A CA 1
ATOM 3737 C C . PRO A 1 488 ? 14.145 7.594 38.237 1.00 24.28 488 PRO A C 1
ATOM 3739 O O . PRO A 1 488 ? 13.222 7.291 37.478 1.00 24.28 488 PRO A O 1
ATOM 3742 N N . GLN A 1 489 ? 15.050 6.712 38.673 1.00 27.44 489 GLN A N 1
ATOM 3743 C CA . GLN A 1 489 ? 14.833 5.272 38.622 1.00 27.44 489 GLN A CA 1
ATOM 3744 C C . GLN A 1 489 ? 13.590 4.966 39.461 1.00 27.44 489 GLN A C 1
ATOM 3746 O O . GLN A 1 489 ? 13.678 4.660 40.645 1.00 27.44 489 GLN A O 1
ATOM 3751 N N . ASN A 1 490 ? 12.415 5.063 38.846 1.00 27.42 490 ASN A N 1
ATOM 3752 C CA . ASN A 1 490 ? 11.239 4.392 39.350 1.00 27.42 490 ASN A CA 1
ATOM 3753 C C . ASN A 1 490 ? 11.363 2.933 38.923 1.00 27.42 490 ASN A C 1
ATOM 3755 O O . ASN A 1 490 ? 11.048 2.557 37.797 1.00 27.42 490 ASN A O 1
ATOM 3759 N N . THR A 1 491 ? 11.792 2.104 39.868 1.00 26.58 491 THR A N 1
ATOM 3760 C CA . THR A 1 491 ? 11.481 0.674 39.969 1.00 26.58 491 THR A CA 1
ATOM 3761 C C . THR A 1 491 ? 9.968 0.465 40.141 1.00 26.58 491 THR A C 1
ATOM 3763 O O . THR A 1 491 ? 9.499 -0.145 41.097 1.00 26.58 491 THR A O 1
ATOM 3766 N N . GLY A 1 492 ? 9.182 1.011 39.212 1.00 25.92 492 GLY A N 1
ATOM 3767 C CA . GLY A 1 492 ? 7.738 0.883 39.162 1.00 25.92 492 GLY A CA 1
ATOM 3768 C C . GLY A 1 492 ? 7.344 -0.033 38.017 1.00 25.92 492 GLY A C 1
ATOM 3769 O O . GLY A 1 492 ? 7.341 0.377 36.860 1.00 25.92 492 GLY A O 1
ATOM 3770 N N . THR A 1 493 ? 6.943 -1.255 38.344 1.00 30.81 493 THR A N 1
ATOM 3771 C CA . THR A 1 493 ? 6.021 -2.085 37.557 1.00 30.81 493 THR A CA 1
ATOM 3772 C C . THR A 1 493 ? 4.652 -1.392 37.464 1.00 30.81 493 THR A C 1
ATOM 3774 O O . THR A 1 493 ? 3.658 -1.858 38.013 1.00 30.81 493 THR A O 1
ATOM 3777 N N . GLY A 1 494 ? 4.612 -0.219 36.831 1.00 27.09 494 GLY A N 1
ATOM 3778 C CA . GLY A 1 494 ? 3.442 0.646 36.751 1.00 27.09 494 GLY A CA 1
ATOM 3779 C C . GLY A 1 494 ? 2.920 0.724 35.326 1.00 27.09 494 GLY A C 1
ATOM 3780 O O . GLY A 1 494 ? 3.512 1.385 34.478 1.00 27.09 494 GLY A O 1
ATOM 3781 N N . THR A 1 495 ? 1.784 0.083 35.073 1.00 34.06 495 THR A N 1
ATOM 3782 C CA . THR A 1 495 ? 0.898 0.406 33.951 1.00 34.06 495 THR A CA 1
ATOM 3783 C C . THR A 1 495 ? 0.574 1.902 33.993 1.00 34.06 495 THR A C 1
ATOM 3785 O O . THR A 1 495 ? -0.187 2.342 34.856 1.00 34.06 495 THR A O 1
ATOM 3788 N N . SER A 1 496 ? 1.146 2.705 33.094 1.00 35.44 496 SER A N 1
ATOM 3789 C CA . SER A 1 496 ? 0.684 4.077 32.881 1.00 35.44 496 SER A CA 1
ATOM 3790 C C . SER A 1 496 ? -0.700 4.003 32.235 1.00 35.44 496 SER A C 1
ATOM 3792 O O . SER A 1 496 ? -0.818 3.638 31.064 1.00 35.44 496 SER A O 1
ATOM 3794 N N . GLN A 1 497 ? -1.758 4.283 32.998 1.00 37.22 497 GLN A N 1
ATOM 3795 C CA . GLN A 1 497 ? -3.104 4.390 32.437 1.00 37.22 497 GLN A CA 1
ATOM 3796 C C . GLN A 1 497 ? -3.175 5.650 31.564 1.00 37.22 497 GLN A C 1
ATOM 3798 O O . GLN A 1 497 ? -3.154 6.780 32.061 1.00 37.22 497 GLN A O 1
ATOM 3803 N N . ALA A 1 498 ? -3.253 5.456 30.249 1.00 46.59 498 ALA A N 1
ATOM 3804 C CA . ALA A 1 498 ? -3.723 6.499 29.348 1.00 46.59 498 ALA A CA 1
ATOM 3805 C C . ALA A 1 498 ? -5.212 6.771 29.617 1.00 46.59 498 ALA A C 1
ATOM 3807 O O . ALA A 1 498 ? -5.948 5.892 30.071 1.00 46.59 498 ALA A O 1
ATOM 3808 N N . LYS A 1 499 ? -5.650 8.017 29.387 1.00 55.09 499 LYS A N 1
ATOM 3809 C CA . LYS A 1 499 ? -7.036 8.447 29.641 1.00 55.09 499 LYS A CA 1
ATOM 3810 C C . LYS A 1 499 ? -8.025 7.513 28.929 1.00 55.09 499 LYS A C 1
ATOM 3812 O O . LYS A 1 499 ? -7.844 7.223 27.748 1.00 55.09 499 LYS A O 1
ATOM 3817 N N . HIS A 1 500 ? -9.066 7.076 29.643 1.00 71.62 500 HIS A N 1
ATOM 3818 C CA . HIS A 1 500 ? -10.181 6.318 29.067 1.00 71.62 500 HIS A CA 1
ATOM 3819 C C . HIS A 1 500 ? -10.847 7.113 27.938 1.00 71.62 500 HIS A C 1
ATOM 3821 O O . HIS A 1 500 ? -10.951 8.340 28.016 1.00 71.62 500 HIS A O 1
ATOM 3827 N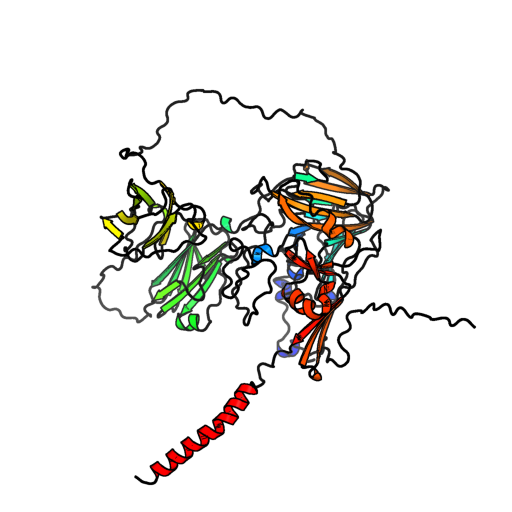 N . GLY A 1 501 ? -11.335 6.420 26.914 1.00 83.75 501 GLY A N 1
ATOM 3828 C CA . GLY A 1 501 ? -11.991 7.061 25.780 1.00 83.75 501 GLY A CA 1
ATOM 3829 C C . GLY A 1 501 ? -12.335 6.077 24.671 1.00 83.75 501 GLY A C 1
ATOM 3830 O O . GLY A 1 501 ? -12.123 4.875 24.803 1.00 83.75 501 GLY A O 1
ATOM 3831 N N . SER A 1 502 ? -12.880 6.603 23.581 1.00 88.06 502 SER A N 1
ATOM 3832 C CA . SER A 1 502 ? -13.190 5.861 22.352 1.00 88.06 502 SER A CA 1
ATOM 3833 C C . SER A 1 502 ? -12.311 6.278 21.167 1.00 88.06 502 SER A C 1
ATOM 3835 O O . SER A 1 502 ? -12.457 5.732 20.081 1.00 88.06 502 SER A O 1
ATOM 3837 N N . LYS A 1 503 ? -11.398 7.235 21.365 1.00 92.88 503 LYS A N 1
ATOM 3838 C CA . LYS A 1 503 ? -10.475 7.762 20.356 1.00 92.88 503 LYS A CA 1
ATOM 3839 C C . LYS A 1 503 ? -9.075 7.862 20.949 1.00 92.88 503 LYS A C 1
ATOM 3841 O O . LYS A 1 503 ? -8.895 8.425 22.032 1.00 92.88 503 LYS A O 1
ATOM 3846 N N . PHE A 1 504 ? -8.094 7.339 20.227 1.00 94.69 504 PHE A N 1
ATOM 3847 C CA . PHE A 1 504 ? -6.688 7.368 20.611 1.00 94.69 504 PHE A CA 1
ATOM 3848 C C . PHE A 1 504 ? -5.843 7.844 19.436 1.00 94.69 504 PHE A C 1
ATOM 3850 O O . PHE A 1 504 ? -5.919 7.285 18.347 1.00 94.69 504 PHE A O 1
ATOM 3857 N N . ILE A 1 505 ? -5.038 8.876 19.669 1.00 94.12 505 ILE A N 1
ATOM 3858 C CA . ILE A 1 505 ? -4.065 9.404 18.715 1.00 94.12 505 ILE A CA 1
ATOM 3859 C C . ILE A 1 505 ? -2.714 8.786 19.050 1.00 94.12 505 ILE A C 1
ATOM 3861 O O . ILE A 1 505 ? -2.274 8.859 20.198 1.00 94.12 505 ILE A O 1
ATOM 3865 N N . MET A 1 506 ? -2.071 8.183 18.059 1.00 95.56 506 MET A N 1
ATOM 3866 C CA . MET A 1 506 ? -0.771 7.533 18.174 1.00 95.56 506 MET A CA 1
ATOM 3867 C C . MET A 1 506 ? 0.237 8.231 17.262 1.00 95.56 506 MET A C 1
ATOM 3869 O O . MET A 1 506 ? 0.003 8.346 16.058 1.00 95.56 506 MET A O 1
ATOM 3873 N N . GLU A 1 507 ? 1.372 8.650 17.822 1.00 94.75 507 GLU A N 1
ATOM 3874 C CA . GLU A 1 507 ? 2.522 9.130 17.051 1.00 94.75 507 GLU A CA 1
ATOM 3875 C C . GLU A 1 507 ? 3.614 8.066 17.032 1.00 94.75 507 GLU A C 1
ATOM 3877 O O . GLU A 1 507 ? 4.163 7.676 18.071 1.00 94.75 507 GLU A O 1
ATOM 3882 N N . LEU A 1 508 ? 3.940 7.602 15.833 1.00 93.69 508 LEU A N 1
ATOM 3883 C CA . LEU A 1 508 ? 4.960 6.598 15.581 1.00 93.69 508 LEU A CA 1
ATOM 3884 C C . LEU A 1 508 ? 6.184 7.290 14.978 1.00 93.69 508 LEU A C 1
ATOM 3886 O O . LEU A 1 508 ? 6.048 8.075 14.036 1.00 93.69 508 LEU A O 1
ATOM 3890 N N . ASN A 1 509 ? 7.380 6.985 15.479 1.00 90.00 509 ASN A N 1
ATOM 3891 C CA . ASN A 1 509 ? 8.608 7.389 14.798 1.00 90.00 509 ASN A CA 1
ATOM 3892 C C . ASN A 1 509 ? 8.695 6.709 13.421 1.00 90.00 509 ASN A C 1
ATOM 3894 O O . ASN A 1 509 ? 8.032 5.695 13.135 1.00 90.00 509 ASN A O 1
ATOM 3898 N N . GLU A 1 510 ? 9.529 7.271 12.552 1.00 83.12 510 GLU A N 1
ATOM 3899 C CA . GLU A 1 510 ? 9.928 6.562 11.343 1.00 83.12 510 GLU A CA 1
ATOM 3900 C C . GLU A 1 510 ? 10.750 5.317 11.701 1.00 83.12 510 GLU A C 1
ATOM 3902 O O . GLU A 1 510 ? 11.529 5.362 12.657 1.00 83.12 510 GLU A O 1
ATOM 3907 N N . PRO A 1 511 ? 10.592 4.197 10.973 1.00 79.75 511 PRO A N 1
ATOM 3908 C CA . PRO A 1 511 ? 11.336 2.975 11.262 1.00 79.75 511 PRO A CA 1
ATOM 3909 C C . PRO A 1 511 ? 12.844 3.205 11.255 1.00 79.75 511 PRO A C 1
ATOM 3911 O O . PRO A 1 511 ? 13.374 3.845 10.351 1.00 79.75 511 PRO A O 1
ATOM 3914 N N . GLY A 1 512 ? 13.532 2.684 12.272 1.00 73.50 512 GLY A N 1
ATOM 3915 C CA . GLY A 1 512 ? 14.961 2.930 12.476 1.00 73.50 512 GLY A CA 1
ATOM 3916 C C . GLY A 1 512 ? 15.316 4.339 12.972 1.00 73.50 512 GLY A C 1
ATOM 3917 O O . GLY A 1 512 ? 16.497 4.670 12.979 1.00 73.50 512 GLY A O 1
ATOM 3918 N N . ASP A 1 513 ? 14.328 5.151 13.373 1.00 70.00 513 ASP A N 1
ATOM 3919 C CA . ASP A 1 513 ? 14.481 6.538 13.844 1.00 70.00 513 ASP A CA 1
ATOM 3920 C C . ASP A 1 513 ? 15.170 7.475 12.827 1.00 70.00 513 ASP A C 1
ATOM 3922 O O . ASP A 1 513 ? 15.821 8.455 13.190 1.00 70.00 513 ASP A O 1
ATOM 3926 N N . GLU A 1 514 ? 15.000 7.198 11.530 1.00 63.84 514 GLU A N 1
ATOM 3927 C CA . GLU A 1 514 ? 15.699 7.898 10.441 1.00 63.84 514 GLU A CA 1
ATOM 3928 C C . GLU A 1 514 ? 15.320 9.391 10.326 1.00 63.84 514 GLU A C 1
ATOM 3930 O O . GLU A 1 514 ? 16.132 10.192 9.863 1.00 63.84 514 GLU A O 1
ATOM 3935 N N . LEU A 1 515 ? 14.126 9.792 10.793 1.00 73.94 515 LEU A N 1
ATOM 3936 C CA . LEU A 1 515 ? 13.645 11.184 10.796 1.00 73.94 515 LEU A CA 1
ATOM 3937 C C . LEU A 1 515 ? 13.178 11.614 12.205 1.00 73.94 515 LEU A C 1
ATOM 3939 O O . LEU A 1 515 ? 11.981 11.592 12.496 1.00 73.94 515 LEU A O 1
ATOM 3943 N N . PRO A 1 516 ? 14.079 12.056 13.104 1.00 77.50 516 PRO A N 1
ATOM 3944 C CA . PRO A 1 516 ? 13.754 12.272 14.523 1.00 77.50 516 PRO A CA 1
ATOM 3945 C C . PRO A 1 516 ? 12.719 13.383 14.784 1.00 77.50 516 PRO A C 1
ATOM 3947 O O . PRO A 1 516 ? 11.999 13.345 15.789 1.00 77.50 516 PRO A O 1
ATOM 3950 N N . ASN A 1 517 ? 12.607 14.352 13.871 1.00 80.44 517 ASN A N 1
ATOM 3951 C CA . ASN A 1 517 ? 11.683 15.489 13.975 1.00 80.44 517 ASN A CA 1
ATOM 3952 C C . ASN A 1 517 ? 10.309 15.226 13.333 1.00 80.44 517 ASN A C 1
ATOM 3954 O O . ASN A 1 517 ? 9.412 16.067 13.436 1.00 80.44 517 ASN A O 1
ATOM 3958 N N . GLN A 1 518 ? 10.137 14.072 12.688 1.00 83.94 518 GLN A N 1
ATOM 3959 C CA . GLN A 1 518 ? 8.917 13.677 11.997 1.00 83.94 518 GLN A CA 1
ATOM 3960 C C . GLN A 1 518 ? 8.291 12.460 12.681 1.00 83.94 518 GLN A C 1
ATOM 3962 O O . GLN A 1 518 ? 8.979 11.591 13.211 1.00 83.94 518 GLN A O 1
ATOM 3967 N N . THR A 1 519 ? 6.963 12.404 12.677 1.00 88.62 519 THR A N 1
ATOM 3968 C CA . THR A 1 519 ? 6.201 11.240 13.137 1.00 88.62 519 THR A CA 1
ATOM 3969 C C . THR A 1 519 ? 5.054 10.940 12.191 1.00 88.62 519 THR A C 1
ATOM 3971 O O . THR A 1 519 ? 4.432 11.847 11.626 1.00 88.62 519 THR A O 1
ATOM 3974 N N . ARG A 1 520 ? 4.741 9.652 12.081 1.00 89.94 520 ARG A N 1
ATOM 3975 C CA . ARG A 1 520 ? 3.538 9.130 11.439 1.00 89.94 520 ARG A CA 1
ATOM 3976 C C . ARG A 1 520 ? 2.402 9.125 12.445 1.00 89.94 520 ARG A C 1
ATOM 3978 O O . ARG A 1 520 ? 2.580 8.663 13.573 1.00 89.94 520 ARG A O 1
ATOM 3985 N N . LYS A 1 521 ? 1.239 9.620 12.036 1.00 91.12 521 LYS A N 1
ATOM 3986 C CA . LYS A 1 521 ? 0.090 9.793 12.925 1.00 91.12 521 LYS A CA 1
ATOM 3987 C C . LYS A 1 521 ? -1.007 8.806 12.569 1.00 91.12 521 LYS A C 1
ATOM 3989 O O . LYS A 1 521 ? -1.434 8.720 11.420 1.00 91.12 521 LYS A O 1
ATOM 3994 N N . TYR A 1 522 ? -1.456 8.068 13.573 1.00 94.94 522 TYR A N 1
ATOM 3995 C CA . TYR A 1 522 ? -2.532 7.097 13.455 1.00 94.94 522 TYR A CA 1
ATOM 3996 C C . TYR A 1 522 ? -3.627 7.405 14.465 1.00 94.94 522 TYR A C 1
ATOM 3998 O O . TYR A 1 522 ? -3.358 7.816 15.593 1.00 94.94 522 TYR A O 1
ATOM 4006 N N . LEU A 1 523 ? -4.865 7.158 14.063 1.00 94.12 523 LEU A N 1
ATOM 4007 C CA . LEU A 1 523 ? -6.032 7.251 14.920 1.00 94.12 523 LEU A CA 1
ATOM 4008 C C . LEU A 1 523 ? -6.628 5.869 15.104 1.00 94.12 523 LEU A C 1
ATOM 4010 O O . LEU A 1 523 ? -6.822 5.134 14.137 1.00 94.12 523 LEU A O 1
ATOM 4014 N N . LEU A 1 524 ? -6.948 5.547 16.347 1.00 96.00 524 LEU A N 1
ATOM 4015 C CA . LEU A 1 524 ? -7.647 4.332 16.709 1.00 96.00 524 LEU A CA 1
ATOM 4016 C C . LEU A 1 524 ? -8.976 4.695 17.363 1.00 96.00 524 LEU A C 1
ATOM 4018 O O . LEU A 1 524 ? -9.008 5.369 18.396 1.00 96.00 524 LEU A O 1
ATOM 4022 N N . TYR A 1 525 ? -10.060 4.227 16.761 1.00 93.81 525 TYR A N 1
ATOM 4023 C CA . TYR A 1 525 ? -11.422 4.478 17.198 1.00 93.81 525 TYR A CA 1
ATOM 4024 C C . TYR A 1 525 ? -12.075 3.190 17.672 1.00 93.81 525 TYR A C 1
ATOM 4026 O O . TYR A 1 525 ? -11.949 2.156 17.025 1.00 93.81 525 TYR A O 1
ATOM 4034 N N . PHE A 1 526 ? -12.803 3.265 18.776 1.00 93.94 526 PHE A N 1
ATOM 4035 C CA . PHE A 1 526 ? -13.586 2.173 19.341 1.00 93.94 526 PHE A CA 1
ATOM 4036 C C . PHE A 1 526 ? -15.053 2.587 19.348 1.00 93.94 526 PHE A C 1
ATOM 4038 O O . PHE A 1 526 ? -15.363 3.730 19.683 1.00 93.94 526 PHE A O 1
ATOM 4045 N N . SER A 1 527 ? -15.968 1.666 19.040 1.00 90.69 527 SER A N 1
ATOM 4046 C CA . SER A 1 527 ? -17.401 1.980 19.109 1.00 90.69 527 SER A CA 1
ATOM 4047 C C . SER A 1 527 ? -17.870 2.322 20.525 1.00 90.69 527 SER A C 1
ATOM 4049 O O . SER A 1 527 ? -18.679 3.225 20.684 1.00 90.69 527 SER A O 1
ATOM 4051 N N . GLN A 1 528 ? -17.307 1.677 21.547 1.00 88.56 528 GLN A N 1
ATOM 4052 C CA . GLN A 1 528 ? -17.596 1.926 22.962 1.00 88.56 528 GLN A CA 1
ATOM 4053 C C . GLN A 1 528 ? -16.344 2.390 23.733 1.00 88.56 528 GLN A C 1
ATOM 4055 O O . GLN A 1 528 ? -15.222 2.092 23.308 1.00 88.56 528 GLN A O 1
ATOM 4060 N N . PRO A 1 529 ? -16.495 3.084 24.878 1.00 91.00 529 PRO A N 1
ATOM 4061 C CA . PRO A 1 529 ? -15.362 3.520 25.690 1.00 91.00 529 PRO A CA 1
ATOM 4062 C C . PRO A 1 529 ? -14.514 2.354 26.220 1.00 91.00 529 PRO A C 1
ATOM 4064 O O . PRO A 1 529 ? -15.027 1.365 26.749 1.00 91.00 529 PRO A O 1
ATOM 4067 N N . VAL A 1 530 ? -13.194 2.506 26.133 1.00 94.12 530 VAL A N 1
ATOM 4068 C CA . VAL A 1 530 ? -12.214 1.503 26.565 1.00 94.12 530 VAL A CA 1
ATOM 4069 C C . VAL A 1 530 ? -11.127 2.110 27.452 1.00 94.12 530 VAL A C 1
ATOM 4071 O O . VAL A 1 530 ? -10.880 3.319 27.467 1.00 94.12 530 VAL A O 1
ATOM 4074 N N . THR A 1 531 ? -10.466 1.234 28.201 1.00 93.56 531 THR A N 1
ATOM 4075 C CA . THR A 1 531 ? -9.277 1.518 29.000 1.00 93.56 531 THR A CA 1
ATOM 4076 C C . THR A 1 531 ? -8.050 0.926 28.310 1.00 93.56 531 THR A C 1
ATOM 4078 O O . THR A 1 531 ? -7.998 -0.302 28.166 1.00 93.56 531 THR A O 1
ATOM 4081 N N . PRO A 1 532 ? -7.072 1.754 27.903 1.00 93.94 532 PRO A N 1
ATOM 4082 C CA . PRO A 1 532 ? -5.791 1.280 27.392 1.00 93.94 532 PRO A CA 1
ATOM 4083 C C . PRO A 1 532 ? -4.877 0.799 28.527 1.00 93.94 532 PRO A C 1
ATOM 4085 O O . PRO A 1 532 ? -4.634 1.513 29.501 1.00 93.94 532 PRO A O 1
ATOM 4088 N N . HIS A 1 533 ? -4.293 -0.383 28.356 1.00 93.06 533 HIS A N 1
ATOM 4089 C CA . HIS A 1 533 ? -3.250 -0.937 29.218 1.00 93.06 533 HIS A CA 1
ATOM 4090 C C . HIS A 1 533 ? -1.966 -1.082 28.407 1.00 93.06 533 HIS A C 1
ATOM 4092 O O . HIS A 1 533 ? -1.807 -2.029 27.635 1.00 93.06 533 HIS A O 1
ATOM 4098 N N . VAL A 1 534 ? -1.069 -0.108 28.555 1.00 92.62 534 VAL A N 1
ATOM 4099 C CA . VAL A 1 534 ? 0.196 -0.040 27.813 1.00 92.62 534 VAL A CA 1
ATOM 4100 C C . VAL A 1 534 ? 1.214 -1.000 28.432 1.00 92.62 534 VAL A C 1
ATOM 4102 O O . VAL A 1 534 ? 1.579 -0.856 29.599 1.00 92.62 534 VAL A O 1
ATOM 4105 N N . ASN A 1 535 ? 1.703 -1.957 27.642 1.00 91.56 535 ASN A N 1
ATOM 4106 C CA . ASN A 1 535 ? 2.771 -2.877 28.015 1.00 91.56 535 ASN A CA 1
ATOM 4107 C C . ASN A 1 535 ? 4.038 -2.580 27.201 1.00 91.56 535 ASN A C 1
ATOM 4109 O O . ASN A 1 535 ? 4.196 -3.054 26.074 1.00 91.56 535 ASN A O 1
ATOM 4113 N N . GLN A 1 536 ? 4.956 -1.824 27.808 1.00 86.88 536 GLN A N 1
ATOM 4114 C CA . GLN A 1 536 ? 6.233 -1.446 27.191 1.00 86.88 536 GLN A CA 1
ATOM 4115 C C . GLN A 1 536 ? 7.097 -2.674 26.857 1.00 86.88 536 GLN A C 1
ATOM 4117 O O . GLN A 1 536 ? 7.672 -2.742 25.782 1.00 86.88 536 GLN A O 1
ATOM 4122 N N . GLY A 1 537 ? 7.146 -3.686 27.734 1.00 87.56 537 GLY A N 1
ATOM 4123 C CA . GLY A 1 537 ? 8.018 -4.854 27.547 1.00 87.56 537 GLY A CA 1
ATOM 4124 C C . GLY A 1 537 ? 7.610 -5.769 26.390 1.00 87.56 537 GLY A C 1
ATOM 4125 O O . GLY A 1 537 ? 8.423 -6.544 25.900 1.00 87.56 537 GLY A O 1
ATOM 4126 N N . GLN A 1 538 ? 6.353 -5.691 25.950 1.00 87.62 538 GLN A N 1
ATOM 4127 C CA . GLN A 1 538 ? 5.847 -6.433 24.792 1.00 87.62 538 GLN A CA 1
ATOM 4128 C C . GLN A 1 538 ? 5.597 -5.529 23.577 1.00 87.62 538 GLN A C 1
ATOM 4130 O O . GLN A 1 538 ? 5.168 -6.029 22.533 1.00 87.62 538 GLN A O 1
ATOM 4135 N N . SER A 1 539 ? 5.823 -4.217 23.709 1.00 93.44 539 SER A N 1
ATOM 4136 C CA . SER A 1 539 ? 5.442 -3.205 22.719 1.00 93.44 539 SER A CA 1
ATOM 4137 C C . SER A 1 539 ? 3.982 -3.374 22.265 1.00 93.44 539 SER A C 1
ATOM 4139 O O . SER A 1 539 ? 3.686 -3.408 21.072 1.00 93.44 539 SER A O 1
ATOM 4141 N N . THR A 1 540 ? 3.060 -3.561 23.216 1.00 95.06 540 THR A N 1
ATOM 4142 C CA . THR A 1 540 ? 1.623 -3.772 22.949 1.00 95.06 540 THR A CA 1
ATOM 4143 C C . THR A 1 540 ? 0.749 -2.908 23.849 1.00 95.06 540 THR A C 1
ATOM 4145 O O . THR A 1 540 ? 1.157 -2.486 24.931 1.00 95.06 540 THR A O 1
ATOM 4148 N N . ILE A 1 541 ? -0.479 -2.658 23.407 1.00 95.62 541 ILE A N 1
ATOM 4149 C CA . ILE A 1 541 ? -1.529 -2.002 24.179 1.00 95.62 541 ILE A CA 1
ATOM 4150 C C . ILE A 1 541 ? -2.760 -2.902 24.151 1.00 95.62 541 ILE A C 1
ATOM 4152 O O . ILE A 1 541 ? -3.286 -3.206 23.080 1.00 95.62 541 ILE A O 1
ATOM 4156 N N . ASN A 1 542 ? -3.224 -3.312 25.330 1.00 94.81 542 ASN A N 1
ATOM 4157 C CA . ASN A 1 542 ? -4.468 -4.063 25.474 1.00 94.81 542 ASN A CA 1
ATOM 4158 C C . ASN A 1 542 ? -5.602 -3.097 25.803 1.00 94.81 542 ASN A C 1
ATOM 4160 O O . ASN A 1 542 ? -5.476 -2.298 26.730 1.00 94.81 542 ASN A O 1
ATOM 4164 N N . PHE A 1 543 ? -6.718 -3.186 25.088 1.00 94.75 543 PHE A N 1
ATOM 4165 C CA . PHE A 1 543 ? -7.882 -2.341 25.333 1.00 94.75 543 PHE A CA 1
ATOM 4166 C C . PHE A 1 543 ? -9.012 -3.163 25.940 1.00 94.75 543 PHE A C 1
ATOM 4168 O O . PHE A 1 543 ? -9.416 -4.181 25.389 1.00 94.75 543 PHE A O 1
ATOM 4175 N N . THR A 1 544 ? -9.527 -2.712 27.082 1.00 94.25 544 THR A N 1
ATOM 4176 C CA . THR A 1 544 ? -10.614 -3.395 27.810 1.00 94.25 544 THR A CA 1
ATOM 4177 C C . THR A 1 544 ? -11.821 -2.470 27.955 1.00 94.25 544 THR A C 1
ATOM 4179 O O . THR A 1 544 ? -11.615 -1.275 28.182 1.00 94.25 544 THR A O 1
ATOM 4182 N N . PRO A 1 545 ? -13.070 -2.957 27.837 1.00 93.56 545 PRO A N 1
ATOM 4183 C CA . PRO A 1 545 ? -14.257 -2.121 28.028 1.00 93.56 545 PRO A CA 1
ATOM 4184 C C . PRO A 1 545 ? -14.292 -1.488 29.420 1.00 93.56 545 PRO A C 1
ATOM 4186 O O . PRO A 1 545 ? -14.022 -2.155 30.420 1.00 93.56 545 PRO A O 1
ATOM 4189 N N . THR A 1 546 ? -14.674 -0.212 29.515 1.00 90.94 546 THR A N 1
ATOM 4190 C CA . THR A 1 546 ? -14.863 0.446 30.825 1.00 90.94 546 THR A CA 1
ATOM 4191 C C . THR A 1 546 ? -16.057 -0.119 31.597 1.00 90.94 546 THR A C 1
ATOM 4193 O O . THR A 1 546 ? -16.073 -0.064 32.824 1.00 90.94 546 THR A O 1
ATOM 4196 N N . SER A 1 547 ? -17.030 -0.698 30.892 1.00 87.94 547 SER A N 1
ATOM 4197 C CA . SER A 1 547 ? -18.183 -1.413 31.450 1.00 87.94 547 SER A CA 1
ATOM 4198 C C . SER A 1 547 ? -17.832 -2.784 32.050 1.00 87.94 547 SER A C 1
ATOM 4200 O O . SER A 1 547 ? -18.675 -3.388 32.712 1.00 87.94 547 SER A O 1
ATOM 4202 N N . GLY A 1 548 ? -16.598 -3.268 31.861 1.00 89.19 548 GLY A N 1
ATOM 4203 C CA . GLY A 1 548 ? -16.174 -4.616 32.238 1.00 89.19 548 GLY A CA 1
ATOM 4204 C C . GLY A 1 548 ? -16.544 -5.682 31.200 1.00 89.19 548 GLY A C 1
ATOM 4205 O O . GLY A 1 548 ? -17.236 -5.422 30.219 1.00 89.19 548 GLY A O 1
ATOM 4206 N N . GLY A 1 549 ? -16.059 -6.909 31.410 1.00 91.19 549 GLY A N 1
ATOM 4207 C CA . GLY A 1 549 ? -16.224 -8.008 30.452 1.00 91.19 549 GLY A CA 1
ATOM 4208 C C . GLY A 1 549 ? -15.271 -7.919 29.256 1.00 91.19 549 GLY A C 1
ATOM 4209 O O . GLY A 1 549 ? -14.225 -7.276 29.334 1.00 91.19 549 GLY A O 1
ATOM 4210 N N . LYS A 1 550 ? -15.620 -8.617 28.169 1.00 93.12 550 LYS A N 1
ATOM 4211 C CA . LYS A 1 550 ? -14.867 -8.616 26.909 1.00 93.12 550 LYS A CA 1
ATOM 4212 C C . LYS A 1 550 ? -15.460 -7.637 25.912 1.00 93.12 550 LYS A C 1
ATOM 4214 O O . LYS A 1 550 ? -16.675 -7.434 25.869 1.00 93.12 550 LYS A O 1
ATOM 4219 N N . TYR A 1 551 ? -14.595 -7.052 25.095 1.00 93.50 551 TYR A N 1
ATOM 4220 C CA . TYR A 1 551 ? -15.023 -6.102 24.080 1.00 93.50 551 TYR A CA 1
ATOM 4221 C C . TYR A 1 551 ? -15.890 -6.761 22.990 1.00 93.50 551 TYR A C 1
ATOM 4223 O O . TYR A 1 551 ? -15.642 -7.882 22.545 1.00 93.50 551 TYR A O 1
ATOM 4231 N N . ASN A 1 552 ? -16.943 -6.040 22.601 1.00 93.44 552 ASN A N 1
ATOM 4232 C CA . ASN A 1 552 ? -17.887 -6.370 21.538 1.00 93.44 552 ASN A CA 1
ATOM 4233 C C . ASN A 1 552 ? -18.178 -5.074 20.777 1.00 93.44 552 ASN A C 1
ATOM 4235 O O . ASN A 1 552 ? -18.674 -4.124 21.381 1.00 93.44 552 ASN A O 1
ATOM 4239 N N . GLY A 1 553 ? -17.837 -5.003 19.495 1.00 92.81 553 GLY A N 1
ATOM 4240 C CA . GLY A 1 553 ? -17.958 -3.765 18.725 1.00 92.81 553 GLY A CA 1
ATOM 4241 C C . GLY A 1 553 ? -16.900 -3.633 17.641 1.00 92.81 553 GLY A C 1
ATOM 4242 O O . GLY A 1 553 ? -16.203 -4.596 17.326 1.00 92.81 553 GLY A O 1
ATOM 4243 N N . ILE A 1 554 ? -16.769 -2.432 17.077 1.00 93.81 554 ILE A N 1
ATOM 4244 C CA . ILE A 1 554 ? -15.794 -2.166 16.016 1.00 93.81 554 ILE A CA 1
ATOM 4245 C C . ILE A 1 554 ? -14.598 -1.367 16.509 1.00 93.81 554 ILE A C 1
ATOM 4247 O O . ILE A 1 554 ? -14.734 -0.409 17.273 1.00 93.81 554 ILE A O 1
ATOM 4251 N N . VAL A 1 555 ? -13.435 -1.725 15.976 1.00 96.00 555 VAL A N 1
ATOM 4252 C CA . VAL A 1 555 ? -12.223 -0.916 16.033 1.00 96.00 555 VAL A CA 1
ATOM 4253 C C . VAL A 1 555 ? -11.910 -0.423 14.627 1.00 96.00 555 VAL A C 1
ATOM 4255 O O . VAL A 1 555 ? -11.755 -1.229 13.707 1.00 96.00 555 VAL A O 1
ATOM 4258 N N . GLN A 1 556 ? -11.814 0.894 14.458 1.00 95.00 556 GLN A N 1
ATOM 4259 C CA . GLN A 1 556 ? -11.424 1.517 13.196 1.00 95.00 556 GLN A CA 1
ATOM 4260 C C . GLN A 1 556 ? -10.039 2.153 13.319 1.00 95.00 556 GLN A C 1
ATOM 4262 O O . GLN A 1 556 ? -9.756 2.865 14.283 1.00 95.00 556 GLN A O 1
ATOM 4267 N N . LEU A 1 557 ? -9.178 1.890 12.338 1.00 96.25 557 LEU A N 1
ATOM 4268 C CA . LEU A 1 557 ? -7.856 2.493 12.211 1.00 96.25 557 LEU A CA 1
ATOM 4269 C C . LEU A 1 557 ? -7.872 3.493 11.061 1.00 96.25 557 LEU A C 1
ATOM 4271 O O . LEU A 1 557 ? -8.268 3.148 9.947 1.00 96.25 557 LEU A O 1
ATOM 4275 N N . ALA A 1 558 ? -7.379 4.697 11.328 1.00 92.56 558 ALA A N 1
ATOM 4276 C CA . ALA A 1 558 ? -7.116 5.691 10.306 1.00 92.56 558 ALA A CA 1
ATOM 4277 C C . ALA A 1 558 ? -5.657 6.159 10.351 1.00 92.56 558 ALA A C 1
ATOM 4279 O O . ALA A 1 558 ? -5.009 6.148 11.399 1.00 92.56 558 ALA A O 1
ATOM 4280 N N . TYR A 1 559 ? -5.147 6.574 9.197 1.00 90.81 559 TYR A N 1
ATOM 4281 C CA . TYR A 1 559 ? -3.843 7.216 9.066 1.00 90.81 559 TYR A CA 1
ATOM 4282 C C . TYR A 1 559 ? -4.057 8.705 8.784 1.00 90.81 559 TYR A C 1
ATOM 4284 O O . TYR A 1 559 ? -5.032 9.055 8.124 1.00 90.81 559 TYR A O 1
ATOM 4292 N N . LEU A 1 560 ? -3.187 9.569 9.303 1.00 87.06 560 LEU A N 1
ATOM 4293 C CA . LEU A 1 560 ? -3.307 11.028 9.186 1.00 87.06 560 LEU A CA 1
ATOM 4294 C C . LEU A 1 560 ? -2.147 11.689 8.435 1.00 87.06 560 LEU A C 1
ATOM 4296 O O . LEU A 1 560 ? -2.068 12.913 8.392 1.00 87.06 560 LEU A O 1
ATOM 4300 N N . GLY A 1 561 ? -1.234 10.900 7.875 1.00 82.69 561 GLY A N 1
ATOM 4301 C CA . GLY A 1 561 ? -0.020 11.421 7.256 1.00 82.69 561 GLY A CA 1
ATOM 4302 C C . GLY A 1 561 ? 1.187 11.420 8.193 1.00 82.69 561 GLY A C 1
ATOM 4303 O O . GLY A 1 561 ? 1.111 11.134 9.399 1.00 82.69 561 GLY A O 1
ATOM 4304 N N . ALA A 1 562 ? 2.339 11.707 7.598 1.00 81.31 562 ALA A N 1
ATOM 4305 C CA . ALA A 1 562 ? 3.577 11.985 8.299 1.00 81.31 562 ALA A CA 1
ATOM 4306 C C . ALA A 1 562 ? 3.806 13.499 8.346 1.00 81.31 562 ALA A C 1
ATOM 4308 O O . ALA A 1 562 ? 3.517 14.221 7.398 1.00 81.31 562 ALA A O 1
ATOM 4309 N N . GLY A 1 563 ? 4.321 13.998 9.464 1.00 80.50 563 GLY A N 1
ATOM 4310 C CA . GLY A 1 563 ? 4.561 15.430 9.630 1.00 80.50 563 GLY A CA 1
ATOM 4311 C C . GLY A 1 563 ? 5.306 15.743 10.921 1.00 80.50 563 GLY A C 1
ATOM 4312 O O . GLY A 1 563 ? 5.726 14.810 11.618 1.00 80.50 563 GLY A O 1
ATOM 4313 N N . PRO A 1 564 ? 5.452 17.029 11.281 1.00 85.62 564 PRO A N 1
ATOM 4314 C CA . PRO A 1 564 ? 6.151 17.435 12.494 1.00 85.62 564 PRO A CA 1
ATOM 4315 C C . PRO A 1 564 ? 5.645 16.680 13.728 1.00 85.62 564 PRO A C 1
ATOM 4317 O O . PRO A 1 564 ? 4.445 16.429 13.881 1.00 85.62 564 PRO A O 1
ATOM 4320 N N . ARG A 1 565 ? 6.565 16.270 14.603 1.00 89.12 565 ARG A N 1
ATOM 4321 C CA . ARG A 1 565 ? 6.226 15.653 15.895 1.00 89.12 565 ARG A CA 1
ATOM 4322 C C . ARG A 1 565 ? 5.316 16.576 16.714 1.00 89.12 565 ARG A C 1
ATOM 4324 O O . ARG A 1 565 ? 5.586 17.771 16.800 1.00 89.12 565 ARG A O 1
ATOM 4331 N N . GLY A 1 566 ? 4.267 16.026 17.324 1.00 87.38 566 GLY A N 1
ATOM 4332 C CA . GLY A 1 566 ? 3.301 16.800 18.108 1.00 87.38 566 GLY A CA 1
ATOM 4333 C C . GLY A 1 566 ? 2.293 17.618 17.294 1.00 87.38 566 GLY A C 1
ATOM 4334 O O . GLY A 1 566 ? 1.493 18.338 17.892 1.00 87.38 566 GLY A O 1
ATOM 4335 N N . ASP A 1 567 ? 2.311 17.552 15.958 1.00 86.69 567 ASP A N 1
ATOM 4336 C CA . ASP A 1 567 ? 1.291 18.213 15.142 1.00 86.69 567 ASP A CA 1
ATOM 4337 C C . ASP A 1 567 ? -0.074 17.526 15.316 1.00 86.69 567 ASP A C 1
ATOM 4339 O O . ASP A 1 567 ? -0.213 16.313 15.171 1.00 86.69 567 ASP A O 1
ATOM 4343 N N . THR A 1 568 ? -1.092 18.318 15.641 1.00 85.62 568 THR A N 1
ATOM 4344 C CA . THR A 1 568 ? -2.451 17.851 15.949 1.00 85.62 568 THR A CA 1
ATOM 4345 C C . THR A 1 568 ? -3.499 18.380 14.973 1.00 85.62 568 THR A C 1
ATOM 4347 O O . THR A 1 568 ? -4.690 18.138 15.173 1.00 85.62 568 THR A O 1
ATOM 4350 N N . THR A 1 569 ? -3.070 19.078 13.916 1.00 84.69 569 THR A N 1
ATOM 4351 C CA . THR A 1 569 ? -3.941 19.826 12.995 1.00 84.69 569 THR A CA 1
ATOM 4352 C C . THR A 1 569 ? -5.028 18.950 12.368 1.00 84.69 569 THR A C 1
ATOM 4354 O O . THR A 1 569 ? -6.182 19.361 12.317 1.00 84.69 569 THR A O 1
ATOM 4357 N N . HIS A 1 570 ? -4.683 17.719 11.984 1.00 86.06 570 HIS A N 1
ATOM 4358 C CA . HIS A 1 570 ? -5.568 16.795 11.263 1.00 86.06 570 HIS A CA 1
ATOM 4359 C C . HIS A 1 570 ? -6.275 15.771 12.159 1.00 86.06 570 HIS A C 1
ATOM 4361 O O . HIS A 1 570 ? -6.898 14.828 11.674 1.00 86.06 570 HIS A O 1
ATOM 4367 N N . ASN A 1 571 ? -6.189 15.917 13.486 1.00 88.69 571 ASN A N 1
ATOM 4368 C CA . ASN A 1 571 ? -6.652 14.879 14.410 1.00 88.69 571 ASN A CA 1
ATOM 4369 C C . ASN A 1 571 ? -8.151 14.584 14.320 1.00 88.69 571 ASN A C 1
ATOM 4371 O O . ASN A 1 571 ? -8.564 13.527 14.791 1.00 88.69 571 ASN A O 1
ATOM 4375 N N . ASN A 1 572 ? -8.960 15.489 13.767 1.00 88.81 572 ASN A N 1
ATOM 4376 C CA . ASN A 1 572 ? -10.417 15.357 13.709 1.00 88.81 572 ASN A CA 1
ATOM 4377 C C . ASN A 1 572 ? -10.966 15.231 12.280 1.00 88.81 572 ASN A C 1
ATOM 4379 O O . ASN A 1 572 ? -12.176 15.101 12.125 1.00 88.81 572 ASN A O 1
ATOM 4383 N N . ASP A 1 573 ? -10.111 15.230 11.254 1.00 87.06 573 ASP A N 1
ATOM 4384 C CA . ASP A 1 573 ? -10.529 15.295 9.843 1.00 87.06 573 ASP A CA 1
ATOM 4385 C C . ASP A 1 573 ? -11.378 14.094 9.402 1.00 87.06 573 ASP A C 1
ATOM 4387 O O . ASP A 1 573 ? -12.099 14.170 8.413 1.00 87.06 573 ASP A O 1
ATOM 4391 N N . LEU A 1 574 ? -11.305 12.981 10.137 1.00 89.00 574 LEU A N 1
ATOM 4392 C CA . LEU A 1 574 ? -12.017 11.740 9.828 1.00 89.00 574 LEU A CA 1
ATOM 4393 C C . LEU A 1 574 ? -13.123 11.405 10.837 1.00 89.00 574 LEU A C 1
ATOM 4395 O O . LEU A 1 574 ? -13.752 10.353 10.729 1.00 89.00 574 LEU A O 1
ATOM 4399 N N . ASP A 1 575 ? -13.380 12.285 11.810 1.00 88.81 575 ASP A N 1
ATOM 4400 C CA . ASP A 1 575 ? -14.344 12.020 12.884 1.00 88.81 575 ASP A CA 1
ATOM 4401 C C . ASP A 1 575 ? -15.796 11.919 12.382 1.00 88.81 575 ASP A C 1
ATOM 4403 O O . ASP A 1 575 ? -16.622 11.250 13.003 1.00 88.81 575 ASP A O 1
ATOM 4407 N N . GLU A 1 576 ? -16.116 12.556 11.255 1.00 86.50 576 GLU A N 1
ATOM 4408 C CA . GLU A 1 576 ? -17.456 12.525 10.653 1.00 86.50 576 GLU A CA 1
ATOM 4409 C C . GLU A 1 576 ? -17.775 11.211 9.911 1.00 86.50 576 GLU A C 1
ATOM 4411 O O . GLU A 1 576 ? -18.939 10.930 9.632 1.00 86.50 576 GLU A O 1
ATOM 4416 N N . TYR A 1 577 ? -16.771 10.365 9.654 1.00 89.19 577 TYR A N 1
ATOM 4417 C CA . TYR A 1 577 ? -16.923 9.089 8.932 1.00 89.19 577 TYR A CA 1
ATOM 4418 C C . TYR A 1 577 ? -16.879 7.861 9.854 1.00 89.19 577 TYR A C 1
ATOM 4420 O O . TYR A 1 577 ? -16.858 6.715 9.403 1.00 89.19 577 TYR A O 1
ATOM 4428 N N . LEU A 1 578 ? -16.844 8.083 11.170 1.00 87.88 578 LEU A N 1
ATOM 4429 C CA . LEU A 1 578 ? -16.744 7.018 12.162 1.00 87.88 578 LEU A CA 1
ATOM 4430 C C . LEU A 1 578 ? -18.030 6.203 12.255 1.00 87.88 578 LEU A C 1
ATOM 4432 O O . LEU A 1 578 ? -19.141 6.723 12.157 1.00 87.88 578 LEU A O 1
ATOM 4436 N N . GLY A 1 579 ? -17.883 4.912 12.534 1.00 85.00 579 GLY A N 1
ATOM 4437 C CA . GLY A 1 579 ? -19.016 4.024 12.782 1.00 85.00 579 GLY A CA 1
ATOM 4438 C C . GLY A 1 579 ? -19.634 3.410 11.528 1.00 85.00 579 GLY A C 1
ATOM 4439 O O . GLY A 1 579 ? -20.326 2.399 11.642 1.00 85.00 579 GLY A O 1
ATOM 4440 N N . VAL A 1 580 ? -19.368 3.965 10.344 1.00 90.50 580 VAL A N 1
ATOM 4441 C CA . VAL A 1 580 ? -19.849 3.422 9.069 1.00 90.50 580 VAL A CA 1
ATOM 4442 C C . VAL A 1 580 ? -18.682 2.849 8.278 1.00 90.50 580 VAL A C 1
ATOM 4444 O O . VAL A 1 580 ? -17.605 3.435 8.210 1.00 90.50 580 VAL A O 1
ATOM 4447 N N . TYR A 1 581 ? -18.882 1.669 7.701 1.00 92.69 581 TYR A N 1
ATOM 4448 C CA . TYR A 1 581 ? -17.882 0.980 6.891 1.00 92.69 581 TYR A CA 1
ATOM 4449 C C . TYR A 1 581 ? -18.551 0.220 5.748 1.00 92.69 581 TYR A C 1
ATOM 4451 O O . TYR A 1 581 ? -19.727 -0.130 5.825 1.00 92.69 581 TYR A O 1
ATOM 4459 N N . SER A 1 582 ? -17.808 -0.038 4.674 1.00 94.38 582 SER A N 1
ATOM 4460 C CA . SER A 1 582 ? -18.283 -0.877 3.574 1.00 94.38 582 SER A CA 1
ATOM 4461 C C . SER A 1 582 ? -18.219 -2.352 3.977 1.00 94.38 582 SER A C 1
ATOM 4463 O O . SER A 1 582 ? -17.188 -2.815 4.470 1.00 94.38 582 SER A O 1
ATOM 4465 N N . TYR A 1 583 ? -19.305 -3.101 3.767 1.00 94.75 583 TYR A N 1
ATOM 4466 C CA . TYR A 1 583 ? -19.357 -4.530 4.076 1.00 94.75 583 TYR A CA 1
ATOM 4467 C C . TYR A 1 583 ? -19.918 -5.320 2.899 1.00 94.75 583 TYR A C 1
ATOM 4469 O O . TYR A 1 583 ? -21.090 -5.198 2.566 1.00 94.75 583 TYR A O 1
ATOM 4477 N N . LYS A 1 584 ? -19.090 -6.170 2.285 1.00 94.25 584 LYS A N 1
ATOM 4478 C CA . LYS A 1 584 ? -19.450 -6.947 1.084 1.00 94.25 584 LYS A CA 1
ATOM 4479 C C . LYS A 1 584 ? -19.991 -6.065 -0.061 1.00 94.25 584 LYS A C 1
ATOM 4481 O O . LYS A 1 584 ? -21.112 -6.285 -0.519 1.00 94.25 584 LYS A O 1
ATOM 4486 N N . PRO A 1 585 ? -19.225 -5.047 -0.495 1.00 94.50 585 PRO A N 1
ATOM 4487 C CA . PRO A 1 585 ? -19.603 -4.218 -1.633 1.00 94.50 585 PRO A CA 1
ATOM 4488 C C . PRO A 1 585 ? -19.728 -5.046 -2.914 1.00 94.50 585 PRO A C 1
ATOM 4490 O O . PRO A 1 585 ? -19.107 -6.105 -3.054 1.00 94.50 585 PRO A O 1
ATOM 4493 N N . SER A 1 586 ? -20.483 -4.520 -3.872 1.00 91.50 586 SER A N 1
ATOM 4494 C CA . SER A 1 586 ? -20.673 -5.128 -5.187 1.00 91.50 586 SER A CA 1
ATOM 4495 C C . SER A 1 586 ? -20.425 -4.130 -6.313 1.00 91.50 586 SER A C 1
ATOM 4497 O O . SER A 1 586 ? -20.540 -2.913 -6.144 1.00 91.50 586 SER A O 1
ATOM 4499 N N . THR A 1 587 ? -20.063 -4.664 -7.472 1.00 90.00 587 THR A N 1
ATOM 4500 C CA . THR A 1 587 ? -19.862 -3.908 -8.706 1.00 90.00 587 THR A CA 1
ATOM 4501 C C . THR A 1 587 ? -20.780 -4.426 -9.786 1.00 90.00 587 THR A C 1
ATOM 4503 O O . THR A 1 587 ? -20.990 -5.629 -9.907 1.00 90.00 587 THR A O 1
ATOM 4506 N N . ALA A 1 588 ? -21.305 -3.510 -10.591 1.00 88.81 588 ALA A N 1
ATOM 4507 C CA . ALA A 1 588 ? -22.110 -3.850 -11.751 1.00 88.81 588 ALA A CA 1
ATOM 4508 C C . ALA A 1 588 ? -21.622 -3.071 -12.972 1.00 88.81 588 ALA A C 1
ATOM 4510 O O . ALA A 1 588 ? -21.181 -1.923 -12.869 1.00 88.81 588 ALA A O 1
ATOM 4511 N N . TYR A 1 589 ? -21.721 -3.698 -14.140 1.00 88.50 589 TYR A N 1
ATOM 4512 C CA . TYR A 1 589 ? -21.184 -3.177 -15.392 1.00 88.50 589 TYR A CA 1
ATOM 4513 C C . TYR A 1 589 ? -22.263 -3.215 -16.466 1.00 88.50 589 TYR A C 1
ATOM 4515 O O . TYR A 1 589 ? -22.956 -4.226 -16.618 1.00 88.50 589 TYR A O 1
ATOM 4523 N N . CYS A 1 590 ? -22.391 -2.151 -17.254 1.00 87.44 590 CYS A N 1
ATOM 4524 C CA . CYS A 1 590 ? -23.223 -2.207 -18.449 1.00 87.44 590 CYS A CA 1
ATOM 4525 C C . CYS A 1 590 ? -22.723 -1.340 -19.593 1.00 87.44 590 CYS A C 1
ATOM 4527 O O . CYS A 1 590 ? -21.936 -0.414 -19.409 1.00 87.44 590 CYS A O 1
ATOM 4529 N N . VAL A 1 591 ? -23.208 -1.652 -20.790 1.00 87.12 591 VAL A N 1
ATOM 4530 C CA . VAL A 1 591 ? -22.923 -0.921 -22.024 1.00 87.12 591 VAL A CA 1
ATOM 4531 C C . VAL A 1 591 ? -24.238 -0.476 -22.639 1.00 87.12 591 VAL A C 1
ATOM 4533 O O . VAL A 1 591 ? -25.199 -1.240 -22.689 1.00 87.12 591 VAL A O 1
ATOM 4536 N N . SER A 1 592 ? -24.296 0.764 -23.106 1.00 85.75 592 SER A N 1
ATOM 4537 C CA . SER A 1 592 ? -25.412 1.267 -23.898 1.00 85.75 592 SER A CA 1
ATOM 4538 C C . SER A 1 592 ? -24.886 1.779 -25.229 1.00 85.75 592 SER A C 1
ATOM 4540 O O . SER A 1 592 ? -24.208 2.808 -25.291 1.00 85.75 592 SER A O 1
ATOM 4542 N N . GLU A 1 593 ? -25.209 1.049 -26.295 1.00 81.94 593 GLU A N 1
ATOM 4543 C CA . GLU A 1 593 ? -24.897 1.457 -27.666 1.00 81.94 593 GLU A CA 1
ATOM 4544 C C . GLU A 1 593 ? -25.683 2.713 -28.064 1.00 81.94 593 GLU A C 1
ATOM 4546 O O . GLU A 1 593 ? -25.139 3.578 -28.746 1.00 81.94 593 GLU A O 1
ATOM 4551 N N . GLU A 1 594 ? -26.920 2.869 -27.571 1.00 83.00 594 GLU A N 1
ATOM 4552 C CA . GLU A 1 594 ? -27.789 4.016 -27.875 1.00 83.00 594 GLU A CA 1
ATOM 4553 C C . GLU A 1 594 ? -27.158 5.360 -27.492 1.00 83.00 594 GLU A C 1
ATOM 4555 O O . GLU A 1 594 ? -27.260 6.331 -28.242 1.00 83.00 594 GLU A O 1
ATOM 4560 N N . VAL A 1 595 ? -26.481 5.417 -26.340 1.00 84.44 595 VAL A N 1
ATOM 4561 C CA . VAL A 1 595 ? -25.772 6.625 -25.880 1.00 84.44 595 VAL A CA 1
ATOM 4562 C C . VAL A 1 595 ? -24.255 6.544 -26.066 1.00 84.44 595 VAL A C 1
ATOM 4564 O O . VAL A 1 595 ? -23.550 7.491 -25.724 1.00 84.44 595 VAL A O 1
ATOM 4567 N N . ASN A 1 596 ? -23.747 5.450 -26.642 1.00 83.88 596 ASN A N 1
ATOM 4568 C CA . ASN A 1 596 ? -22.322 5.179 -26.848 1.00 83.88 596 ASN A CA 1
ATOM 4569 C C . ASN A 1 596 ? -21.485 5.279 -25.551 1.00 83.88 596 ASN A C 1
ATOM 4571 O O . ASN A 1 596 ? -20.413 5.895 -25.522 1.00 83.88 596 ASN A O 1
ATOM 4575 N N . LYS A 1 597 ? -21.986 4.683 -24.460 1.00 87.50 597 LYS A N 1
ATOM 4576 C CA . LYS A 1 597 ? -21.361 4.725 -23.126 1.00 87.50 597 LYS A CA 1
ATOM 4577 C C . LYS A 1 597 ? -21.205 3.347 -22.498 1.00 87.50 597 LYS A C 1
ATOM 4579 O O . LYS A 1 597 ? -22.019 2.449 -22.704 1.00 87.50 597 LYS A O 1
ATOM 4584 N N . THR A 1 598 ? -20.196 3.240 -21.645 1.00 87.12 598 THR A N 1
ATOM 4585 C CA . THR A 1 598 ? -20.010 2.156 -20.683 1.00 87.12 598 THR A CA 1
ATOM 4586 C C . THR A 1 598 ? -20.173 2.715 -19.274 1.00 87.12 598 THR A C 1
ATOM 4588 O O . THR A 1 598 ? -19.671 3.794 -18.961 1.00 87.12 598 THR A O 1
ATOM 4591 N N . PHE A 1 599 ? -20.848 1.962 -18.415 1.00 88.06 599 PHE A N 1
ATOM 4592 C CA . PHE A 1 599 ? -21.137 2.334 -17.040 1.00 88.06 599 PHE A CA 1
ATOM 4593 C C . PHE A 1 599 ? -20.539 1.321 -16.072 1.00 88.06 599 PHE A C 1
ATOM 4595 O O . PHE A 1 599 ? -20.636 0.110 -16.291 1.00 88.06 599 PHE A O 1
ATOM 4602 N N . VAL A 1 600 ? -19.962 1.827 -14.983 1.00 90.06 600 VAL A N 1
ATOM 4603 C CA . VAL A 1 600 ? -19.512 1.022 -13.844 1.00 90.06 600 VAL A CA 1
ATOM 4604 C C . VAL A 1 600 ? -20.162 1.570 -12.586 1.00 90.06 600 VAL A C 1
ATOM 4606 O O . VAL A 1 600 ? -19.925 2.718 -12.211 1.00 90.06 600 VAL A O 1
ATOM 4609 N N . SER A 1 601 ? -20.993 0.754 -11.953 1.00 90.75 601 SER A N 1
ATOM 4610 C CA . SER A 1 601 ? -21.675 1.073 -10.705 1.00 90.75 601 SER A CA 1
ATOM 4611 C C . SER A 1 601 ? -20.960 0.392 -9.547 1.00 90.75 601 SER A C 1
ATOM 4613 O O . SER A 1 601 ? -20.625 -0.791 -9.631 1.00 90.75 601 SER A O 1
ATOM 4615 N N . PHE A 1 602 ? -20.744 1.144 -8.475 1.00 92.38 602 PHE A N 1
ATOM 4616 C CA . PHE A 1 602 ? -20.197 0.660 -7.217 1.00 92.38 602 PHE A CA 1
ATOM 4617 C C . PHE A 1 602 ? -21.285 0.799 -6.164 1.00 92.38 602 PHE A C 1
ATOM 4619 O O . PHE A 1 602 ? -21.730 1.913 -5.887 1.00 92.38 602 PHE A O 1
ATOM 4626 N N . ASP A 1 603 ? -21.703 -0.319 -5.581 1.00 93.06 603 ASP A N 1
ATOM 4627 C CA . ASP A 1 603 ? -22.528 -0.337 -4.379 1.00 93.06 603 ASP A CA 1
ATOM 4628 C C . ASP A 1 603 ? -21.639 -0.724 -3.203 1.00 93.06 603 ASP A C 1
ATOM 4630 O O . ASP A 1 603 ? -21.185 -1.866 -3.086 1.00 93.06 603 ASP A O 1
ATOM 4634 N N . TRP A 1 604 ? -21.361 0.247 -2.339 1.00 93.38 604 TRP A N 1
ATOM 4635 C CA . TRP A 1 604 ? -20.450 0.052 -1.225 1.00 93.38 604 TRP A CA 1
ATOM 4636 C C . TRP A 1 604 ? -21.090 -0.664 -0.037 1.00 93.38 604 TRP A C 1
ATOM 4638 O O . TRP A 1 604 ? -20.365 -1.014 0.893 1.00 93.38 604 TRP A O 1
ATOM 4648 N N . ASN A 1 605 ? -22.407 -0.895 -0.058 1.00 93.38 605 ASN A N 1
ATOM 4649 C CA . ASN A 1 605 ? -23.159 -1.572 0.997 1.00 93.38 605 ASN A CA 1
ATOM 4650 C C . ASN A 1 605 ? -22.741 -1.113 2.418 1.00 93.38 605 ASN A C 1
ATOM 4652 O O . ASN A 1 605 ? -22.109 -1.875 3.164 1.00 93.38 605 ASN A O 1
ATOM 4656 N N . PRO A 1 606 ? -23.001 0.162 2.780 1.00 92.12 606 PRO A N 1
ATOM 4657 C CA . PRO A 1 606 ? -22.602 0.709 4.072 1.00 92.12 606 PRO A CA 1
ATOM 4658 C C . PRO A 1 606 ? -23.268 -0.049 5.225 1.00 92.12 606 PRO A C 1
ATOM 4660 O O . PRO A 1 606 ? -24.475 -0.289 5.222 1.00 92.12 606 PRO A O 1
ATOM 4663 N N . ASN A 1 607 ? -22.483 -0.371 6.247 1.00 90.31 607 ASN A N 1
ATOM 4664 C CA . ASN A 1 607 ? -22.922 -1.051 7.456 1.00 90.31 607 ASN A CA 1
ATOM 4665 C C . ASN A 1 607 ? -22.520 -0.239 8.697 1.00 90.31 607 ASN A C 1
ATOM 4667 O O . ASN A 1 607 ? -21.450 0.366 8.744 1.00 90.31 607 ASN A O 1
ATOM 4671 N N . ASN A 1 608 ? -23.398 -0.222 9.699 1.00 84.88 608 ASN A N 1
ATOM 4672 C CA . ASN A 1 608 ? -23.215 0.453 10.984 1.00 84.88 608 ASN A CA 1
ATOM 4673 C C . ASN A 1 608 ? -23.767 -0.356 12.176 1.00 84.88 608 ASN A C 1
ATOM 4675 O O . ASN A 1 608 ? -23.882 0.175 13.277 1.00 84.88 608 ASN A O 1
ATOM 4679 N N . GLN A 1 609 ? -24.095 -1.641 11.984 1.00 79.25 609 GLN A N 1
ATOM 4680 C CA . GLN A 1 609 ? -24.792 -2.471 12.981 1.00 79.25 609 GLN A CA 1
ATOM 4681 C C . GLN A 1 609 ? -24.037 -2.630 14.311 1.00 79.25 609 GLN A C 1
ATOM 4683 O O . GLN A 1 609 ? -24.648 -2.900 15.340 1.00 79.25 609 GLN A O 1
ATOM 4688 N N . HIS A 1 610 ? -22.715 -2.455 14.298 1.00 74.50 610 HIS A N 1
ATOM 4689 C CA . HIS A 1 610 ? -21.839 -2.607 15.463 1.00 74.50 610 HIS A CA 1
ATOM 4690 C C . HIS A 1 610 ? -21.283 -1.269 15.989 1.00 74.50 610 HIS A C 1
ATOM 4692 O O . HIS A 1 610 ? -20.402 -1.260 16.856 1.00 74.50 610 HIS A O 1
ATOM 4698 N N . ALA A 1 611 ? -21.771 -0.141 15.463 1.00 61.28 611 ALA A N 1
ATOM 4699 C CA . ALA A 1 611 ? -21.396 1.194 15.907 1.00 61.28 611 ALA A CA 1
ATOM 4700 C C . ALA A 1 611 ? -22.403 1.742 16.926 1.00 61.28 611 ALA A C 1
ATOM 4702 O O . ALA A 1 611 ? -23.612 1.663 16.736 1.00 61.28 611 ALA A O 1
ATOM 4703 N N . ASP A 1 612 ? -21.889 2.358 17.990 1.00 54.94 612 ASP A N 1
ATOM 4704 C CA . ASP A 1 612 ? -22.691 2.913 19.092 1.00 54.94 612 ASP A CA 1
ATOM 4705 C C . ASP A 1 612 ? -23.383 4.241 18.690 1.00 54.94 612 ASP A C 1
ATOM 4707 O O . ASP A 1 612 ? -24.292 4.728 19.360 1.00 54.94 612 ASP A O 1
ATOM 4711 N N . LYS A 1 613 ? -22.973 4.838 17.555 1.00 52.19 613 LYS A N 1
ATOM 4712 C CA . LYS A 1 613 ? -23.592 6.020 16.931 1.00 52.19 613 LYS A CA 1
ATOM 4713 C C . LYS A 1 613 ? -23.762 5.808 15.425 1.00 52.19 613 LYS A C 1
ATOM 4715 O O . LYS A 1 613 ? -22.787 5.720 14.690 1.00 52.19 613 LYS A O 1
ATOM 4720 N N . SER A 1 614 ? -25.007 5.793 14.958 1.00 50.81 614 SER A N 1
ATOM 4721 C CA . SER A 1 614 ? -25.394 5.542 13.562 1.00 50.81 614 SER A CA 1
ATOM 4722 C C . SER A 1 614 ? -25.391 6.798 12.667 1.00 50.81 614 SER A C 1
ATOM 4724 O O . SER A 1 614 ? -26.274 6.925 11.822 1.00 50.81 614 SER A O 1
ATOM 4726 N N . MET A 1 615 ? -24.485 7.762 12.878 1.00 55.12 615 MET A N 1
ATOM 4727 C CA . MET A 1 615 ? -24.570 9.088 12.223 1.00 55.12 615 MET A CA 1
ATOM 4728 C C . MET A 1 615 ? -23.383 9.468 11.325 1.00 55.12 615 MET A C 1
ATOM 4730 O O . MET A 1 615 ? -23.362 10.592 10.837 1.00 55.12 615 MET A O 1
ATOM 4734 N N . GLY A 1 616 ? -22.413 8.575 11.112 1.00 73.31 616 GLY A N 1
ATOM 4735 C CA . GLY A 1 616 ? -21.320 8.839 10.172 1.00 73.31 616 GLY A CA 1
ATOM 4736 C C . GLY A 1 616 ? -21.742 8.661 8.712 1.00 73.31 616 GLY A C 1
ATOM 4737 O O . GLY A 1 616 ? -22.708 7.954 8.419 1.00 73.31 616 GLY A O 1
ATOM 4738 N N . GLU A 1 617 ? -21.008 9.275 7.788 1.00 89.25 617 GLU A N 1
ATOM 4739 C CA . GLU A 1 617 ? -21.126 8.983 6.354 1.00 89.25 617 GLU A CA 1
ATOM 4740 C C . GLU A 1 617 ? -20.067 7.958 5.920 1.00 89.25 617 GLU A C 1
ATOM 4742 O O . GLU A 1 617 ? -19.004 7.843 6.530 1.00 89.25 617 GLU A O 1
ATOM 4747 N N . LEU A 1 618 ? -20.336 7.194 4.857 1.00 92.88 618 LEU A N 1
ATOM 4748 C CA . LEU A 1 618 ? -19.322 6.304 4.293 1.00 92.88 618 LEU A CA 1
ATOM 4749 C C . LEU A 1 618 ? -18.375 7.106 3.396 1.00 92.88 618 LEU A C 1
ATOM 4751 O O . LEU A 1 618 ? -18.808 7.637 2.374 1.00 92.88 618 LEU A O 1
ATOM 4755 N N . MET A 1 619 ? -17.088 7.124 3.742 1.00 93.06 619 MET A N 1
ATOM 4756 C CA . MET A 1 619 ? -16.027 7.644 2.883 1.00 93.06 619 MET A CA 1
ATOM 4757 C C . MET A 1 619 ? -15.201 6.510 2.280 1.00 93.06 619 MET A C 1
ATOM 4759 O O . MET A 1 619 ? -14.571 5.730 2.999 1.00 93.06 619 MET A O 1
ATOM 4763 N N . MET A 1 620 ? -15.124 6.493 0.950 1.00 93.94 620 MET A N 1
ATOM 4764 C CA . MET A 1 620 ? -14.199 5.637 0.212 1.00 93.94 620 MET A CA 1
ATOM 4765 C C . MET A 1 620 ? -13.214 6.505 -0.572 1.00 93.94 620 MET A C 1
ATOM 4767 O O . MET A 1 620 ? -13.600 7.427 -1.285 1.00 93.94 620 MET A O 1
ATOM 4771 N N . VAL A 1 621 ? -11.927 6.212 -0.455 1.00 89.44 621 VAL A N 1
ATOM 4772 C CA . VAL A 1 621 ? -10.862 6.840 -1.228 1.00 89.44 621 VAL A CA 1
ATOM 4773 C C . VAL A 1 621 ? -11.026 6.508 -2.707 1.00 89.44 621 VAL A C 1
ATOM 4775 O O . VAL A 1 621 ? -11.190 5.354 -3.108 1.00 89.44 621 VAL A O 1
ATOM 4778 N N . THR A 1 622 ? -10.965 7.545 -3.533 1.00 84.81 622 THR A N 1
ATOM 4779 C CA . THR A 1 622 ? -11.045 7.435 -4.983 1.00 84.81 622 THR A CA 1
ATOM 4780 C C . THR A 1 622 ? -9.648 7.388 -5.587 1.00 84.81 622 THR A C 1
ATOM 4782 O O . THR A 1 622 ? -8.728 8.087 -5.162 1.00 84.81 622 THR A O 1
ATOM 4785 N N . MET A 1 623 ? -9.478 6.571 -6.626 1.00 77.06 623 MET A N 1
ATOM 4786 C CA . MET A 1 623 ? -8.298 6.686 -7.476 1.00 77.06 623 MET A CA 1
ATOM 4787 C C . MET A 1 623 ? -8.412 7.969 -8.310 1.00 77.06 623 MET A C 1
ATOM 4789 O O . MET A 1 623 ? -9.527 8.356 -8.662 1.00 77.06 623 MET A O 1
ATOM 4793 N N . PRO A 1 624 ? -7.302 8.597 -8.731 1.00 71.88 624 PRO A N 1
ATOM 4794 C CA . PRO A 1 624 ? -7.368 9.865 -9.459 1.00 71.88 624 PRO A CA 1
ATOM 4795 C C . PRO A 1 624 ? -8.248 9.835 -10.715 1.00 71.88 624 PRO A C 1
ATOM 4797 O O . PRO A 1 624 ? -8.955 10.793 -11.005 1.00 71.88 624 PRO A O 1
ATOM 4800 N N . HIS A 1 625 ? -8.266 8.722 -11.452 1.00 70.69 625 HIS A N 1
ATOM 4801 C CA . HIS A 1 625 ? -9.152 8.583 -12.610 1.00 70.69 625 HIS A CA 1
ATOM 4802 C C . HIS A 1 625 ? -10.636 8.454 -12.222 1.00 70.69 625 HIS A C 1
ATOM 4804 O O . HIS A 1 625 ? -11.480 8.948 -12.964 1.00 70.69 625 HIS A O 1
ATOM 4810 N N . HIS A 1 626 ? -10.962 7.863 -11.063 1.00 83.00 626 HIS A N 1
ATOM 4811 C CA . HIS A 1 626 ? -12.329 7.871 -10.530 1.00 83.00 626 HIS A CA 1
ATOM 4812 C C . HIS A 1 626 ? -12.752 9.306 -10.208 1.00 83.00 626 HIS A C 1
ATOM 4814 O O . HIS A 1 626 ? -13.792 9.745 -10.683 1.00 83.00 626 HIS A O 1
ATOM 4820 N N . ALA A 1 627 ? -11.920 10.054 -9.475 1.00 83.06 627 ALA A N 1
ATOM 4821 C CA . ALA A 1 627 ? -12.160 11.460 -9.154 1.00 83.06 627 ALA A CA 1
ATOM 4822 C C . ALA A 1 627 ? -12.442 12.299 -10.410 1.00 83.06 627 ALA A C 1
ATOM 4824 O O . ALA A 1 627 ? -13.432 13.023 -10.465 1.00 83.06 627 ALA A O 1
ATOM 4825 N N . LEU A 1 628 ? -11.631 12.146 -11.465 1.00 80.25 628 LEU A N 1
ATOM 4826 C CA . LEU A 1 628 ? -11.829 12.863 -12.731 1.00 80.25 628 LEU A CA 1
ATOM 4827 C C . LEU A 1 628 ? -13.175 12.561 -13.395 1.00 80.25 628 LEU A C 1
ATOM 4829 O O . LEU A 1 628 ? -13.818 13.482 -13.896 1.00 80.25 628 LEU A O 1
ATOM 4833 N N . ILE A 1 629 ? -13.591 11.294 -13.404 1.00 82.31 629 ILE A N 1
ATOM 4834 C CA . ILE A 1 629 ? -14.873 10.877 -13.984 1.00 82.31 629 ILE A CA 1
ATOM 4835 C C . ILE A 1 629 ? -16.031 11.392 -13.120 1.00 82.31 629 ILE A C 1
ATOM 4837 O O . ILE A 1 629 ? -16.963 12.011 -13.629 1.00 82.31 629 ILE A O 1
ATOM 4841 N N . LEU A 1 630 ? -15.944 11.197 -11.803 1.00 85.38 630 LEU A N 1
ATOM 4842 C CA . LEU A 1 630 ? -16.987 11.555 -10.843 1.00 85.38 630 LEU A CA 1
ATOM 4843 C C . LEU A 1 630 ? -17.159 13.069 -10.700 1.00 85.38 630 LEU A C 1
ATOM 4845 O O . LEU A 1 630 ? -18.260 13.530 -10.423 1.00 85.38 630 LEU A O 1
ATOM 4849 N N . LYS A 1 631 ? -16.118 13.872 -10.940 1.00 85.06 631 LYS A N 1
ATOM 4850 C CA . LYS A 1 631 ? -16.163 15.335 -10.797 1.00 85.06 631 LYS A CA 1
ATOM 4851 C C . LYS A 1 631 ? -17.212 16.008 -11.677 1.00 85.06 631 LYS A C 1
ATOM 4853 O O . LYS A 1 631 ? -17.694 17.079 -11.324 1.00 85.06 631 LYS A O 1
ATOM 4858 N N . LYS A 1 632 ? -17.563 15.415 -12.818 1.00 81.69 632 LYS A N 1
ATOM 4859 C CA . LYS A 1 632 ? -18.559 15.995 -13.723 1.00 81.69 632 LYS A CA 1
ATOM 4860 C C . LYS A 1 632 ? -19.950 16.037 -13.083 1.00 81.69 632 LYS A C 1
ATOM 4862 O O . LYS A 1 632 ? -20.590 17.084 -13.108 1.00 81.69 632 LYS A O 1
ATOM 4867 N N . ASP A 1 633 ? -20.373 14.922 -12.492 1.00 82.81 633 ASP A N 1
ATOM 4868 C CA . ASP A 1 633 ? -21.761 14.713 -12.061 1.00 82.81 633 ASP A CA 1
ATOM 4869 C C . ASP A 1 633 ? -21.905 14.600 -10.525 1.00 82.81 633 ASP A C 1
ATOM 4871 O O . ASP A 1 633 ? -22.998 14.765 -9.990 1.00 82.81 633 ASP A O 1
ATOM 4875 N N . TYR A 1 634 ? -20.798 14.405 -9.795 1.00 88.50 634 TYR A N 1
ATOM 4876 C CA . TYR A 1 634 ? -20.764 14.141 -8.350 1.00 88.50 634 TYR A CA 1
ATOM 4877 C C . TYR A 1 634 ? -19.696 14.950 -7.583 1.00 88.50 634 TYR A C 1
ATOM 4879 O O . TYR A 1 634 ? -19.241 14.532 -6.517 1.00 88.50 634 TYR A O 1
ATOM 4887 N N . ALA A 1 635 ? -19.298 16.133 -8.073 1.00 86.88 635 ALA A N 1
ATOM 4888 C CA . ALA A 1 635 ? -18.270 16.970 -7.430 1.00 86.88 635 ALA A CA 1
ATOM 4889 C C . ALA A 1 635 ? -18.521 17.269 -5.939 1.00 86.88 635 ALA A C 1
ATOM 4891 O O . ALA A 1 635 ? -17.571 17.378 -5.173 1.00 86.88 635 ALA A O 1
ATOM 4892 N N . SER A 1 636 ? -19.779 17.401 -5.506 1.00 91.62 636 SER A N 1
ATOM 4893 C CA . SER A 1 636 ? -20.127 17.690 -4.104 1.00 91.62 636 SER A CA 1
ATOM 4894 C C . SER A 1 636 ? -19.790 16.553 -3.134 1.00 91.62 636 SER A C 1
ATOM 4896 O O . SER A 1 636 ? -19.585 16.809 -1.942 1.00 91.62 636 SER A O 1
ATOM 4898 N N . HIS A 1 637 ? -19.739 15.319 -3.644 1.00 91.44 637 HIS A N 1
ATOM 4899 C CA . HIS A 1 637 ? -19.407 14.111 -2.890 1.00 91.44 637 HIS A CA 1
ATOM 4900 C C . HIS A 1 637 ? -17.898 13.894 -2.782 1.00 91.44 637 HIS A C 1
ATOM 4902 O O . HIS A 1 637 ? -17.459 13.178 -1.886 1.00 91.44 637 HIS A O 1
ATOM 4908 N N . LEU A 1 638 ? -17.109 14.526 -3.656 1.00 90.75 638 LEU A N 1
ATOM 4909 C CA . LEU A 1 638 ? -15.653 14.473 -3.609 1.00 90.75 638 LEU A CA 1
ATOM 4910 C C . LEU A 1 638 ? -15.125 15.416 -2.522 1.00 90.75 638 LEU A C 1
ATOM 4912 O O . LEU A 1 638 ? -15.451 16.605 -2.490 1.00 90.75 638 LEU A O 1
ATOM 4916 N N . LYS A 1 639 ? -14.312 14.873 -1.618 1.00 89.94 639 LYS A N 1
ATOM 4917 C CA . LYS A 1 639 ? -13.670 15.570 -0.501 1.00 89.94 639 LYS A CA 1
ATOM 4918 C C . LYS A 1 639 ? -12.165 15.376 -0.578 1.00 89.94 639 LYS A C 1
ATOM 4920 O O . LYS A 1 639 ? -11.690 14.277 -0.857 1.00 89.94 639 LYS A O 1
ATOM 4925 N N . SER A 1 640 ? -11.404 16.421 -0.281 1.00 85.50 640 SER A N 1
ATOM 4926 C CA . SER A 1 640 ? -9.967 16.270 -0.052 1.00 85.50 640 SER A CA 1
ATOM 4927 C C . SER A 1 640 ? -9.735 15.370 1.157 1.00 85.50 640 SER A C 1
ATOM 4929 O O . SER A 1 640 ? -10.439 15.491 2.157 1.00 85.50 640 SER A O 1
ATOM 4931 N N . THR A 1 641 ? -8.741 14.491 1.079 1.00 81.50 641 THR A N 1
ATOM 4932 C CA . THR A 1 641 ? -8.337 13.656 2.215 1.00 81.50 641 THR A CA 1
ATOM 4933 C C . THR A 1 641 ? -6.900 13.955 2.611 1.00 81.50 641 THR A C 1
ATOM 4935 O O . THR A 1 641 ? -6.106 14.458 1.814 1.00 81.50 641 THR A O 1
ATOM 4938 N N . VAL A 1 642 ? -6.545 13.562 3.831 1.00 77.31 642 VAL A N 1
ATOM 4939 C CA . VAL A 1 642 ? -5.174 13.611 4.361 1.00 77.31 642 VAL A CA 1
ATOM 4940 C C . VAL A 1 642 ? -4.199 12.668 3.634 1.00 77.31 642 VAL A C 1
ATOM 4942 O O . VAL A 1 642 ? -3.001 12.714 3.877 1.00 77.31 642 VAL A O 1
ATOM 4945 N N . TYR A 1 643 ? -4.687 11.809 2.731 1.00 72.50 643 TYR A N 1
ATOM 4946 C CA . TYR A 1 643 ? -3.890 10.801 2.018 1.00 72.50 643 TYR A CA 1
ATOM 4947 C C . TYR A 1 643 ? -3.288 11.299 0.694 1.00 72.50 643 TYR A C 1
ATOM 4949 O O . TYR A 1 643 ? -2.635 10.528 -0.017 1.00 72.50 643 TYR A O 1
ATOM 4957 N N . GLY A 1 644 ? -3.599 12.539 0.307 1.00 70.00 644 GLY A N 1
ATOM 4958 C CA . GLY A 1 644 ? -3.307 13.094 -1.018 1.00 70.00 644 GLY A CA 1
ATOM 4959 C C . GLY A 1 644 ? -4.290 12.656 -2.114 1.00 70.00 644 GLY A C 1
ATOM 4960 O O . GLY A 1 644 ? -4.257 13.206 -3.211 1.00 70.00 644 GLY A O 1
ATOM 4961 N N . PHE A 1 645 ? -5.188 11.704 -1.829 1.00 72.44 645 PHE A N 1
ATOM 4962 C CA . PHE A 1 645 ? -6.291 11.296 -2.708 1.00 72.44 645 PHE A CA 1
ATOM 4963 C C . PHE A 1 645 ? -7.558 12.131 -2.438 1.00 72.44 645 PHE A C 1
ATOM 4965 O O . PHE A 1 645 ? -7.751 12.647 -1.336 1.00 72.44 645 PHE A O 1
ATOM 4972 N N . GLU A 1 646 ? -8.475 12.204 -3.405 1.00 84.62 646 GLU A N 1
ATOM 4973 C CA . GLU A 1 646 ? -9.860 12.590 -3.107 1.00 84.62 646 GLU A CA 1
ATOM 4974 C C . GLU A 1 646 ? -10.615 11.377 -2.543 1.00 84.62 646 GLU A C 1
ATOM 4976 O O . GLU A 1 646 ? -10.446 10.247 -3.003 1.00 84.62 646 GLU A O 1
ATOM 4981 N N . GLY A 1 647 ? -11.450 11.597 -1.539 1.00 89.38 647 GLY A N 1
ATOM 4982 C CA . GLY A 1 647 ? -12.425 10.642 -1.033 1.00 89.38 647 GLY A CA 1
ATOM 4983 C C . GLY A 1 647 ? -13.789 10.967 -1.614 1.00 89.38 647 GLY A C 1
ATOM 4984 O O . GLY A 1 647 ? -14.085 12.122 -1.894 1.00 89.38 647 GLY A O 1
ATOM 4985 N N . TYR A 1 648 ? -14.626 9.961 -1.795 1.00 93.38 648 TYR A N 1
ATOM 4986 C CA . TYR A 1 648 ? -16.017 10.141 -2.163 1.00 93.38 648 TYR A CA 1
ATOM 4987 C C . TYR A 1 648 ? -16.893 9.706 -0.999 1.00 93.38 648 TYR A C 1
ATOM 4989 O O . TYR A 1 648 ? -16.739 8.604 -0.463 1.00 93.38 648 TYR A O 1
ATOM 4997 N N . VAL A 1 649 ? -17.813 10.588 -0.629 1.00 94.44 649 VAL A N 1
ATOM 4998 C CA . VAL A 1 649 ? -18.759 10.384 0.463 1.00 94.44 649 VAL A CA 1
ATOM 4999 C C . VAL A 1 649 ? -20.103 9.944 -0.104 1.00 94.44 649 VAL A C 1
ATOM 5001 O O . VAL A 1 649 ? -20.789 10.715 -0.781 1.00 94.44 649 VAL A O 1
ATOM 5004 N N . GLY A 1 650 ? -20.479 8.694 0.155 1.00 91.81 650 GLY A N 1
ATOM 5005 C CA . GLY A 1 650 ? -21.748 8.128 -0.296 1.00 91.81 650 GLY A CA 1
ATOM 5006 C C . GLY A 1 650 ? -21.786 6.602 -0.260 1.00 91.81 650 GLY A C 1
ATOM 5007 O O . GLY A 1 650 ? -20.761 5.929 -0.186 1.00 91.81 650 GLY A O 1
ATOM 5008 N N . SER A 1 651 ? -22.997 6.048 -0.323 1.00 91.00 651 SER A N 1
ATOM 5009 C CA . SER A 1 651 ? -23.236 4.598 -0.338 1.00 91.00 651 SER A CA 1
ATOM 5010 C C . SER A 1 651 ? -22.956 3.952 -1.695 1.00 91.00 651 SER A C 1
ATOM 5012 O O . SER A 1 651 ? -22.737 2.746 -1.769 1.00 91.00 651 SER A O 1
ATOM 5014 N N . SER A 1 652 ? -22.963 4.740 -2.766 1.00 91.00 652 SER A N 1
ATOM 5015 C CA . SER A 1 652 ? -22.743 4.276 -4.129 1.00 91.00 652 SER A CA 1
ATOM 5016 C C . SER A 1 652 ? -22.164 5.390 -5.000 1.00 91.00 652 SER A C 1
ATOM 5018 O O . SER A 1 652 ? -22.310 6.582 -4.699 1.00 91.00 652 SER A O 1
ATOM 5020 N N . TRP A 1 653 ? -21.513 5.005 -6.096 1.00 91.38 653 TRP A N 1
ATOM 5021 C CA . TRP A 1 653 ? -21.209 5.926 -7.189 1.00 91.38 653 TRP A CA 1
ATOM 5022 C C . TRP A 1 653 ? -21.272 5.239 -8.548 1.00 91.38 653 TRP A C 1
ATOM 5024 O O . TRP A 1 653 ? -21.045 4.033 -8.672 1.00 91.38 653 TRP A O 1
ATOM 5034 N N . LEU A 1 654 ? -21.555 6.033 -9.579 1.00 89.81 654 LEU A N 1
ATOM 5035 C CA . LEU A 1 654 ? -21.641 5.596 -10.967 1.00 89.81 654 LEU A CA 1
ATOM 5036 C C . LEU A 1 654 ? -20.561 6.300 -11.785 1.00 89.81 654 LEU A C 1
ATOM 5038 O O . LEU A 1 654 ? -20.485 7.526 -11.808 1.00 89.81 654 LEU A O 1
ATOM 5042 N N . MET A 1 655 ? -19.742 5.522 -12.483 1.00 89.19 655 MET A N 1
ATOM 5043 C CA . MET A 1 655 ? -18.784 6.036 -13.453 1.00 89.19 655 MET A CA 1
ATOM 5044 C C . MET A 1 655 ? -19.321 5.847 -14.868 1.00 89.19 655 MET A C 1
ATOM 5046 O O . MET A 1 655 ? -19.570 4.719 -15.292 1.00 89.19 655 MET A O 1
ATOM 5050 N N . GLU A 1 656 ? -19.456 6.950 -15.599 1.00 88.12 656 GLU A N 1
ATOM 5051 C CA . GLU A 1 656 ? -19.779 6.969 -17.025 1.00 88.12 656 GLU A CA 1
ATOM 5052 C C . GLU A 1 656 ? -18.496 7.161 -17.843 1.00 88.12 656 GLU A C 1
ATOM 5054 O O . GLU A 1 656 ? -17.732 8.102 -17.623 1.00 88.12 656 GLU A O 1
ATOM 5059 N N . MET A 1 657 ? -18.268 6.281 -18.814 1.00 85.44 657 MET A N 1
ATOM 5060 C CA . MET A 1 657 ? -17.121 6.335 -19.716 1.00 85.44 657 MET A CA 1
ATOM 5061 C C . MET A 1 657 ? -17.579 6.212 -21.166 1.00 85.44 657 MET A C 1
ATOM 5063 O O . MET A 1 657 ? -18.559 5.533 -21.467 1.00 85.44 657 MET A O 1
ATOM 5067 N N . ASP A 1 658 ? -16.854 6.850 -22.080 1.00 82.62 658 ASP A N 1
ATOM 5068 C CA . ASP A 1 658 ? -17.077 6.642 -23.510 1.00 82.62 658 ASP A CA 1
ATOM 5069 C C . ASP A 1 658 ? -16.732 5.201 -23.884 1.00 82.62 658 ASP A C 1
ATOM 5071 O O . ASP A 1 658 ? -15.673 4.692 -23.499 1.00 82.62 658 ASP A O 1
ATOM 5075 N N . MET A 1 659 ? -17.610 4.555 -24.653 1.00 73.00 659 MET A N 1
ATOM 5076 C CA . MET A 1 659 ? -17.355 3.200 -25.124 1.00 73.00 659 MET A CA 1
ATOM 5077 C C . MET A 1 659 ? -16.106 3.205 -26.026 1.00 73.00 659 MET A C 1
ATOM 5079 O O . MET A 1 659 ? -16.055 3.967 -27.001 1.00 73.00 659 MET A O 1
ATOM 5083 N N . PRO A 1 660 ? -15.069 2.400 -25.726 1.00 62.62 660 PRO A N 1
ATOM 5084 C CA . PRO A 1 660 ? -13.921 2.294 -26.612 1.00 62.62 660 PRO A CA 1
ATOM 5085 C C . PRO A 1 660 ? -14.377 1.696 -27.945 1.00 62.62 660 PRO A C 1
ATOM 5087 O O . PRO A 1 660 ? -15.115 0.712 -27.967 1.00 62.62 660 PRO A O 1
ATOM 5090 N N . ARG A 1 661 ? -13.922 2.268 -29.068 1.00 57.19 661 ARG A N 1
ATOM 5091 C CA . ARG A 1 661 ? -14.147 1.660 -30.389 1.00 57.19 661 ARG A CA 1
ATOM 5092 C C . ARG A 1 661 ? -13.615 0.230 -30.372 1.00 57.19 661 ARG A C 1
ATOM 5094 O O . ARG A 1 661 ? -12.478 0.007 -29.945 1.00 57.19 661 ARG A O 1
ATOM 5101 N N . ALA A 1 662 ? -14.405 -0.725 -30.854 1.00 56.69 662 ALA A N 1
ATOM 5102 C CA . ALA A 1 662 ? -13.930 -2.089 -31.014 1.00 56.69 662 ALA A CA 1
ATOM 5103 C C . ALA A 1 662 ? -12.691 -2.087 -31.925 1.00 56.69 662 ALA A C 1
ATOM 5105 O O . ALA A 1 662 ? -12.688 -1.453 -32.977 1.00 56.69 662 ALA A O 1
ATOM 5106 N N . ALA A 1 663 ? -11.631 -2.808 -31.544 1.00 48.34 663 ALA A N 1
ATOM 5107 C CA . ALA A 1 663 ? -10.355 -2.818 -32.275 1.00 48.34 663 ALA A CA 1
ATOM 5108 C C . ALA A 1 663 ? -10.464 -3.315 -33.738 1.00 48.34 663 ALA A C 1
ATOM 5110 O O . ALA A 1 663 ? -9.510 -3.187 -34.502 1.00 48.34 663 ALA A O 1
ATOM 5111 N N . MET A 1 664 ? -11.613 -3.881 -34.122 1.00 45.03 664 MET A N 1
ATOM 5112 C CA . MET A 1 664 ? -11.923 -4.347 -35.477 1.00 45.03 664 MET A CA 1
ATOM 5113 C C . MET A 1 664 ? -12.809 -3.383 -36.282 1.00 45.03 664 MET A C 1
ATOM 5115 O O . MET A 1 664 ? -13.035 -3.627 -37.467 1.00 45.03 664 MET A O 1
ATOM 5119 N N . GLU A 1 665 ? -13.306 -2.295 -35.686 1.00 49.03 665 GLU A N 1
ATOM 5120 C CA . GLU A 1 665 ? -14.082 -1.296 -36.418 1.00 49.03 665 GLU A CA 1
ATOM 5121 C C . GLU A 1 665 ? -13.151 -0.322 -37.149 1.00 49.03 665 GLU A C 1
ATOM 5123 O O . GLU A 1 665 ? -12.292 0.313 -36.527 1.00 49.03 665 GLU A O 1
ATOM 5128 N N . PRO A 1 666 ? -13.287 -0.180 -38.479 1.00 51.09 666 PRO A N 1
ATOM 5129 C CA . PRO A 1 666 ? -12.462 0.752 -39.223 1.00 51.09 666 PRO A CA 1
ATOM 5130 C C . PRO A 1 666 ? -12.806 2.187 -38.802 1.00 51.09 666 PRO A C 1
ATOM 5132 O O . PRO A 1 666 ? -13.974 2.553 -38.690 1.00 51.09 666 PRO A O 1
ATOM 5135 N N . ASP A 1 667 ? -11.788 3.023 -38.578 1.00 56.97 667 ASP A N 1
ATOM 5136 C CA . ASP A 1 667 ? -12.005 4.435 -38.262 1.00 56.97 667 ASP A CA 1
ATOM 5137 C C . ASP A 1 667 ? -12.775 5.102 -39.405 1.00 56.97 667 ASP A C 1
ATOM 5139 O O . ASP A 1 667 ? -12.224 5.320 -40.483 1.00 56.97 667 ASP A O 1
ATOM 5143 N N . ASN A 1 668 ? -14.044 5.442 -39.167 1.00 58.53 668 ASN A N 1
ATOM 5144 C CA . ASN A 1 668 ? -14.907 6.067 -40.167 1.00 58.53 668 ASN A CA 1
ATOM 5145 C C . ASN A 1 668 ? -14.291 7.346 -40.751 1.00 58.53 668 ASN A C 1
ATOM 5147 O O . ASN A 1 668 ? -14.478 7.624 -41.930 1.00 58.53 668 ASN A O 1
ATOM 5151 N N . THR A 1 669 ? -13.470 8.071 -39.985 1.00 61.12 669 THR A N 1
ATOM 5152 C CA . THR A 1 669 ? -12.730 9.245 -40.472 1.00 61.12 669 THR A CA 1
ATOM 5153 C C . THR A 1 669 ? -11.672 8.848 -41.497 1.00 61.12 669 THR A C 1
ATOM 5155 O O . THR A 1 669 ? -11.585 9.453 -42.565 1.00 61.12 669 THR A O 1
ATOM 5158 N N . ALA A 1 670 ? -10.901 7.796 -41.208 1.00 55.47 670 ALA A N 1
ATOM 5159 C CA . ALA A 1 670 ? -9.929 7.220 -42.129 1.00 55.47 670 ALA A CA 1
ATOM 5160 C C . ALA A 1 670 ? -10.610 6.592 -43.357 1.00 55.47 670 ALA A C 1
ATOM 5162 O O . ALA A 1 670 ? -10.159 6.803 -44.482 1.00 55.47 670 ALA A O 1
ATOM 5163 N N . VAL A 1 671 ? -11.730 5.888 -43.176 1.00 60.53 671 VAL A N 1
ATOM 5164 C CA . VAL A 1 671 ? -12.549 5.332 -44.265 1.00 60.53 671 VAL A CA 1
ATOM 5165 C C . VAL A 1 671 ? -13.095 6.445 -45.153 1.00 60.53 671 VAL A C 1
ATOM 5167 O O . VAL A 1 671 ? -13.009 6.347 -46.375 1.00 60.53 671 VAL A O 1
ATOM 5170 N N . ASP A 1 672 ? -13.606 7.528 -44.577 1.00 68.88 672 ASP A N 1
ATOM 5171 C CA . ASP A 1 672 ? -14.131 8.665 -45.326 1.00 68.88 672 ASP A CA 1
ATOM 5172 C C . ASP A 1 672 ? -13.024 9.486 -45.983 1.00 68.88 672 ASP A C 1
ATOM 5174 O O . ASP A 1 672 ? -13.234 10.023 -47.070 1.00 68.88 672 ASP A O 1
ATOM 5178 N N . MET A 1 673 ? -11.831 9.558 -45.387 1.00 59.09 673 MET A N 1
ATOM 5179 C CA . MET A 1 673 ? -10.636 10.100 -46.038 1.00 59.09 673 MET A CA 1
ATOM 5180 C C . MET A 1 673 ? -10.208 9.240 -47.228 1.00 59.09 673 MET A C 1
ATOM 5182 O O . MET A 1 673 ? -9.903 9.782 -48.288 1.00 59.09 673 MET A O 1
ATOM 5186 N N . ILE A 1 674 ? -10.227 7.911 -47.098 1.00 61.16 674 ILE A N 1
ATOM 5187 C CA . ILE A 1 674 ? -9.938 6.982 -48.198 1.00 61.16 674 ILE A CA 1
ATOM 5188 C C . ILE A 1 674 ? -10.994 7.119 -49.298 1.00 61.16 674 ILE A C 1
ATOM 5190 O O . ILE A 1 674 ? -10.636 7.218 -50.468 1.00 61.16 674 ILE A O 1
ATOM 5194 N N . LYS A 1 675 ? -12.285 7.200 -48.951 1.00 64.94 675 LYS A N 1
ATOM 5195 C CA . LYS A 1 675 ? -13.380 7.426 -49.909 1.00 64.94 675 LYS A CA 1
ATOM 5196 C C . LYS A 1 675 ? -13.260 8.783 -50.607 1.00 64.94 675 LYS A C 1
ATOM 5198 O O . LYS A 1 675 ? -13.454 8.855 -51.818 1.00 64.94 675 LYS A O 1
ATOM 5203 N N . ARG A 1 676 ? -12.885 9.844 -49.885 1.00 65.62 676 ARG A N 1
ATOM 5204 C CA . ARG A 1 676 ? -12.623 11.175 -50.463 1.00 65.62 676 ARG A CA 1
ATOM 5205 C C . ARG A 1 676 ? -11.396 11.166 -51.384 1.00 65.62 676 ARG A C 1
ATOM 5207 O O . ARG A 1 676 ? -11.457 11.711 -52.483 1.00 65.62 676 ARG A O 1
ATOM 5214 N N . ASN A 1 677 ? -10.329 10.460 -51.010 1.00 58.94 677 ASN A N 1
ATOM 5215 C CA . ASN A 1 677 ? -9.128 10.292 -51.838 1.00 58.94 677 ASN A CA 1
ATOM 5216 C C . ASN A 1 677 ? -9.303 9.283 -52.989 1.00 58.94 677 ASN A C 1
ATOM 5218 O O . ASN A 1 677 ? -8.533 9.301 -53.951 1.00 58.94 677 ASN A O 1
ATOM 5222 N N . ALA A 1 678 ? -10.334 8.434 -52.959 1.00 54.34 678 ALA A N 1
ATOM 5223 C CA . ALA A 1 678 ? -10.644 7.508 -54.047 1.00 54.34 678 ALA A CA 1
ATOM 5224 C C . ALA A 1 678 ? -11.031 8.241 -55.346 1.00 54.34 678 ALA A C 1
ATOM 5226 O O . ALA A 1 678 ? -10.778 7.724 -56.436 1.00 54.34 678 ALA A O 1
ATOM 5227 N N . GLN A 1 679 ? -11.564 9.469 -55.258 1.00 53.94 679 GLN A N 1
ATOM 5228 C CA . GLN A 1 679 ? -11.782 10.312 -56.440 1.00 53.94 679 GLN A CA 1
ATOM 5229 C C . GLN A 1 679 ? -10.473 10.863 -57.033 1.00 53.94 679 GLN A C 1
ATOM 5231 O O . GLN A 1 679 ? -10.358 10.932 -58.254 1.00 53.94 679 GLN A O 1
ATOM 5236 N N . GLN A 1 680 ? -9.450 11.157 -56.220 1.00 51.09 680 GLN A N 1
ATOM 5237 C CA . GLN A 1 680 ? -8.131 11.581 -56.721 1.00 51.09 680 GLN A CA 1
ATOM 5238 C C . GLN A 1 680 ? -7.335 10.421 -57.348 1.00 51.09 680 GLN A C 1
ATOM 5240 O O . GLN A 1 680 ? -6.622 10.614 -58.334 1.00 51.09 680 GLN A O 1
ATOM 5245 N N . ASN A 1 681 ? -7.504 9.193 -56.847 1.00 43.66 681 ASN A N 1
ATOM 5246 C CA . ASN A 1 681 ? -6.815 8.012 -57.380 1.00 43.66 681 ASN A CA 1
ATOM 5247 C C . ASN A 1 681 ? -7.443 7.440 -58.664 1.00 43.66 681 ASN A C 1
ATOM 5249 O O . ASN A 1 681 ? -6.751 6.757 -59.419 1.00 43.66 681 ASN A O 1
ATOM 5253 N N . ARG A 1 682 ? -8.712 7.747 -58.978 1.00 45.97 682 ARG A N 1
ATOM 5254 C CA . ARG A 1 682 ? -9.315 7.381 -60.276 1.00 45.97 682 ARG A CA 1
ATOM 5255 C C . ARG A 1 682 ? -8.746 8.179 -61.456 1.00 45.97 682 ARG A C 1
ATOM 5257 O O . ARG A 1 682 ? -8.698 7.643 -62.559 1.00 45.97 682 ARG A O 1
ATOM 5264 N N . VAL A 1 683 ? -8.267 9.406 -61.231 1.00 46.81 683 VAL A N 1
ATOM 5265 C CA . VAL A 1 683 ? -7.698 10.254 -62.298 1.00 46.81 683 VAL A CA 1
ATOM 5266 C C . VAL A 1 683 ? -6.298 9.775 -62.707 1.00 46.81 683 VAL A C 1
ATOM 5268 O O . VAL A 1 683 ? -6.006 9.683 -63.897 1.00 46.81 683 VAL A O 1
ATOM 5271 N N . LYS A 1 684 ? -5.464 9.327 -61.755 1.00 41.75 684 LYS A N 1
ATOM 5272 C CA . LYS A 1 684 ? -4.112 8.815 -62.064 1.00 41.75 684 LYS A CA 1
ATOM 5273 C C . LYS A 1 684 ? -4.099 7.475 -62.816 1.00 41.75 684 LYS A C 1
ATOM 5275 O O . LYS A 1 684 ? -3.194 7.236 -63.614 1.00 41.75 684 LYS A O 1
ATOM 5280 N N . TYR A 1 685 ? -5.097 6.609 -62.618 1.00 36.69 685 TYR A N 1
ATOM 5281 C CA . TYR A 1 685 ? -5.149 5.319 -63.323 1.00 36.69 685 TYR A CA 1
ATOM 5282 C C . TYR A 1 685 ? -5.656 5.428 -64.771 1.00 36.69 685 TYR A C 1
ATOM 5284 O O . TYR A 1 685 ? -5.266 4.606 -65.599 1.00 36.69 685 TYR A O 1
ATOM 5292 N N . TYR A 1 686 ? -6.451 6.451 -65.113 1.00 38.41 686 TYR A N 1
ATOM 5293 C CA . TYR A 1 686 ? -6.910 6.662 -66.493 1.00 38.41 686 TYR A CA 1
ATOM 5294 C C . TYR A 1 686 ? -5.863 7.359 -67.383 1.00 38.41 686 TYR A C 1
ATOM 5296 O O . TYR A 1 686 ? -5.734 6.989 -68.549 1.00 38.41 686 TYR A O 1
ATOM 5304 N N . GLU A 1 687 ? -5.050 8.284 -66.858 1.00 38.84 687 GLU A N 1
ATOM 5305 C CA . GLU A 1 687 ? -3.984 8.924 -67.657 1.00 38.84 687 GLU A CA 1
ATOM 5306 C C . GLU A 1 687 ? -2.820 7.974 -67.985 1.00 38.84 687 GLU A C 1
ATOM 5308 O O . GLU A 1 687 ? -2.245 8.045 -69.076 1.00 38.84 687 GLU A O 1
ATOM 5313 N N . THR A 1 688 ? -2.526 7.017 -67.098 1.00 40.41 688 THR A N 1
ATOM 5314 C CA . THR A 1 688 ? -1.446 6.033 -67.302 1.00 40.41 688 THR A CA 1
ATOM 5315 C C . THR A 1 688 ? -1.829 4.927 -68.305 1.00 40.41 688 THR A C 1
ATOM 5317 O O . THR A 1 688 ? -0.962 4.367 -68.973 1.00 40.41 688 THR A O 1
ATOM 5320 N N . PHE A 1 689 ? -3.126 4.628 -68.477 1.00 34.34 689 PHE A N 1
ATOM 5321 C CA . PHE A 1 689 ? -3.593 3.609 -69.436 1.00 34.34 689 PHE A CA 1
ATOM 5322 C C . PHE A 1 689 ? -3.758 4.126 -70.876 1.00 34.34 689 PHE A C 1
ATOM 5324 O O . PHE A 1 689 ? -3.698 3.335 -71.817 1.00 34.34 689 PHE A O 1
ATOM 5331 N N . VAL A 1 690 ? -3.940 5.436 -71.082 1.00 42.56 690 VAL A N 1
ATOM 5332 C CA . VAL A 1 690 ? -4.089 6.018 -72.433 1.00 42.56 690 VAL A CA 1
ATOM 5333 C C . VAL A 1 690 ? -2.730 6.339 -73.072 1.00 42.56 690 VAL A C 1
ATOM 5335 O O . VAL A 1 690 ? -2.592 6.270 -74.293 1.00 42.56 690 VAL A O 1
ATOM 5338 N N . THR A 1 691 ? -1.692 6.596 -72.273 1.00 40.72 691 THR A N 1
ATOM 5339 C CA . THR A 1 691 ? -0.332 6.875 -72.771 1.00 40.72 691 THR A CA 1
ATOM 5340 C C . THR A 1 691 ? 0.483 5.621 -73.112 1.00 40.72 691 THR A C 1
ATOM 5342 O O . THR A 1 691 ? 1.415 5.722 -73.906 1.00 40.72 691 THR A O 1
ATOM 5345 N N . SER A 1 692 ? 0.110 4.430 -72.626 1.00 40.38 692 SER A N 1
ATOM 5346 C CA . SER A 1 692 ? 0.792 3.165 -72.970 1.00 40.38 692 SER A CA 1
ATOM 5347 C C . SER A 1 692 ? 0.243 2.448 -74.215 1.00 40.38 692 SER A C 1
ATOM 5349 O O . SER A 1 692 ? 0.822 1.456 -74.648 1.00 40.38 692 SER A O 1
ATOM 5351 N N . ARG A 1 693 ? -0.839 2.949 -74.838 1.00 40.75 693 ARG A N 1
ATOM 5352 C CA . ARG A 1 693 ? -1.355 2.459 -76.140 1.00 40.75 693 ARG A CA 1
ATOM 5353 C C . ARG A 1 693 ? -1.026 3.360 -77.338 1.00 40.75 693 ARG A C 1
ATOM 5355 O O . ARG A 1 693 ? -1.462 3.079 -78.452 1.00 40.75 693 ARG A O 1
ATOM 5362 N N . ARG A 1 694 ? -0.257 4.431 -77.135 1.00 44.84 694 ARG A N 1
ATOM 5363 C CA . ARG A 1 694 ? 0.329 5.249 -78.210 1.00 44.84 694 ARG A CA 1
ATOM 5364 C C . ARG A 1 694 ? 1.795 5.546 -77.900 1.00 44.84 694 ARG A C 1
ATOM 5366 O O . ARG A 1 694 ? 2.141 6.690 -77.620 1.00 44.84 694 ARG A O 1
ATOM 5373 N N . LYS A 1 695 ? 2.636 4.518 -77.942 1.00 38.75 695 LYS A N 1
ATOM 5374 C CA . LYS A 1 695 ? 4.058 4.624 -78.282 1.00 38.75 695 LYS A CA 1
ATOM 5375 C C . LYS A 1 695 ? 4.565 3.279 -78.763 1.00 38.75 695 LYS A C 1
ATOM 5377 O O . LYS A 1 695 ? 4.202 2.274 -78.115 1.00 38.75 695 LYS A O 1
#

Secondary structure (DSSP, 8-state):
-----------------PPTT-EE-S---S----HHHHH----HHHHHSPPPS-TTHHHHSPPPSSSGGGGTTSSS---EE-SSEEEEEETTEEEEEE--THHHH-TTTS---TT----STTSPPPPPS---S----PPP--TT-TTEE--SSSSEEEEETT----EEEEE-SSEEEEEEE-SS-EEEEEEETTBSSEEEEEES--EEEEETTEEEETTEE-----PPPEEGGGG--EEEEEEEETTEEEEEEEESS--S-GGGEEEEEEEHHHHHTT----EE--TTTEEEETTTTEEEEEETT--EEEEEEEEETTTEEESTTTTTS-EEEEEPP---------------PPPP-GGG-EEEEEE-TT-EEEEEEE-TT----GGGEEEEEEETTT--SSPPPEEP-TTTEEEETTEEEEEEE-SSSEEEEEEEETTTEEESTTTTTS-EEEES----------------------------------------BPPPEEEEEEEEEPGGG--TTEEEEEEEEEEEEEEEEEEGGGTEEEEEETTSS---EEEEEEEEEEEETT--TTTTTTGGGTT-EE-S-EEEEEEETTTTEEEEEEE--EE-TT-S---PPPEEEPPHHHHHHHHHHHGGGEEE-TTSSEEEESSEEEEEEEPPPPTTS--HHHHHHHHHHHHHHHHHHHHHHHHTT--

Organism: Mytilus coruscus (NCBI:txid42192)

Foldseek 3Di:
DDDDDDPDPPPPPPQFDDDPQFFFPPPPPPDPDDVCVVPNDDCVCCPPWNWAQAPCVVVVDPDDCPAQCVQLRGPHRDWGDQPQWIWTADQFFIFIAGNFCVLVAPCLNAFPPPPFNSPDQPDFGDDDPDDAPDDQPQADAHQVASFFHCPSLAAKGKGFAQWGRWHFPDDDRFWTWIWIDGDPWIKIWIRGRQFQKGKIFIDQTWIKMFHAQFQDKPNHGFGAHFAFGDGLCQQPDWAWDWDADQQKIKIKIAGPDADPDQQLKWKFKDAPVVLLVVRTDIDGDDPVQWDADDNRRMIIGIGHNHAAKMFMKMDRRSHDIPPSVRSVDGHIDHYHGDDDDPDDDDDPPDPPPWDQDPVQWDWDWDAEQQQKIKIKIQSGVTDADQQQKWKFKAAPVPCDVPGDIHRRDPVQWDDDPRIIIGIDGYPYQKMFMKMGRHSYAIVVNPCSVDTDMDGYDDDDDDDDPDDDDDDDDDDDDDDPPPDPPPDDPPPDPDFPKDDKDQKMKTWRAHRVNPPVQKTWIKMKGWLAIWIWGQDRVVSMIITAGPVDGHDGFMIIMHTQHMDGPPDCPCVCVCVQAPQKFFHPKDKIWTADPPVQKIKIKIQSRIDRPRHNDPGHWRKGFDDSVRCVQCCVPPVVQWDDGSSSTTIGTHRMDMGIDGHDPDPPDPDVVVVVVVVVCVVVVVVVVVVVVVVVVPD

Sequence (695 aa):
MLILVVTFFVLHNVAGLLPNGCHRLEDIPLDSADPGTIFGTNNEINQKAPPHRTGYLRSQRPLPTQHFASNAIKASPVPMILYPYEALMGSDGMVYDAYTLDRWSDPDRSDMMLQQSASVAGQSWNKLWSLGTNMKQMTSGPDGNKGGVFTGKSGVRIGISGSSEPVMTDFGDLYANFEYHGNGGTMEVPLVRGSALLTHIFTNADPVIKPYCLSNINGQQTHFDCPKEATAFDGGSGHLSGTCSGGTLHIVLDSDKPIHDITRLQYAVNSLSNWRSGKHGMRNCDKNSCHLSNEDKRVTINIPNSHGQMAFAVNYIGHYLLPGNWVPNPQQVTCSGKRNKEYNEKEEVHEKRAICHPGDISASAVCDVNRNIDITIDLGSSDIPIEKIQYAMEGSDVWHHPPAMHNCKPDRCTRTGRFIHIKLTTLSNNFNYAVNFIGCTTVPGNWIDHPLSGTCGGDVHTPSPTSAPTQMPVQTHNPVITNPTQAPQNTGTGTSQAKHGSKFIMELNEPGDELPNQTRKYLLYFSQPVTPHVNQGQSTINFTPTSGGKYNGIVQLAYLGAGPRGDTTHNNDLDEYLGVYSYKPSTAYCVSEEVNKTFVSFDWNPNNQHADKSMGELMMVTMPHHALILKKDYASHLKSTVYGFEGYVGSSWLMEMDMPRAAMEPDNTAVDMIKRNAQQNRVKYYETFVTSRRK

Radius of gyration: 32.73 Å; chains: 1; bounding box: 113×67×118 Å

InterPro domains:
  IPR005200 Endo-1,3(4)-beta-glucanase [PTHR31983] (25-297)
  IPR040451 Glycosyl hydrolase family 81, N-terminal [PF03639] (518-662)